Protein AF-0000000084991802 (afdb_homodimer)

Solvent-accessible surface area (backbone atoms only — not comparable to full-atom values): 37296 Å² total; per-residue (Å²): 98,49,70,48,79,41,83,24,73,45,69,69,55,41,52,53,49,43,36,71,76,50,33,88,76,42,44,76,75,45,79,42,80,42,77,48,88,58,96,84,51,71,60,29,32,35,36,33,32,33,16,61,67,73,61,55,65,74,49,72,59,55,53,45,46,51,50,44,48,51,48,46,49,47,48,50,50,47,47,44,58,59,37,67,49,76,56,78,72,58,55,68,69,57,51,51,50,52,51,22,40,49,68,20,52,32,45,67,72,54,51,51,64,49,51,70,71,41,73,85,47,92,48,56,66,61,48,44,35,51,41,46,19,63,74,47,40,82,52,60,72,77,84,72,82,42,42,33,34,33,43,43,39,39,61,55,40,46,60,65,62,51,51,51,21,51,49,40,45,38,35,73,72,64,64,42,44,48,34,42,33,38,50,27,79,77,53,77,36,46,56,56,24,55,47,50,53,25,58,76,69,70,37,54,72,48,79,25,92,45,47,68,47,42,47,50,55,59,64,72,46,77,79,48,55,30,36,41,35,37,49,58,56,29,68,37,82,44,66,82,65,47,51,66,54,45,57,46,57,67,59,56,62,84,61,59,36,31,31,38,40,40,40,49,35,37,24,65,71,47,47,53,49,33,52,58,51,48,47,80,68,58,54,63,32,32,30,39,20,43,53,65,52,40,78,42,57,19,52,59,58,45,47,28,63,72,67,67,30,29,45,51,36,38,24,56,57,84,53,79,51,71,29,54,44,77,32,46,47,62,53,51,25,47,51,46,51,54,44,22,51,46,63,74,48,58,66,77,71,129,97,49,70,49,79,42,82,23,74,43,69,70,55,41,51,55,50,42,36,71,75,49,34,87,75,40,40,77,76,45,79,42,79,43,76,47,88,58,95,85,51,71,62,31,33,36,36,33,33,33,16,60,68,74,62,56,67,73,47,73,58,56,54,46,46,50,52,44,49,51,48,47,50,47,47,49,50,46,47,44,59,60,36,66,50,76,56,78,72,59,55,68,69,58,50,52,49,51,53,21,40,48,69,18,52,34,46,65,72,56,52,51,65,48,51,70,73,41,73,85,46,90,48,56,66,61,47,47,36,50,43,46,20,63,74,46,39,83,52,59,72,76,84,73,82,41,40,34,33,33,43,43,39,40,60,55,39,46,61,64,61,52,50,51,22,52,49,41,46,40,35,74,73,64,64,41,45,49,33,43,34,37,51,28,78,76,54,78,35,44,55,56,24,54,47,51,53,25,57,77,69,69,37,54,72,47,79,25,92,44,47,68,47,43,47,49,55,59,64,70,45,77,80,47,55,30,38,42,35,37,50,58,54,30,69,34,81,44,65,81,64,47,51,67,54,45,56,45,56,66,58,56,59,84,61,59,36,32,31,37,39,41,40,50,34,38,23,65,73,46,47,53,50,31,53,59,50,47,48,80,69,57,52,65,31,33,28,40,20,42,52,66,51,39,76,43,58,20,52,59,58,45,49,29,63,72,69,66,30,31,45,51,36,38,23,54,59,84,53,78,52,70,29,55,42,78,33,45,45,62,52,50,24,49,52,47,51,53,44,22,50,46,62,72,45,57,66,78,72,128

Sequence (700 aa):
MRVKKYRVRDMQEALSLIRRDLGPDAVIISTRRVRGIFRFWESGLEVVAAVDDRRQPPSLESRLERELQEVKGLIYRLARLNRNGEDTSLPPQVRRWQECLTALEVEDELIGLILQRLEGAENEVTALEERIVDLVAPLYSRVEMARVFALVGPTGVGKTTTLAKLAARLSLYQHRRVVLVTIDTYRIGAVEQLRTYAEVMGVPFGVAMTPAELRAILERYPEADHFLVDTVGRPGRRWEEIAELQEFLAVLPSPRDVGLVLSLNTRYRDLVRTAEAFRELGPNLLIFTKLDETDSWGPMLNLVYRLKLPALYVTTGQSVPDDIEHLSPRRLARLLIEGGERHARPSVQAMRVKKYRVRDMQEALSLIRRDLGPDAVIISTRRVRGIFRFWESGLEVVAAVDDRRQPPSLESRLERELQEVKGLIYRLARLNRNGEDTSLPPQVRRWQECLTALEVEDELIGLILQRLEGAENEVTALEERIVDLVAPLYSRVEMARVFALVGPTGVGKTTTLAKLAARLSLYQHRRVVLVTIDTYRIGAVEQLRTYAEVMGVPFGVAMTPAELRAILERYPEADHFLVDTVGRPGRRWEEIAELQEFLAVLPSPRDVGLVLSLNTRYRDLVRTAEAFRELGPNLLIFTKLDETDSWGPMLNLVYRLKLPALYVTTGQSVPDDIEHLSPRRLARLLIEGGERHARPSVQA

Foldseek 3Di:
DAKDKDWALDVVRVQVVCCVPQNPQKDWDDKDWDDDDDPPDHTTIIIMIDHDPPPPPCPPVNVCVVVVVVVVVVVVVVCVVVCVPPCVVDDPVLVLVLVLLVVLVADPVVSCQQSVPQPPDPDSLVSSLVSLLVLQVVLPDDDDAWQEEEEAEAPPLCQLLQLLLVVLCCCVVVVFQEEEEECAPPDPCSQVVNVVSCVVSVHHYYYDPALVRLLVVCVVCVRGSHYYYYYHHFLLQDLVRCVRVLRNLVSDDPPYAYEYEEEPPDDLVSRVSNCVSCVVSPHQAYEYEQPQVDLNLNSQSVCCNVVVHYHFKYAHDRDHNPRMDGDRSSNSSVSSSVSSVCVSCVPPDD/DAKDKDWALDVVRVQVVCCVPQNPQKDWDDWDWDDDPDPPDHTTIIIMIDHDPPPPPCPPVNVCVVVVVVVVVVVVVVCVVVCVPPVVVDDPVLVLVLVLLVVLVADPVVSCQQSVPQPPDPDSLVSSLVSLLVLQVVLPDDDDAWQEEEEAEAPPLCQLLQLLLVVCCCCVVVVFQEEEEECAPPDPCSQVVNVVSCVVSVHHYYYDPALVRLLVVCVVCVRGSHYYYYYHHFLLQDLVGCVRVLRNLVSDDPPYAYEYEEEPPDDLVSRVNNCVSCVVSPHQAYEYEQPQVDLNLNSQSVCCNVVVHYHFKYAHDRDHNPRMDGDRSSNSSVSSSVSSVCVSPVPPPD

InterPro domains:
  IPR000897 Signal recognition particle, SRP54 subunit, GTPase domain [PF00448] (148-337)
  IPR000897 Signal recognition particle, SRP54 subunit, GTPase domain [SM00962] (146-338)
  IPR003593 AAA+ ATPase domain [SM00382] (145-338)
  IPR027417 P-loop containing nucleoside triphosphate hydrolase [G3DSA:3.40.50.300] (141-326)
  IPR027417 P-loop containing nucleoside triphosphate hydrolase [SSF52540] (141-340)
  IPR047040 Flagellar biosynthesis protein FlhF, GTPase domain [cd17873] (147-336)

Structure (mmCIF, N/CA/C/O backbone):
data_AF-0000000084991802-model_v1
#
loop_
_entity.id
_entity.type
_entity.pdbx_description
1 polymer 'Flagellar biosynthesis protein FlhF'
#
loop_
_atom_site.group_PDB
_atom_site.id
_atom_site.type_symbol
_atom_site.label_atom_id
_atom_site.label_alt_id
_atom_site.label_comp_id
_atom_site.label_asym_id
_atom_site.label_entity_id
_atom_site.label_seq_id
_atom_site.pdbx_PDB_ins_code
_atom_site.Cartn_x
_atom_site.Cartn_y
_atom_site.Cartn_z
_atom_site.occupancy
_atom_site.B_iso_or_equiv
_atom_site.auth_seq_id
_atom_site.auth_comp_id
_atom_site.auth_asym_id
_atom_site.auth_atom_id
_atom_site.pdbx_PDB_model_num
ATOM 1 N N . MET A 1 1 ? 13.047 -24.141 22.188 1 57.19 1 MET A N 1
ATOM 2 C CA . MET A 1 1 ? 12.375 -23.141 23.016 1 57.19 1 MET A CA 1
ATOM 3 C C . MET A 1 1 ? 11.789 -23.766 24.266 1 57.19 1 MET A C 1
ATOM 5 O O . MET A 1 1 ? 11.047 -24.75 24.203 1 57.19 1 MET A O 1
ATOM 9 N N . ARG A 1 2 ? 12.367 -23.453 25.281 1 72.5 2 ARG A N 1
ATOM 10 C CA . ARG A 1 2 ? 11.859 -23.938 26.562 1 72.5 2 ARG A CA 1
ATOM 11 C C . ARG A 1 2 ? 10.945 -22.906 27.203 1 72.5 2 ARG A C 1
ATOM 13 O O . ARG A 1 2 ? 11.359 -21.766 27.453 1 72.5 2 ARG A O 1
ATOM 20 N N . VAL A 1 3 ? 9.625 -23.266 27.219 1 75.69 3 VAL A N 1
ATOM 21 C CA . VAL A 1 3 ? 8.625 -22.359 27.781 1 75.69 3 VAL A CA 1
ATOM 22 C C . VAL A 1 3 ? 8.273 -22.797 29.203 1 75.69 3 VAL A C 1
ATOM 24 O O . VAL A 1 3 ? 8.055 -23.984 29.453 1 75.69 3 VAL A O 1
ATOM 27 N N . LYS A 1 4 ? 8.367 -21.891 30.172 1 81.88 4 LYS A N 1
ATOM 28 C CA . LYS A 1 4 ? 8 -22.219 31.547 1 81.88 4 LYS A CA 1
ATOM 29 C C . LYS A 1 4 ? 7.02 -21.188 32.094 1 81.88 4 LYS A C 1
ATOM 31 O O . LYS A 1 4 ? 7.156 -19.984 31.859 1 81.88 4 LYS A O 1
ATOM 36 N N . LYS A 1 5 ? 5.988 -21.672 32.781 1 79.69 5 LYS A N 1
ATOM 37 C CA . LYS A 1 5 ? 4.941 -20.875 33.406 1 79.69 5 LYS A CA 1
ATOM 38 C C . LYS A 1 5 ? 5.234 -20.656 34.875 1 79.69 5 LYS A C 1
ATOM 40 O O . LYS A 1 5 ? 5.59 -21.594 35.594 1 79.69 5 LYS A O 1
ATOM 45 N N . TYR A 1 6 ? 5.184 -19.359 35.25 1 79.5 6 TYR A N 1
ATOM 46 C CA . TYR A 1 6 ? 5.438 -19.016 36.625 1 79.5 6 TYR A CA 1
ATOM 47 C C . TYR A 1 6 ? 4.215 -18.359 37.281 1 79.5 6 TYR A C 1
ATOM 49 O O . TYR A 1 6 ? 3.572 -17.5 36.656 1 79.5 6 TYR A O 1
ATOM 57 N N . ARG A 1 7 ? 3.736 -18.781 38.438 1 79.56 7 ARG A N 1
ATOM 58 C CA . ARG A 1 7 ? 2.766 -18.078 39.281 1 79.56 7 ARG A CA 1
ATOM 59 C C . ARG A 1 7 ? 3.459 -17.344 40.438 1 79.56 7 ARG A C 1
ATOM 61 O O . ARG A 1 7 ? 4.09 -17.969 41.281 1 79.56 7 ARG A O 1
ATOM 68 N N . VAL A 1 8 ? 3.406 -15.977 40.25 1 79.25 8 VAL A N 1
ATOM 69 C CA . VAL A 1 8 ? 4.227 -15.18 41.156 1 79.25 8 VAL A CA 1
ATOM 70 C C . VAL A 1 8 ? 3.379 -14.07 41.781 1 79.25 8 VAL A C 1
ATOM 72 O O . VAL A 1 8 ? 2.283 -13.773 41.312 1 79.25 8 VAL A O 1
ATOM 75 N N . ARG A 1 9 ? 3.805 -13.516 42.875 1 75.62 9 ARG A N 1
ATOM 76 C CA . ARG A 1 9 ? 3.115 -12.43 43.562 1 75.62 9 ARG A CA 1
ATOM 77 C C . ARG A 1 9 ? 3.277 -11.109 42.812 1 75.62 9 ARG A C 1
ATOM 79 O O . ARG A 1 9 ? 2.355 -10.289 42.781 1 75.62 9 ARG A O 1
ATOM 86 N N . ASP A 1 10 ? 4.328 -10.844 42.281 1 75.94 10 ASP A N 1
ATOM 87 C CA . ASP A 1 10 ? 4.633 -9.641 41.531 1 75.94 10 ASP A CA 1
ATOM 88 C C . ASP A 1 10 ? 5.691 -9.914 40.469 1 75.94 10 ASP A C 1
ATOM 90 O O . ASP A 1 10 ? 6.234 -11.016 40.375 1 75.94 10 ASP A O 1
ATOM 94 N N . MET A 1 11 ? 5.855 -8.938 39.562 1 76.5 11 MET A N 1
ATOM 95 C CA . MET A 1 11 ? 6.73 -9.102 38.406 1 76.5 11 MET A CA 1
ATOM 96 C C . MET A 1 11 ? 8.188 -9.203 38.844 1 76.5 11 MET A C 1
ATOM 98 O O . MET A 1 11 ? 9.008 -9.82 38.156 1 76.5 11 MET A O 1
ATOM 102 N N . GLN A 1 12 ? 8.602 -8.68 39.938 1 76.81 12 GLN A N 1
ATOM 103 C CA . GLN A 1 12 ? 9.969 -8.789 40.406 1 76.81 12 GLN A CA 1
ATOM 104 C C . GLN A 1 12 ? 10.32 -10.234 40.75 1 76.81 12 GLN A C 1
ATOM 106 O O . GLN A 1 12 ? 11.398 -10.711 40.438 1 76.81 12 GLN A O 1
ATOM 111 N N . GLU A 1 13 ? 9.359 -10.852 41.312 1 80.56 13 GLU A N 1
ATOM 112 C CA . GLU A 1 13 ? 9.492 -12.281 41.625 1 80.56 13 GLU A CA 1
ATOM 113 C C . GLU A 1 13 ? 9.516 -13.109 40.344 1 80.56 13 GLU A C 1
ATOM 115 O O . GLU A 1 13 ? 10.297 -14.055 40.219 1 80.56 13 GLU A O 1
ATOM 120 N N . ALA A 1 14 ? 8.695 -12.711 39.406 1 78.44 14 ALA A N 1
ATOM 121 C CA . ALA A 1 14 ? 8.656 -13.391 38.094 1 78.44 14 ALA A CA 1
ATOM 122 C C . ALA A 1 14 ? 10.016 -13.32 37.406 1 78.44 14 ALA A C 1
ATOM 124 O O . ALA A 1 14 ? 10.539 -14.344 36.969 1 78.44 14 ALA A O 1
ATOM 125 N N . LEU A 1 15 ? 10.578 -12.234 37.406 1 79.19 15 LEU A N 1
ATOM 126 C CA . LEU A 1 15 ? 11.844 -12.008 36.719 1 79.19 15 LEU A CA 1
ATOM 127 C C . LEU A 1 15 ? 12.984 -12.758 37.406 1 79.19 15 LEU A C 1
ATOM 129 O O . LEU A 1 15 ? 13.852 -13.32 36.75 1 79.19 15 LEU A O 1
ATOM 133 N N . SER A 1 16 ? 12.945 -12.781 38.625 1 78.94 16 SER A N 1
ATOM 134 C CA . SER A 1 16 ? 13.961 -13.492 39.406 1 78.94 16 SER A CA 1
ATOM 135 C C . SER A 1 16 ? 13.898 -14.992 39.156 1 78.94 16 SER A C 1
ATOM 137 O O . SER A 1 16 ? 14.93 -15.641 38.938 1 78.94 16 SER A O 1
ATOM 139 N N . LEU A 1 17 ? 12.68 -15.492 39.031 1 81.12 17 LEU A N 1
ATOM 140 C CA . LEU A 1 17 ? 12.484 -16.922 38.781 1 81.12 17 LEU A CA 1
ATOM 141 C C . LEU A 1 17 ? 12.797 -17.281 37.344 1 81.12 17 LEU A C 1
ATOM 143 O O . LEU A 1 17 ? 13.406 -18.328 37.094 1 81.12 17 LEU A O 1
ATOM 147 N N . ILE A 1 18 ? 12.391 -16.453 36.469 1 78.69 18 ILE A N 1
ATOM 148 C CA . ILE A 1 18 ? 12.641 -16.672 35.031 1 78.69 18 ILE A CA 1
ATOM 149 C C . ILE A 1 18 ? 14.148 -16.641 34.781 1 78.69 18 ILE A C 1
ATOM 151 O O . ILE A 1 18 ? 14.672 -17.516 34.094 1 78.69 18 ILE A O 1
ATOM 155 N N . ARG A 1 19 ? 14.867 -15.766 35.344 1 77.81 19 ARG A N 1
ATOM 156 C CA . ARG A 1 19 ? 16.312 -15.672 35.188 1 77.81 19 ARG A CA 1
ATOM 157 C C . ARG A 1 19 ? 17.016 -16.891 35.781 1 77.81 19 ARG A C 1
ATOM 159 O O . ARG A 1 19 ? 17.984 -17.406 35.219 1 77.81 19 ARG A O 1
ATOM 166 N N . ARG A 1 20 ? 16.547 -17.266 36.812 1 79.19 20 ARG A N 1
ATOM 167 C CA . ARG A 1 20 ? 17.109 -18.422 37.531 1 79.19 20 ARG A CA 1
ATOM 168 C C . ARG A 1 20 ? 16.859 -19.703 36.75 1 79.19 20 ARG A C 1
ATOM 170 O O . ARG A 1 20 ? 17.766 -20.531 36.625 1 79.19 20 ARG A O 1
ATOM 177 N N . ASP A 1 21 ? 15.586 -19.844 36.156 1 79.69 21 ASP A N 1
ATOM 178 C CA . ASP A 1 21 ? 15.195 -21.109 35.562 1 79.69 21 ASP A CA 1
ATOM 179 C C . ASP A 1 21 ? 15.531 -21.172 34.062 1 79.69 21 ASP A C 1
ATOM 181 O O . ASP A 1 21 ? 15.883 -22.219 33.531 1 79.69 21 ASP A O 1
ATOM 185 N N . LEU A 1 22 ? 15.359 -19.953 33.406 1 74.38 22 LEU A N 1
ATOM 186 C CA . LEU A 1 22 ? 15.445 -19.984 31.953 1 74.38 22 LEU A CA 1
ATOM 187 C C . LEU A 1 22 ? 16.625 -19.141 31.453 1 74.38 22 LEU A C 1
ATOM 189 O O . LEU A 1 22 ? 16.938 -19.156 30.266 1 74.38 22 LEU A O 1
ATOM 193 N N . GLY A 1 23 ? 17.406 -18.531 32.469 1 74.5 23 GLY A N 1
ATOM 194 C CA . GLY A 1 23 ? 18.609 -17.781 32.156 1 74.5 23 GLY A CA 1
ATOM 195 C C . GLY A 1 23 ? 18.312 -16.344 31.766 1 74.5 23 GLY A C 1
ATOM 196 O O . GLY A 1 23 ? 17.141 -15.938 31.672 1 74.5 23 GLY A O 1
ATOM 197 N N . PRO A 1 24 ? 19.328 -15.531 31.609 1 71.62 24 PRO A N 1
ATOM 198 C CA . PRO A 1 24 ? 19.172 -14.094 31.359 1 71.62 24 PRO A CA 1
ATOM 199 C C . PRO A 1 24 ? 18.578 -13.797 29.984 1 71.62 24 PRO A C 1
ATOM 201 O O . PRO A 1 24 ? 18.062 -12.703 29.766 1 71.62 24 PRO A O 1
ATOM 204 N N . ASP A 1 25 ? 18.531 -14.711 29.234 1 67.94 25 ASP A N 1
ATOM 205 C CA . ASP A 1 25 ? 18.078 -14.5 27.859 1 67.94 25 ASP A CA 1
ATOM 206 C C . ASP A 1 25 ? 16.609 -14.898 27.703 1 67.94 25 ASP A C 1
ATOM 208 O O . ASP A 1 25 ? 16.094 -14.961 26.594 1 67.94 25 ASP A O 1
ATOM 212 N N . ALA A 1 26 ? 16.016 -15.156 28.672 1 72.81 26 ALA A N 1
ATOM 213 C CA . ALA A 1 26 ? 14.609 -15.562 28.641 1 72.81 26 ALA A CA 1
ATOM 214 C C . ALA A 1 26 ? 13.703 -14.383 28.312 1 72.81 26 ALA A C 1
ATOM 216 O O . ALA A 1 26 ? 13.945 -13.258 28.766 1 72.81 26 ALA A O 1
ATOM 217 N N . VAL A 1 27 ? 12.766 -14.609 27.453 1 74.56 27 VAL A N 1
ATOM 218 C CA . VAL A 1 27 ? 11.812 -13.578 27.062 1 74.56 27 VAL A CA 1
ATOM 219 C C . VAL A 1 27 ? 10.438 -13.898 27.656 1 74.56 27 VAL A C 1
ATOM 221 O O . VAL A 1 27 ? 9.984 -15.039 27.609 1 74.56 27 VAL A O 1
ATOM 224 N N . ILE A 1 28 ? 9.773 -12.93 28.234 1 72.25 28 ILE A N 1
ATOM 225 C CA . ILE A 1 28 ? 8.414 -13.07 28.75 1 72.25 28 ILE A CA 1
ATOM 226 C C . ILE A 1 28 ? 7.414 -13.016 27.594 1 72.25 28 ILE A C 1
ATOM 228 O O . ILE A 1 28 ? 7.398 -12.047 26.828 1 72.25 28 ILE A O 1
ATOM 232 N N . ILE A 1 29 ? 6.648 -14.031 27.531 1 69.25 29 ILE A N 1
ATOM 233 C CA . ILE A 1 29 ? 5.707 -14.188 26.438 1 69.25 29 ILE A CA 1
ATOM 234 C C . ILE A 1 29 ? 4.348 -13.609 26.828 1 69.25 29 ILE A C 1
ATOM 236 O O . ILE A 1 29 ? 3.688 -12.953 26.016 1 69.25 29 ILE A O 1
ATOM 240 N N . SER A 1 30 ? 3.898 -13.945 28.109 1 71.06 30 SER A N 1
ATOM 241 C CA . SER A 1 30 ? 2.588 -13.492 28.562 1 71.06 30 SER A CA 1
ATOM 242 C C . SER A 1 30 ? 2.57 -13.281 30.062 1 71.06 30 SER A C 1
ATOM 244 O O . SER A 1 30 ? 3.316 -13.93 30.797 1 71.06 30 SER A O 1
ATOM 246 N N . THR A 1 31 ? 1.836 -12.125 30.438 1 71.12 31 THR A N 1
ATOM 247 C CA . THR A 1 31 ? 1.537 -11.891 31.844 1 71.12 31 THR A CA 1
ATOM 248 C C . THR A 1 31 ? 0.032 -11.773 32.062 1 71.12 31 THR A C 1
ATOM 250 O O . THR A 1 31 ? -0.657 -11.062 31.328 1 71.12 31 THR A O 1
ATOM 253 N N . ARG A 1 32 ? -0.478 -12.688 32.906 1 71.31 32 ARG A N 1
ATOM 254 C CA . ARG A 1 32 ? -1.897 -12.625 33.25 1 71.31 32 ARG A CA 1
ATOM 255 C C . ARG A 1 32 ? -2.1 -12.516 34.75 1 71.31 32 ARG A C 1
ATOM 257 O O . ARG A 1 32 ? -1.445 -13.219 35.531 1 71.31 32 ARG A O 1
ATOM 264 N N . ARG A 1 33 ? -2.984 -11.664 35.125 1 71.88 33 ARG A N 1
ATOM 265 C CA . ARG A 1 33 ? -3.4 -11.609 36.531 1 71.88 33 ARG A CA 1
ATOM 266 C C . ARG A 1 33 ? -4.414 -12.711 36.844 1 71.88 33 ARG A C 1
ATOM 268 O O . ARG A 1 33 ? -5.387 -12.891 36.125 1 71.88 33 ARG A O 1
ATOM 275 N N . VAL A 1 34 ? -4.086 -13.555 37.75 1 66.56 34 VAL A N 1
ATOM 276 C CA . VAL A 1 34 ? -5.012 -14.609 38.156 1 66.56 34 VAL A CA 1
ATOM 277 C C . VAL A 1 34 ? -5.633 -14.289 39.5 1 66.56 34 VAL A C 1
ATOM 279 O O . VAL A 1 34 ? -4.93 -13.922 40.438 1 66.56 34 VAL A O 1
ATOM 282 N N . ARG A 1 35 ? -6.945 -14.156 39.469 1 61.34 35 ARG A N 1
ATOM 283 C CA . ARG A 1 35 ? -7.715 -13.969 40.688 1 61.34 35 ARG A CA 1
ATOM 284 C C . ARG A 1 35 ? -7.836 -15.273 41.469 1 61.34 35 ARG A C 1
ATOM 286 O O . ARG A 1 35 ? -8.086 -16.328 40.875 1 61.34 35 ARG A O 1
ATOM 293 N N . GLY A 1 36 ? -7.219 -15.266 42.562 1 51.72 36 GLY A N 1
ATOM 294 C CA . GLY A 1 36 ? -7.391 -16.438 43.406 1 51.72 36 GLY A CA 1
ATOM 295 C C . GLY A 1 36 ? -8.836 -16.688 43.812 1 51.72 36 GLY A C 1
ATOM 296 O O . GLY A 1 36 ? -9.656 -15.758 43.781 1 51.72 36 GLY A O 1
ATOM 297 N N . ILE A 1 37 ? -9.305 -17.969 43.719 1 49.31 37 ILE A N 1
ATOM 298 C CA . ILE A 1 37 ? -10.68 -18.297 44.062 1 49.31 37 ILE A CA 1
ATOM 299 C C . ILE A 1 37 ? -11.023 -17.672 45.406 1 49.31 37 ILE A C 1
ATOM 301 O O . ILE A 1 37 ? -12.148 -17.234 45.625 1 49.31 37 ILE A O 1
ATOM 305 N N . PHE A 1 38 ? -10.414 -18.188 46.594 1 47.62 38 PHE A N 1
ATOM 306 C CA . PHE A 1 38 ? -10.93 -17.828 47.906 1 47.62 38 PHE A CA 1
ATOM 307 C C . PHE A 1 38 ? -10.398 -16.469 48.344 1 47.62 38 PHE A C 1
ATOM 309 O O . PHE A 1 38 ? -9.328 -16.047 47.906 1 47.62 38 PHE A O 1
ATOM 316 N N . ARG A 1 39 ? -11.25 -15.648 49.094 1 48.03 39 ARG A N 1
ATOM 317 C CA . ARG A 1 39 ? -11.188 -14.305 49.656 1 48.03 39 ARG A CA 1
ATOM 318 C C . ARG A 1 39 ? -9.773 -13.961 50.094 1 48.03 39 ARG A C 1
ATOM 320 O O . ARG A 1 39 ? -9.422 -12.781 50.219 1 48.03 39 ARG A O 1
ATOM 327 N N . PHE A 1 40 ? -9.023 -14.828 50.781 1 49.19 40 PHE A N 1
ATOM 328 C CA . PHE A 1 40 ? -7.777 -14.523 51.5 1 49.19 40 PHE A CA 1
ATOM 329 C C . PHE A 1 40 ? -6.582 -14.664 50.562 1 49.19 40 PHE A C 1
ATOM 331 O O . PHE A 1 40 ? -5.438 -14.492 50.969 1 49.19 40 PHE A O 1
ATOM 338 N N . TRP A 1 41 ? -6.676 -15.375 49.438 1 46.72 41 TRP A N 1
ATOM 339 C CA . TRP A 1 41 ? -5.426 -15.648 48.719 1 46.72 41 TRP A CA 1
ATOM 340 C C . TRP A 1 41 ? -5.102 -14.531 47.75 1 46.72 41 TRP A C 1
ATOM 342 O O . TRP A 1 41 ? -5.98 -14.047 47.031 1 46.72 41 TRP A O 1
ATOM 352 N N . GLU A 1 42 ? -4.141 -13.742 47.969 1 53.62 42 GLU A N 1
ATOM 353 C CA . GLU A 1 42 ? -3.545 -12.594 47.281 1 53.62 42 GLU A CA 1
ATOM 354 C C . GLU A 1 42 ? -3.438 -12.836 45.781 1 53.62 42 GLU A C 1
ATOM 356 O O . GLU A 1 42 ? -3.219 -13.969 45.344 1 53.62 42 GLU A O 1
ATOM 361 N N . SER A 1 43 ? -4.035 -11.977 45.031 1 60.81 43 SER A N 1
ATOM 362 C CA . SER A 1 43 ? -3.98 -11.945 43.562 1 60.81 43 SER A CA 1
ATOM 363 C C . SER A 1 43 ? -2.549 -12.102 43.062 1 60.81 43 SER A C 1
ATOM 365 O O . SER A 1 43 ? -1.619 -11.523 43.625 1 60.81 43 SER A O 1
ATOM 367 N N . GLY A 1 44 ? -2.26 -13.289 42.375 1 68.5 44 GLY A N 1
ATOM 368 C CA . GLY A 1 44 ? -0.917 -13.484 41.875 1 68.5 44 GLY A CA 1
ATOM 369 C C . GLY A 1 44 ? -0.823 -13.289 40.375 1 68.5 44 GLY A C 1
ATOM 370 O O . GLY A 1 44 ? -1.816 -12.961 39.719 1 68.5 44 GLY A O 1
ATOM 371 N N . LEU A 1 45 ? 0.346 -13.047 39.844 1 77.88 45 LEU A N 1
ATOM 372 C CA . LEU A 1 45 ? 0.669 -12.891 38.438 1 77.88 45 LEU A CA 1
ATOM 373 C C . LEU A 1 45 ? 1.137 -14.219 37.844 1 77.88 45 LEU A C 1
ATOM 375 O O . LEU A 1 45 ? 1.943 -14.93 38.438 1 77.88 45 LEU A O 1
ATOM 379 N N . GLU A 1 46 ? 0.477 -14.609 36.781 1 80.06 46 GLU A N 1
ATOM 380 C CA . GLU A 1 46 ? 0.986 -15.719 35.969 1 80.06 46 GLU A CA 1
ATOM 381 C C . GLU A 1 46 ? 1.814 -15.211 34.812 1 80.06 46 GLU A C 1
ATOM 383 O O . GLU A 1 46 ? 1.336 -14.406 34 1 80.06 46 GLU A O 1
ATOM 388 N N . VAL A 1 47 ? 3.039 -15.594 34.812 1 78.5 47 VAL A N 1
ATOM 389 C CA . VAL A 1 47 ? 3.971 -15.148 33.781 1 78.5 47 VAL A CA 1
ATOM 390 C C . VAL A 1 47 ? 4.48 -16.359 33 1 78.5 47 VAL A C 1
ATOM 392 O O . VAL A 1 47 ? 4.926 -17.344 33.594 1 78.5 47 VAL A O 1
ATOM 395 N N . VAL A 1 48 ? 4.281 -16.359 31.734 1 76.88 48 VAL A N 1
ATOM 396 C CA . VAL A 1 48 ? 4.855 -17.375 30.859 1 76.88 48 VAL A CA 1
ATOM 397 C C . VAL A 1 48 ? 6.117 -16.828 30.188 1 76.88 48 VAL A C 1
ATOM 399 O O . VAL A 1 48 ? 6.09 -15.766 29.562 1 76.88 48 VAL A O 1
ATOM 402 N N . ALA A 1 49 ? 7.207 -17.484 30.422 1 75.31 49 ALA A N 1
ATOM 403 C CA . ALA A 1 49 ? 8.5 -17.109 29.859 1 75.31 49 ALA A CA 1
ATOM 404 C C . ALA A 1 49 ? 9.078 -18.219 29 1 75.31 49 ALA A C 1
ATOM 406 O O . ALA A 1 49 ? 8.828 -19.406 29.25 1 75.31 49 ALA A O 1
ATOM 407 N N . ALA A 1 50 ? 9.617 -17.906 27.906 1 70.38 50 ALA A N 1
ATOM 408 C CA . ALA A 1 50 ? 10.25 -18.875 27.016 1 70.38 50 ALA A CA 1
ATOM 409 C C . ALA A 1 50 ? 11.727 -18.547 26.797 1 70.38 50 ALA A C 1
ATOM 411 O O . ALA A 1 50 ? 12.117 -17.375 26.859 1 70.38 50 ALA A O 1
ATOM 412 N N . VAL A 1 51 ? 12.547 -19.516 26.844 1 61.94 51 VAL A N 1
ATOM 413 C CA . VAL A 1 51 ? 13.938 -19.406 26.422 1 61.94 51 VAL A CA 1
ATOM 414 C C . VAL A 1 51 ? 14.188 -20.312 25.219 1 61.94 51 VAL A C 1
ATOM 416 O O . VAL A 1 51 ? 13.742 -21.453 25.188 1 61.94 51 VAL A O 1
ATOM 419 N N . ASP A 1 52 ? 14.469 -19.719 24.109 1 49.38 52 ASP A N 1
ATOM 420 C CA . ASP A 1 52 ? 14.891 -20.547 22.984 1 49.38 52 ASP A CA 1
ATOM 421 C C . ASP A 1 52 ? 16.234 -21.219 23.266 1 49.38 52 ASP A C 1
ATOM 423 O O . ASP A 1 52 ? 17.234 -20.547 23.484 1 49.38 52 ASP A O 1
ATOM 427 N N . ASP A 1 53 ? 16.203 -22.359 23.703 1 47.44 53 ASP A N 1
ATOM 428 C CA . ASP A 1 53 ? 17.422 -23.125 23.938 1 47.44 53 ASP A CA 1
ATOM 429 C C . ASP A 1 53 ? 18.281 -23.172 22.672 1 47.44 53 ASP A C 1
ATOM 431 O O . ASP A 1 53 ? 19.422 -23.625 22.719 1 47.44 53 ASP A O 1
ATOM 435 N N . ARG A 1 54 ? 17.688 -23.234 21.562 1 38.69 54 ARG A N 1
ATOM 436 C CA . ARG A 1 54 ? 18.531 -23.359 20.391 1 38.69 54 ARG A CA 1
ATOM 437 C C . ARG A 1 54 ? 19.281 -22.062 20.109 1 38.69 54 ARG A C 1
ATOM 439 O O . ARG A 1 54 ? 19.719 -21.812 18.984 1 38.69 54 ARG A O 1
ATOM 446 N N . ARG A 1 55 ? 19.109 -21.188 20.922 1 37.84 55 ARG A N 1
ATOM 447 C CA . ARG A 1 55 ? 19.969 -20.062 20.562 1 37.84 55 ARG A CA 1
ATOM 448 C C . ARG A 1 55 ? 21.438 -20.422 20.734 1 37.84 55 ARG A C 1
ATOM 450 O O . ARG A 1 55 ? 21.969 -20.391 21.844 1 37.84 55 ARG A O 1
ATOM 457 N N . GLN A 1 56 ? 21.859 -21.359 20.078 1 35.03 56 GLN A N 1
ATOM 458 C CA . GLN A 1 56 ? 23.297 -21.25 19.891 1 35.03 56 GLN A CA 1
ATOM 459 C C . GLN A 1 56 ? 23.688 -19.812 19.562 1 35.03 56 GLN A C 1
ATOM 461 O O . GLN A 1 56 ? 22.922 -19.078 18.938 1 35.03 56 GLN A O 1
ATOM 466 N N . PRO A 1 57 ? 24.609 -19.125 20.172 1 36.25 57 PRO A N 1
ATOM 467 C CA . PRO A 1 57 ? 25.062 -17.828 19.656 1 36.25 57 PRO A CA 1
ATOM 468 C C . PRO A 1 57 ? 24.906 -17.719 18.141 1 36.25 57 PRO A C 1
ATOM 470 O O . PRO A 1 57 ? 24.922 -18.734 17.438 1 36.25 57 PRO A O 1
ATOM 473 N N . PRO A 1 58 ? 24.078 -16.891 17.656 1 38.47 58 PRO A N 1
ATOM 474 C CA . PRO A 1 58 ? 24.188 -16.891 16.203 1 38.47 58 PRO A CA 1
ATOM 475 C C . PRO A 1 58 ? 25.547 -17.406 15.719 1 38.47 58 PRO A C 1
ATOM 477 O O . PRO A 1 58 ? 26.594 -17.031 16.266 1 38.47 58 PRO A O 1
ATOM 480 N N . SER A 1 59 ? 25.656 -18.641 15.359 1 38.31 59 SER A N 1
ATOM 481 C CA . SER A 1 59 ? 26.953 -19.188 15 1 38.31 59 SER A CA 1
ATOM 482 C C . SER A 1 59 ? 27.844 -18.141 14.344 1 38.31 59 SER A C 1
ATOM 484 O O . SER A 1 59 ? 27.344 -17.172 13.758 1 38.31 59 SER A O 1
ATOM 486 N N . LEU A 1 60 ? 29.109 -18 14.797 1 40.88 60 LEU A N 1
ATOM 487 C CA . LEU A 1 60 ? 30.141 -17.234 14.117 1 40.88 60 LEU A CA 1
ATOM 488 C C . LEU A 1 60 ? 29.891 -17.188 12.609 1 40.88 60 LEU A C 1
ATOM 490 O O . LEU A 1 60 ? 30.109 -16.156 11.969 1 40.88 60 LEU A O 1
ATOM 494 N N . GLU A 1 61 ? 29.188 -18.219 12.211 1 44.34 61 GLU A N 1
ATOM 495 C CA . GLU A 1 61 ? 28.969 -18.375 10.773 1 44.34 61 GLU A CA 1
ATOM 496 C C . GLU A 1 61 ? 27.859 -17.453 10.281 1 44.34 61 GLU A C 1
ATOM 498 O O . GLU A 1 61 ? 28 -16.828 9.234 1 44.34 61 GLU A O 1
ATOM 503 N N . SER A 1 62 ? 26.859 -17.391 11.055 1 45.16 62 SER A N 1
ATOM 504 C CA . SER A 1 62 ? 25.75 -16.578 10.562 1 45.16 62 SER A CA 1
ATOM 505 C C . SER A 1 62 ? 26.047 -15.086 10.703 1 45.16 62 SER A C 1
ATOM 507 O O . SER A 1 62 ? 25.688 -14.297 9.828 1 45.16 62 SER A O 1
ATOM 509 N N . ARG A 1 63 ? 26.688 -14.703 11.773 1 46.06 63 ARG A N 1
ATOM 510 C CA . ARG A 1 63 ? 27.203 -13.344 11.914 1 46.06 63 ARG A CA 1
ATOM 511 C C . ARG A 1 63 ? 28.25 -13.047 10.852 1 46.06 63 ARG A C 1
ATOM 513 O O . ARG A 1 63 ? 28.25 -11.961 10.258 1 46.06 63 ARG A O 1
ATOM 520 N N . LEU A 1 64 ? 29.109 -14.031 10.648 1 44.84 64 LEU A N 1
ATOM 521 C CA . LEU A 1 64 ? 30.109 -13.938 9.602 1 44.84 64 LEU A CA 1
ATOM 522 C C . LEU A 1 64 ? 29.469 -13.883 8.227 1 44.84 64 LEU A C 1
ATOM 524 O O . LEU A 1 64 ? 29.906 -13.125 7.355 1 44.84 64 LEU A O 1
ATOM 528 N N . GLU A 1 65 ? 28.375 -14.508 8.102 1 48.19 65 GLU A N 1
ATOM 529 C CA . GLU A 1 65 ? 27.672 -14.5 6.82 1 48.19 65 GLU A CA 1
ATOM 530 C C . GLU A 1 65 ? 26.984 -13.164 6.578 1 48.19 65 GLU A C 1
ATOM 532 O O . GLU A 1 65 ? 27 -12.633 5.461 1 48.19 65 GLU A O 1
ATOM 537 N N . ARG A 1 66 ? 26.422 -12.609 7.602 1 47.81 66 ARG A N 1
ATOM 538 C CA . ARG A 1 66 ? 25.812 -11.281 7.477 1 47.81 66 ARG A CA 1
ATOM 539 C C . ARG A 1 66 ? 26.891 -10.211 7.293 1 47.81 66 ARG A C 1
ATOM 541 O O . ARG A 1 66 ? 26.75 -9.32 6.453 1 47.81 66 ARG A O 1
ATOM 548 N N . GLU A 1 67 ? 27.953 -10.352 8.133 1 49.09 67 GLU A N 1
ATOM 549 C CA . GLU A 1 67 ? 29.094 -9.469 7.957 1 49.09 67 GLU A CA 1
ATOM 550 C C . GLU A 1 67 ? 29.734 -9.664 6.586 1 49.09 67 GLU A C 1
ATOM 552 O O . GLU A 1 67 ? 30.109 -8.688 5.93 1 49.09 67 GLU A O 1
ATOM 557 N N . LEU A 1 68 ? 29.75 -10.883 6.125 1 47.69 68 LEU A N 1
ATOM 558 C CA . LEU A 1 68 ? 30.266 -11.203 4.805 1 47.69 68 LEU A CA 1
ATOM 559 C C . LEU A 1 68 ? 29.359 -10.664 3.707 1 47.69 68 LEU A C 1
ATOM 561 O O . LEU A 1 68 ? 29.844 -10.141 2.697 1 47.69 68 LEU A O 1
ATOM 565 N N . GLN A 1 69 ? 28.109 -10.664 3.963 1 47.94 69 GLN A N 1
ATOM 566 C CA . GLN A 1 69 ? 27.188 -10.117 2.977 1 47.94 69 GLN A CA 1
ATOM 567 C C . GLN A 1 69 ? 27.234 -8.594 2.959 1 47.94 69 GLN A C 1
ATOM 569 O O . GLN A 1 69 ? 27.188 -7.977 1.893 1 47.94 69 GLN A O 1
ATOM 574 N N . GLU A 1 70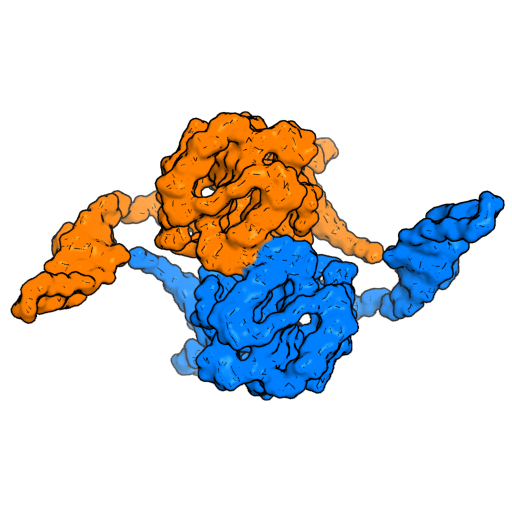 ? 27.391 -8.031 4.09 1 48.84 70 GLU A N 1
ATOM 575 C CA . GLU A 1 70 ? 27.594 -6.586 4.172 1 48.84 70 GLU A CA 1
ATOM 576 C C . GLU A 1 70 ? 28.922 -6.18 3.555 1 48.84 70 GLU A C 1
ATOM 578 O O . GLU A 1 70 ? 28.984 -5.203 2.803 1 48.84 70 GLU A O 1
ATOM 583 N N . VAL A 1 71 ? 30 -6.953 3.881 1 49.97 71 VAL A N 1
ATOM 584 C CA . VAL A 1 71 ? 31.312 -6.727 3.301 1 49.97 71 VAL A CA 1
ATOM 585 C C . VAL A 1 71 ? 31.281 -6.996 1.798 1 49.97 71 VAL A C 1
ATOM 587 O O . VAL A 1 71 ? 31.828 -6.227 1.005 1 49.97 71 VAL A O 1
ATOM 590 N N . LYS A 1 72 ? 30.547 -8.008 1.368 1 47.75 72 LYS A N 1
ATOM 591 C CA . LYS A 1 72 ? 30.375 -8.281 -0.055 1 47.75 72 LYS A CA 1
ATOM 592 C C . LYS A 1 72 ? 29.625 -7.148 -0.743 1 47.75 72 LYS A C 1
ATOM 594 O O . LYS A 1 72 ? 30 -6.723 -1.839 1 47.75 72 LYS A O 1
ATOM 599 N N . GLY A 1 73 ? 28.625 -6.656 -0.073 1 45.66 73 GLY A N 1
ATOM 600 C CA . GLY A 1 73 ? 27.922 -5.496 -0.603 1 45.66 73 GLY A CA 1
ATOM 601 C C . GLY A 1 73 ? 28.797 -4.258 -0.686 1 45.66 73 GLY A C 1
ATOM 602 O O . GLY A 1 73 ? 28.766 -3.535 -1.683 1 45.66 73 GLY A O 1
ATOM 603 N N . LEU A 1 74 ? 29.578 -4.059 0.339 1 46.09 74 LEU A N 1
ATOM 604 C CA . LEU A 1 74 ? 30.547 -2.971 0.33 1 46.09 74 LEU A CA 1
ATOM 605 C C . LEU A 1 74 ? 31.625 -3.213 -0.721 1 46.09 74 LEU A C 1
ATOM 607 O O . LEU A 1 74 ? 32.031 -2.289 -1.438 1 46.09 74 LEU A O 1
ATOM 611 N N . ILE A 1 75 ? 32.094 -4.461 -0.821 1 46.22 75 ILE A N 1
ATOM 612 C CA . ILE A 1 75 ? 33.062 -4.824 -1.853 1 46.22 75 ILE A CA 1
ATOM 613 C C . ILE A 1 75 ? 32.469 -4.613 -3.234 1 46.22 75 ILE A C 1
ATOM 615 O O . ILE A 1 75 ? 33.094 -4.055 -4.129 1 46.22 75 ILE A O 1
ATOM 619 N N . TYR A 1 76 ? 31.219 -4.898 -3.371 1 43.12 76 TYR A N 1
ATOM 620 C CA . TYR A 1 76 ? 30.531 -4.684 -4.645 1 43.12 76 TYR A CA 1
ATOM 621 C C . TYR A 1 76 ? 30.359 -3.195 -4.918 1 43.12 76 TYR A C 1
ATOM 623 O O . TYR A 1 76 ? 30.547 -2.736 -6.047 1 43.12 76 TYR A O 1
ATOM 631 N N . ARG A 1 77 ? 30.031 -2.428 -3.92 1 44.5 77 ARG A N 1
ATOM 632 C CA . ARG A 1 77 ? 29.938 -0.979 -4.066 1 44.5 77 ARG A CA 1
ATOM 633 C C . ARG A 1 77 ? 31.312 -0.369 -4.316 1 44.5 77 ARG A C 1
ATOM 635 O O . ARG A 1 77 ? 31.469 0.522 -5.156 1 44.5 77 ARG A O 1
ATOM 642 N N . LEU A 1 78 ? 32.281 -0.799 -3.551 1 45.12 78 LEU A N 1
ATOM 643 C CA . LEU A 1 78 ? 33.656 -0.383 -3.785 1 45.12 78 LEU A CA 1
ATOM 644 C C . LEU A 1 78 ? 34.156 -0.883 -5.141 1 45.12 78 LEU A C 1
ATOM 646 O O . LEU A 1 78 ? 34.844 -0.16 -5.855 1 45.12 78 LEU A O 1
ATOM 650 N N . ALA A 1 79 ? 33.812 -2.078 -5.457 1 43.94 79 ALA A N 1
ATOM 651 C CA . ALA A 1 79 ? 34.125 -2.6 -6.785 1 43.94 79 ALA A CA 1
ATOM 652 C C . ALA A 1 79 ? 33.406 -1.785 -7.867 1 43.94 79 ALA A C 1
ATOM 654 O O . ALA A 1 79 ? 34 -1.533 -8.93 1 43.94 79 ALA A O 1
ATOM 655 N N . ARG A 1 80 ? 32.281 -1.275 -7.637 1 43.09 80 ARG A N 1
ATOM 656 C CA . ARG A 1 80 ? 31.578 -0.378 -8.547 1 43.09 80 ARG A CA 1
ATOM 657 C C . ARG A 1 80 ? 32.25 0.997 -8.578 1 43.09 80 ARG A C 1
ATOM 659 O O . ARG A 1 80 ? 32.344 1.604 -9.648 1 43.09 80 ARG A O 1
ATOM 666 N N . LEU A 1 81 ? 32.5 1.582 -7.523 1 42.94 81 LEU A N 1
ATOM 667 C CA . LEU A 1 81 ? 33.25 2.822 -7.469 1 42.94 81 LEU A CA 1
ATOM 668 C C . LEU A 1 81 ? 34.656 2.639 -8.094 1 42.94 81 LEU A C 1
ATOM 670 O O . LEU A 1 81 ? 35.156 3.533 -8.781 1 42.94 81 LEU A O 1
ATOM 674 N N . ASN A 1 82 ? 35.281 1.65 -7.684 1 42.41 82 ASN A N 1
ATOM 675 C CA . ASN A 1 82 ? 36.562 1.333 -8.344 1 42.41 82 ASN A CA 1
ATOM 676 C C . ASN A 1 82 ? 36.344 0.89 -9.789 1 42.41 82 ASN A C 1
ATOM 678 O O . ASN A 1 82 ? 37.219 1.04 -10.633 1 42.41 82 ASN A O 1
ATOM 682 N N . ARG A 1 83 ? 35.219 0.252 -10.07 1 38.97 83 ARG A N 1
ATOM 683 C CA . ARG A 1 83 ? 34.906 -0.066 -11.461 1 38.97 83 ARG A CA 1
ATOM 684 C C . ARG A 1 83 ? 34.438 1.17 -12.219 1 38.97 83 ARG A C 1
ATOM 686 O O . ARG A 1 83 ? 34.281 1.141 -13.438 1 38.97 83 ARG A O 1
ATOM 693 N N . ASN A 1 84 ? 33.781 2.119 -11.68 1 40.22 84 ASN A N 1
ATOM 694 C CA . ASN A 1 84 ? 33.688 3.344 -12.461 1 40.22 84 ASN A CA 1
ATOM 695 C C . ASN A 1 84 ? 35.031 3.885 -12.859 1 40.22 84 ASN A C 1
ATOM 697 O O . ASN A 1 84 ? 35.156 4.961 -13.445 1 40.22 84 ASN A O 1
ATOM 701 N N . GLY A 1 85 ? 36.094 3.754 -12.109 1 38.44 85 GLY A N 1
ATOM 702 C CA . GLY A 1 85 ? 37.281 3.975 -12.961 1 38.44 85 GLY A CA 1
ATOM 703 C C . GLY A 1 85 ? 37.156 3.316 -14.32 1 38.44 85 GLY A C 1
ATOM 704 O O . GLY A 1 85 ? 36.125 2.715 -14.633 1 38.44 85 GLY A O 1
ATOM 705 N N . GLU A 1 86 ? 38.312 2.76 -14.992 1 38.28 86 GLU A N 1
ATOM 706 C CA . GLU A 1 86 ? 38.594 2.15 -16.297 1 38.28 86 GLU A CA 1
ATOM 707 C C . GLU A 1 86 ? 37.75 0.905 -16.5 1 38.28 86 GLU A C 1
ATOM 709 O O . GLU A 1 86 ? 38.031 0.08 -17.375 1 38.28 86 GLU A O 1
ATOM 714 N N . ASP A 1 87 ? 36.969 0.329 -15.719 1 40.97 87 ASP A N 1
ATOM 715 C CA . ASP A 1 87 ? 36.594 -0.942 -16.328 1 40.97 87 ASP A CA 1
ATOM 716 C C . ASP A 1 87 ? 35.906 -0.725 -17.672 1 40.97 87 ASP A C 1
ATOM 718 O O . ASP A 1 87 ? 34.688 -0.728 -17.75 1 40.97 87 ASP A O 1
ATOM 722 N N . THR A 1 88 ? 36.125 0.122 -18.438 1 48 88 THR A N 1
ATOM 723 C CA . THR A 1 88 ? 36.219 0.13 -19.891 1 48 88 THR A CA 1
ATOM 724 C C . THR A 1 88 ? 36.188 -1.292 -20.438 1 48 88 THR A C 1
ATOM 726 O O . THR A 1 88 ? 36.156 -1.49 -21.656 1 48 88 THR A O 1
ATOM 729 N N . SER A 1 89 ? 36.125 -2.281 -19.484 1 59.91 89 SER A N 1
ATOM 730 C CA . SER A 1 89 ? 36.406 -3.619 -20 1 59.91 89 SER A CA 1
ATOM 731 C C . SER A 1 89 ? 35.094 -4.336 -20.391 1 59.91 89 SER A C 1
ATOM 733 O O . SER A 1 89 ? 35.125 -5.25 -21.219 1 59.91 89 SER A O 1
ATOM 735 N N . LEU A 1 90 ? 33.844 -3.805 -19.672 1 70.5 90 LEU A N 1
ATOM 736 C CA . LEU A 1 90 ? 32.688 -4.543 -20.172 1 70.5 90 LEU A CA 1
ATOM 737 C C . LEU A 1 90 ? 32.219 -4.008 -21.516 1 70.5 90 LEU A C 1
ATOM 739 O O . LEU A 1 90 ? 32.25 -2.797 -21.75 1 70.5 90 LEU A O 1
ATOM 743 N N . PRO A 1 91 ? 31.906 -4.855 -22.312 1 80.25 91 PRO A N 1
ATOM 744 C CA . PRO A 1 91 ? 31.312 -4.391 -23.578 1 80.25 91 PRO A CA 1
ATOM 745 C C . PRO A 1 91 ? 30.125 -3.449 -23.359 1 80.25 91 PRO A C 1
ATOM 747 O O . PRO A 1 91 ? 29.391 -3.594 -22.375 1 80.25 91 PRO A O 1
ATOM 750 N N . PRO A 1 92 ? 30.047 -2.385 -24.016 1 82 92 PRO A N 1
ATOM 751 C CA . PRO A 1 92 ? 29.016 -1.354 -23.875 1 82 92 PRO A CA 1
ATOM 752 C C . PRO A 1 92 ? 27.609 -1.939 -23.703 1 82 92 PRO A C 1
ATOM 754 O O . PRO A 1 92 ? 26.797 -1.402 -22.938 1 82 92 PRO A O 1
ATOM 757 N N . GLN A 1 93 ? 27.375 -2.971 -24.375 1 80.12 93 GLN A N 1
ATOM 758 C CA . GLN A 1 93 ? 26.047 -3.584 -24.312 1 80.12 93 GLN A CA 1
ATOM 759 C C . GLN A 1 93 ? 25.781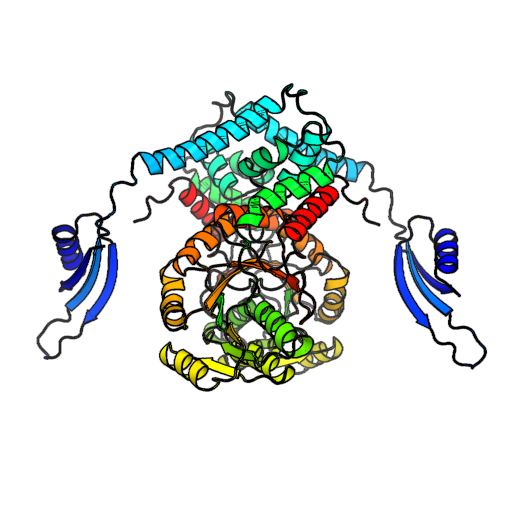 -4.164 -22.922 1 80.12 93 GLN A C 1
ATOM 761 O O . GLN A 1 93 ? 24.672 -4.047 -22.391 1 80.12 93 GLN A O 1
ATOM 766 N N . VAL A 1 94 ? 26.766 -4.754 -22.359 1 85.44 94 VAL A N 1
ATOM 767 C CA . VAL A 1 94 ? 26.656 -5.355 -21.031 1 85.44 94 VAL A CA 1
ATOM 768 C C . VAL A 1 94 ? 26.484 -4.262 -19.984 1 85.44 94 VAL A C 1
ATOM 770 O O . VAL A 1 94 ? 25.656 -4.387 -19.062 1 85.44 94 VAL A O 1
ATOM 773 N N . ARG A 1 95 ? 27.156 -3.232 -20.172 1 87.94 95 ARG A N 1
ATOM 774 C CA . ARG A 1 95 ? 27.062 -2.098 -19.266 1 87.94 95 ARG A CA 1
ATOM 775 C C . ARG A 1 95 ? 25.656 -1.491 -19.281 1 87.94 95 ARG A C 1
ATOM 777 O O . ARG A 1 95 ? 25.125 -1.108 -18.234 1 87.94 95 ARG A O 1
ATOM 784 N N . ARG A 1 96 ? 25.125 -1.412 -20.453 1 89.5 96 ARG A N 1
ATOM 785 C CA . ARG A 1 96 ? 23.781 -0.873 -20.609 1 89.5 96 ARG A CA 1
ATOM 786 C C . ARG A 1 96 ? 22.766 -1.687 -19.797 1 89.5 96 ARG A C 1
ATOM 788 O O . ARG A 1 96 ? 21.938 -1.125 -19.078 1 89.5 96 ARG A O 1
ATOM 795 N N . TRP A 1 97 ? 22.859 -2.941 -19.891 1 91.75 97 TRP A N 1
ATOM 796 C CA . TRP A 1 97 ? 21.891 -3.795 -19.203 1 91.75 97 TRP A CA 1
ATOM 797 C C . TRP A 1 97 ? 22.156 -3.826 -17.703 1 91.75 97 TRP A C 1
ATOM 799 O O . TRP A 1 97 ? 21.234 -3.967 -16.891 1 91.75 97 TRP A O 1
ATOM 809 N N . GLN A 1 98 ? 23.438 -3.709 -17.328 1 93.06 98 GLN A N 1
ATOM 810 C CA . GLN A 1 98 ? 23.734 -3.561 -15.906 1 93.06 98 GLN A CA 1
ATOM 811 C C . GLN A 1 98 ? 23.031 -2.342 -15.32 1 93.06 98 GLN A C 1
ATOM 813 O O . GLN A 1 98 ? 22.422 -2.426 -14.25 1 93.06 98 GLN A O 1
ATOM 818 N N . GLU A 1 99 ? 23.109 -1.281 -16.031 1 93.19 99 GLU A N 1
ATOM 819 C CA . GLU A 1 99 ? 22.469 -0.043 -15.602 1 93.19 99 GLU A CA 1
ATOM 820 C C . GLU A 1 99 ? 20.953 -0.18 -15.578 1 93.19 99 GLU A C 1
ATOM 822 O O . GLU A 1 99 ? 20.297 0.271 -14.641 1 93.19 99 GLU A O 1
ATOM 827 N N . CYS A 1 100 ? 20.438 -0.799 -16.594 1 94.12 100 CYS A N 1
ATOM 828 C CA . CYS A 1 100 ? 19 -1.001 -16.703 1 94.12 100 CYS A CA 1
ATOM 829 C C . CYS A 1 100 ? 18.484 -1.855 -15.547 1 94.12 100 CYS A C 1
ATOM 831 O O . CYS A 1 100 ? 17.5 -1.493 -14.891 1 94.12 100 CYS A O 1
ATOM 833 N N . LEU A 1 101 ? 19.172 -2.947 -15.273 1 95.69 101 LEU A N 1
ATOM 834 C CA . LEU A 1 101 ? 18.75 -3.867 -14.227 1 95.69 101 LEU A CA 1
ATOM 835 C C . LEU A 1 101 ? 18.906 -3.238 -12.844 1 95.69 101 LEU A C 1
ATOM 837 O O . LEU A 1 101 ? 18.094 -3.471 -11.953 1 95.69 101 LEU A O 1
ATOM 841 N N . THR A 1 102 ? 19.953 -2.416 -12.68 1 95.12 102 THR A N 1
ATOM 842 C CA . THR A 1 102 ? 20.141 -1.678 -11.438 1 95.12 102 THR A CA 1
ATOM 843 C C . THR A 1 102 ? 19 -0.683 -11.219 1 95.12 102 THR A C 1
ATOM 845 O O . THR A 1 102 ? 18.484 -0.561 -10.109 1 95.12 102 THR A O 1
ATOM 848 N N . ALA A 1 103 ? 18.562 -0.041 -12.289 1 92.81 103 ALA A N 1
ATOM 849 C CA . ALA A 1 103 ? 17.484 0.929 -12.219 1 92.81 103 ALA A CA 1
ATOM 850 C C . ALA A 1 103 ? 16.172 0.251 -11.844 1 92.81 103 ALA A C 1
ATOM 852 O O . ALA A 1 103 ? 15.305 0.862 -11.203 1 92.81 103 ALA A O 1
ATOM 853 N N . LEU A 1 104 ? 16.078 -0.975 -12.164 1 95.62 104 LEU A N 1
ATOM 854 C CA . LEU A 1 104 ? 14.898 -1.762 -11.828 1 95.62 104 LEU A CA 1
ATOM 855 C C . LEU A 1 104 ? 15 -2.324 -10.414 1 95.62 104 LEU A C 1
ATOM 857 O O . LEU A 1 104 ? 14.078 -2.992 -9.938 1 95.62 104 LEU A O 1
ATOM 861 N N . GLU A 1 105 ? 16.125 -2.119 -9.781 1 96.12 105 GLU A N 1
ATOM 862 C CA . GLU A 1 105 ? 16.438 -2.559 -8.422 1 96.12 105 GLU A CA 1
ATOM 863 C C . GLU A 1 105 ? 16.625 -4.07 -8.359 1 96.12 105 GLU A C 1
ATOM 865 O O . GLU A 1 105 ? 16.203 -4.719 -7.398 1 96.12 105 GLU A O 1
ATOM 870 N N . VAL A 1 106 ? 17.141 -4.625 -9.43 1 97.5 106 VAL A N 1
ATOM 871 C CA . VAL A 1 106 ? 17.609 -6.008 -9.352 1 97.5 106 VAL A CA 1
ATOM 872 C C . VAL A 1 106 ? 18.875 -6.078 -8.492 1 97.5 106 VAL A C 1
ATOM 874 O O . VAL A 1 106 ? 19.766 -5.23 -8.609 1 97.5 106 VAL A O 1
ATOM 877 N N . GLU A 1 107 ? 18.891 -7.016 -7.66 1 97.06 107 GLU A N 1
ATOM 878 C CA . GLU A 1 107 ? 20.031 -7.148 -6.742 1 97.06 107 GLU A CA 1
ATOM 879 C C . GLU A 1 107 ? 21.328 -7.395 -7.5 1 97.06 107 GLU A C 1
ATOM 881 O O . GLU A 1 107 ? 21.344 -8.117 -8.5 1 97.06 107 GLU A O 1
ATOM 886 N N . ASP A 1 108 ? 22.375 -6.918 -6.949 1 94.06 108 ASP A N 1
ATOM 887 C CA . ASP A 1 108 ? 23.688 -6.98 -7.59 1 94.06 108 ASP A CA 1
ATOM 888 C C . ASP A 1 108 ? 24.094 -8.422 -7.863 1 94.06 108 ASP A C 1
ATOM 890 O O . ASP A 1 108 ? 24.656 -8.727 -8.922 1 94.06 108 ASP A O 1
ATOM 894 N N . GLU A 1 109 ? 23.891 -9.242 -6.934 1 94.12 109 GLU A N 1
ATOM 895 C CA . GLU A 1 109 ? 24.234 -10.648 -7.094 1 94.12 109 GLU A CA 1
ATOM 896 C C . GLU A 1 109 ? 23.547 -11.25 -8.32 1 94.12 109 GLU A C 1
ATOM 898 O O . GLU A 1 109 ? 24.156 -11.977 -9.094 1 94.12 109 GLU A O 1
ATOM 903 N N . LEU A 1 110 ? 22.312 -10.922 -8.492 1 95.94 110 LEU A N 1
ATOM 904 C CA . LEU A 1 110 ? 21.547 -11.445 -9.617 1 95.94 110 LEU A CA 1
ATOM 905 C C . LEU A 1 110 ? 22.016 -10.812 -10.922 1 95.94 110 LEU A C 1
ATOM 907 O O . LEU A 1 110 ? 22.062 -11.484 -11.961 1 95.94 110 LEU A O 1
ATOM 911 N N . ILE A 1 111 ? 22.266 -9.539 -10.883 1 95.12 111 ILE A N 1
ATOM 912 C CA . ILE A 1 111 ? 22.781 -8.859 -12.07 1 95.12 111 ILE A CA 1
ATOM 913 C C . ILE A 1 111 ? 24.047 -9.562 -12.539 1 95.12 111 ILE A C 1
ATOM 915 O O . ILE A 1 111 ? 24.219 -9.82 -13.734 1 95.12 111 ILE A O 1
ATOM 919 N N . GLY A 1 112 ? 24.953 -9.883 -11.586 1 91.44 112 GLY A N 1
ATOM 920 C CA . GLY A 1 112 ? 26.156 -10.609 -11.922 1 91.44 112 GLY A CA 1
ATOM 921 C C . GLY A 1 112 ? 25.891 -11.945 -12.578 1 91.44 112 GLY A C 1
ATOM 922 O O . GLY A 1 112 ? 26.516 -12.289 -13.578 1 91.44 112 GLY A O 1
ATOM 923 N N . LEU A 1 113 ? 24.969 -12.68 -12.07 1 90.94 113 LEU A N 1
ATOM 924 C CA . LEU A 1 113 ? 24.625 -13.992 -12.594 1 90.94 113 LEU A CA 1
ATOM 925 C C . LEU A 1 113 ? 24.031 -13.875 -14 1 90.94 113 LEU A C 1
ATOM 927 O O . LEU A 1 113 ? 24.359 -14.688 -14.875 1 90.94 113 LEU A O 1
ATOM 931 N N . ILE A 1 114 ? 23.234 -12.859 -14.211 1 92.19 114 ILE A N 1
ATOM 932 C CA . ILE A 1 114 ? 22.516 -12.68 -15.469 1 92.19 114 ILE A CA 1
ATOM 933 C C . ILE A 1 114 ? 23.5 -12.227 -16.562 1 92.19 114 ILE A C 1
ATOM 935 O O . ILE A 1 114 ? 23.438 -12.711 -17.688 1 92.19 114 ILE A O 1
ATOM 939 N N . LEU A 1 115 ? 24.422 -11.375 -16.219 1 89.25 115 LEU A N 1
ATOM 940 C CA . LEU A 1 115 ? 25.266 -10.727 -17.234 1 89.25 115 LEU A CA 1
ATOM 941 C C . LEU A 1 115 ? 26.5 -11.57 -17.531 1 89.25 115 LEU A C 1
ATOM 943 O O . LEU A 1 115 ? 27.156 -11.375 -18.562 1 89.25 115 LEU A O 1
ATOM 947 N N . GLN A 1 116 ? 27 -12.398 -16.672 1 81.38 116 GLN A N 1
ATOM 948 C CA . GLN A 1 116 ? 28.172 -13.25 -16.875 1 81.38 116 GLN A CA 1
ATOM 949 C C . GLN A 1 116 ? 28.078 -13.984 -18.219 1 81.38 116 GLN A C 1
ATOM 951 O O . GLN A 1 116 ? 29.094 -14.164 -18.891 1 81.38 116 GLN A O 1
ATOM 956 N N . ARG A 1 117 ? 27.016 -14.312 -18.719 1 69.25 117 ARG A N 1
ATOM 957 C CA . ARG A 1 117 ? 26.938 -15.148 -19.906 1 69.25 117 ARG A CA 1
ATOM 958 C C . ARG A 1 117 ? 26.391 -14.344 -21.094 1 69.25 117 ARG A C 1
ATOM 960 O O . ARG A 1 117 ? 25.984 -14.922 -22.109 1 69.25 117 ARG A O 1
ATOM 967 N N . LEU A 1 118 ? 26.312 -13.078 -20.906 1 77.69 118 LEU A N 1
ATOM 968 C CA . LEU A 1 118 ? 25.75 -12.273 -21.984 1 77.69 118 LEU A CA 1
ATOM 969 C C . LEU A 1 118 ? 26.812 -11.906 -23 1 77.69 118 LEU A C 1
ATOM 971 O O . LEU A 1 118 ? 26.5 -11.633 -24.172 1 77.69 118 LEU A O 1
ATOM 975 N N . GLU A 1 119 ? 28.062 -12.078 -22.609 1 70.5 119 GLU A N 1
ATOM 976 C CA . GLU A 1 119 ? 29.156 -11.727 -23.516 1 70.5 119 GLU A CA 1
ATOM 977 C C . GLU A 1 119 ? 29.156 -12.602 -24.766 1 70.5 119 GLU A C 1
ATOM 979 O O . GLU A 1 119 ? 29.109 -13.828 -24.656 1 70.5 119 GLU A O 1
ATOM 984 N N . GLY A 1 120 ? 29.094 -11.93 -25.891 1 70.5 120 GLY A N 1
ATOM 985 C CA . GLY A 1 120 ? 29.234 -12.672 -27.141 1 70.5 120 GLY A CA 1
ATOM 986 C C . GLY A 1 120 ? 27.906 -13.109 -27.734 1 70.5 120 GLY A C 1
ATOM 987 O O . GLY A 1 120 ? 27.859 -13.703 -28.812 1 70.5 120 GLY A O 1
ATOM 988 N N . ALA A 1 121 ? 26.844 -12.766 -27.016 1 76.88 121 ALA A N 1
ATOM 989 C CA . ALA A 1 121 ? 25.547 -13.18 -27.531 1 76.88 121 ALA A CA 1
ATOM 990 C C . ALA A 1 121 ? 25.156 -12.359 -28.766 1 76.88 121 ALA A C 1
ATOM 992 O O . ALA A 1 121 ? 25.438 -11.164 -28.828 1 76.88 121 ALA A O 1
ATOM 993 N N . GLU A 1 122 ? 24.734 -13.055 -29.781 1 79.06 122 GLU A N 1
ATOM 994 C CA . GLU A 1 122 ? 24.297 -12.383 -31 1 79.06 122 GLU A CA 1
ATOM 995 C C . GLU A 1 122 ? 23.141 -11.43 -30.719 1 79.06 122 GLU A C 1
ATOM 997 O O . GLU A 1 122 ? 23.141 -10.289 -31.188 1 79.06 122 GLU A O 1
ATOM 1002 N N . ASN A 1 123 ? 22.188 -11.984 -29.922 1 87.44 123 ASN A N 1
ATOM 1003 C CA . ASN A 1 123 ? 21.031 -11.18 -29.5 1 87.44 123 ASN A CA 1
ATOM 1004 C C . ASN A 1 123 ? 20.984 -11.039 -27.984 1 87.44 123 ASN A C 1
ATOM 1006 O O . ASN A 1 123 ? 20.625 -11.977 -27.281 1 87.44 123 ASN A O 1
ATOM 1010 N N . GLU A 1 124 ? 21.328 -9.914 -27.578 1 86.31 124 GLU A N 1
ATOM 1011 C CA . GLU A 1 124 ? 21.469 -9.641 -26.141 1 86.31 124 GLU A CA 1
ATOM 1012 C C . GLU A 1 124 ? 20.141 -9.82 -25.422 1 86.31 124 GLU A C 1
ATOM 1014 O O . GLU A 1 124 ? 20.109 -10.352 -24.297 1 86.31 124 GLU A O 1
ATOM 1019 N N . VAL A 1 125 ? 19.125 -9.414 -26.047 1 90.94 125 VAL A N 1
ATOM 1020 C CA . VAL A 1 125 ? 17.812 -9.469 -25.438 1 90.94 125 VAL A CA 1
ATOM 1021 C C . VAL A 1 125 ? 17.375 -10.922 -25.234 1 90.94 125 VAL A C 1
ATOM 1023 O O . VAL A 1 125 ? 16.891 -11.297 -24.172 1 90.94 125 VAL A O 1
ATOM 1026 N N . THR A 1 126 ? 17.594 -11.688 -26.25 1 92.94 126 THR A N 1
ATOM 1027 C CA . THR A 1 126 ? 17.234 -13.102 -26.188 1 92.94 126 THR A CA 1
ATOM 1028 C C . THR A 1 126 ? 18.094 -13.82 -25.141 1 92.94 126 THR A C 1
ATOM 1030 O O . THR A 1 126 ? 17.578 -14.656 -24.391 1 92.94 126 THR A O 1
ATOM 1033 N N . ALA A 1 127 ? 19.312 -13.508 -25.125 1 92.06 127 ALA A N 1
ATOM 1034 C CA . ALA A 1 127 ? 20.219 -14.117 -24.156 1 92.06 127 ALA A CA 1
ATOM 1035 C C . ALA A 1 127 ? 19.812 -13.758 -22.734 1 92.06 127 ALA A C 1
ATOM 1037 O O . ALA A 1 127 ? 19.828 -14.609 -21.844 1 92.06 127 ALA A O 1
ATOM 1038 N N . LEU A 1 128 ? 19.516 -12.508 -22.578 1 94.06 128 LEU A N 1
ATOM 1039 C CA . LEU A 1 128 ? 19.078 -12.023 -21.266 1 94.06 128 LEU A CA 1
ATOM 1040 C C . LEU A 1 128 ? 17.812 -12.75 -20.812 1 94.06 128 LEU A C 1
ATOM 1042 O O . LEU A 1 128 ? 17.703 -13.18 -19.672 1 94.06 128 LEU A O 1
ATOM 1046 N N . GLU A 1 129 ? 16.844 -12.82 -21.703 1 95.69 129 GLU A N 1
ATOM 1047 C CA . GLU A 1 129 ? 15.586 -13.516 -21.406 1 95.69 129 GLU A CA 1
ATOM 1048 C C . GLU A 1 129 ? 15.836 -14.953 -20.969 1 95.69 129 GLU A C 1
ATOM 1050 O O . GLU A 1 129 ? 15.289 -15.406 -19.969 1 95.69 129 GLU A O 1
ATOM 1055 N N . GLU A 1 130 ? 16.625 -15.656 -21.703 1 94.81 130 GLU A N 1
ATOM 1056 C CA . GLU A 1 130 ? 16.906 -17.062 -21.422 1 94.81 130 GLU A CA 1
ATOM 1057 C C . GLU A 1 130 ? 17.609 -17.219 -20.078 1 94.81 130 GLU A C 1
ATOM 1059 O O . GLU A 1 130 ? 17.312 -18.156 -19.328 1 94.81 130 GLU A O 1
ATOM 1064 N N . ARG A 1 131 ? 18.484 -16.344 -19.797 1 94.06 131 ARG A N 1
ATOM 1065 C CA . ARG A 1 131 ? 19.219 -16.422 -18.531 1 94.06 131 ARG A CA 1
ATOM 1066 C C . ARG A 1 131 ? 18.281 -16.234 -17.344 1 94.06 131 ARG A C 1
ATOM 1068 O O . ARG A 1 131 ? 18.375 -16.953 -16.344 1 94.06 131 ARG A O 1
ATOM 1075 N N . ILE A 1 132 ? 17.422 -15.258 -17.453 1 96.62 132 ILE A N 1
ATOM 1076 C CA . ILE A 1 132 ? 16.453 -15 -16.391 1 96.62 132 ILE A CA 1
ATOM 1077 C C . ILE A 1 132 ? 15.531 -16.203 -16.219 1 96.62 132 ILE A C 1
ATOM 1079 O O . ILE A 1 132 ? 15.258 -16.641 -15.102 1 96.62 132 ILE A O 1
ATOM 1083 N N . VAL A 1 133 ? 15.07 -16.719 -17.359 1 96.75 133 VAL A N 1
ATOM 1084 C CA . VAL A 1 133 ? 14.203 -17.891 -17.328 1 96.75 133 VAL A CA 1
ATOM 1085 C C . VAL A 1 133 ? 14.914 -19.047 -16.641 1 96.75 133 VAL A C 1
ATOM 1087 O O . VAL A 1 133 ? 14.344 -19.719 -15.773 1 96.75 133 VAL A O 1
ATOM 1090 N N . ASP A 1 134 ? 16.172 -19.234 -16.922 1 94.62 134 ASP A N 1
ATOM 1091 C CA . ASP A 1 134 ? 16.938 -20.344 -16.359 1 94.62 134 ASP A CA 1
ATOM 1092 C C . ASP A 1 134 ? 17.078 -20.203 -14.852 1 94.62 134 ASP A C 1
ATOM 1094 O O . ASP A 1 134 ? 17.109 -21.219 -14.141 1 94.62 134 ASP A O 1
ATOM 1098 N N . LEU A 1 135 ? 17.188 -19 -14.406 1 94.75 135 LEU A N 1
ATOM 1099 C CA . LEU A 1 135 ? 17.375 -18.734 -12.984 1 94.75 135 LEU A CA 1
ATOM 1100 C C . LEU A 1 135 ? 16.141 -19.141 -12.188 1 94.75 135 LEU A C 1
ATOM 1102 O O . LEU A 1 135 ? 16.25 -19.578 -11.039 1 94.75 135 LEU A O 1
ATOM 1106 N N . VAL A 1 136 ? 14.906 -19.031 -12.812 1 96.38 136 VAL A N 1
ATOM 1107 C CA . VAL A 1 136 ? 13.719 -19.141 -11.969 1 96.38 136 VAL A CA 1
ATOM 1108 C C . VAL A 1 136 ? 12.883 -20.344 -12.414 1 96.38 136 VAL A C 1
ATOM 1110 O O . VAL A 1 136 ? 12.023 -20.812 -11.664 1 96.38 136 VAL A O 1
ATOM 1113 N N . ALA A 1 137 ? 13.117 -20.922 -13.578 1 95.62 137 ALA A N 1
ATOM 1114 C CA . ALA A 1 137 ? 12.289 -21.969 -14.172 1 95.62 137 ALA A CA 1
ATOM 1115 C C . ALA A 1 137 ? 12.18 -23.188 -13.25 1 95.62 137 ALA A C 1
ATOM 1117 O O . ALA A 1 137 ? 11.109 -23.781 -13.133 1 95.62 137 ALA A O 1
ATOM 1118 N N . PRO A 1 138 ? 13.266 -23.531 -12.547 1 95.62 138 PRO A N 1
ATOM 1119 C CA . PRO A 1 138 ? 13.195 -24.734 -11.695 1 95.62 138 PRO A CA 1
ATOM 1120 C C . PRO A 1 138 ? 12.188 -24.578 -10.562 1 95.62 138 PRO A C 1
ATOM 1122 O O . PRO A 1 138 ? 11.75 -25.578 -9.984 1 95.62 138 PRO A O 1
ATOM 1125 N N . LEU A 1 139 ? 11.844 -23.375 -10.242 1 95.44 139 LEU A N 1
ATOM 1126 C CA . LEU A 1 139 ? 10.93 -23.125 -9.133 1 95.44 139 LEU A CA 1
ATOM 1127 C C . LEU A 1 139 ? 9.484 -23.281 -9.578 1 95.44 139 LEU A C 1
ATOM 1129 O O . LEU A 1 139 ? 8.578 -23.375 -8.742 1 95.44 139 LEU A O 1
ATOM 1133 N N . TYR A 1 140 ? 9.336 -23.25 -10.922 1 93.75 140 TYR A N 1
ATOM 1134 C CA . TYR A 1 140 ? 7.992 -23.312 -11.484 1 93.75 140 TYR A CA 1
ATOM 1135 C C . TYR A 1 140 ? 7.613 -24.75 -11.828 1 93.75 140 TYR A C 1
ATOM 1137 O O . TYR A 1 140 ? 7.984 -25.266 -12.891 1 93.75 140 TYR A O 1
ATOM 1145 N N . SER A 1 141 ? 7.328 -25.562 -10.945 1 80.81 141 SER A N 1
ATOM 1146 C CA . SER A 1 141 ? 7.035 -26.969 -11.219 1 80.81 141 SER A CA 1
ATOM 1147 C C . SER A 1 141 ? 5.535 -27.234 -11.195 1 80.81 141 SER A C 1
ATOM 1149 O O . SER A 1 141 ? 5.043 -28.109 -11.922 1 80.81 141 SER A O 1
ATOM 1151 N N . ARG A 1 142 ? 4.926 -26.453 -10.508 1 71 142 ARG A N 1
ATOM 1152 C CA . ARG A 1 142 ? 3.523 -26.781 -10.289 1 71 142 ARG A CA 1
ATOM 1153 C C . ARG A 1 142 ? 2.623 -26.062 -11.281 1 71 142 ARG A C 1
ATOM 1155 O O . ARG A 1 142 ? 2.781 -24.859 -11.5 1 71 142 ARG A O 1
ATOM 1162 N N . VAL A 1 143 ? 1.81 -26.922 -11.875 1 66.12 143 VAL A N 1
ATOM 1163 C CA . VAL A 1 143 ? 1.022 -26.344 -12.961 1 66.12 143 VAL A CA 1
ATOM 1164 C C . VAL A 1 143 ? -0.38 -26.016 -12.461 1 66.12 143 VAL A C 1
ATOM 1166 O O . VAL A 1 143 ? -0.937 -24.969 -12.82 1 66.12 143 VAL A O 1
ATOM 1169 N N . GLU A 1 144 ? -0.923 -26.766 -11.461 1 83.88 144 GLU A N 1
ATOM 1170 C CA . GLU A 1 144 ? -2.342 -26.531 -11.211 1 83.88 144 GLU A CA 1
ATOM 1171 C C . GLU A 1 144 ? -2.57 -25.938 -9.82 1 83.88 144 GLU A C 1
ATOM 1173 O O . GLU A 1 144 ? -1.859 -26.281 -8.875 1 83.88 144 GLU A O 1
ATOM 1178 N N . MET A 1 145 ? -3.461 -25.078 -9.758 1 91.62 145 MET A N 1
ATOM 1179 C CA . MET A 1 145 ? -3.887 -24.5 -8.484 1 91.62 145 MET A CA 1
ATOM 1180 C C . MET A 1 145 ? -4.48 -25.562 -7.574 1 91.62 145 MET A C 1
ATOM 1182 O O . MET A 1 145 ? -5.23 -26.422 -8.031 1 91.62 145 MET A O 1
ATOM 1186 N N . ALA A 1 146 ? -4.125 -25.516 -6.32 1 95 146 ALA A N 1
ATOM 1187 C CA . ALA A 1 146 ? -4.676 -26.453 -5.34 1 95 146 ALA A CA 1
ATOM 1188 C C . ALA A 1 146 ? -6.164 -26.188 -5.109 1 95 146 ALA A C 1
ATOM 1190 O O . ALA A 1 146 ? -6.676 -25.125 -5.465 1 95 146 ALA A O 1
ATOM 1191 N N . ARG A 1 147 ? -6.77 -27.156 -4.586 1 96.5 147 ARG A N 1
ATOM 1192 C CA . ARG A 1 147 ? -8.195 -27.062 -4.305 1 96.5 147 ARG A CA 1
ATOM 1193 C C . ARG A 1 147 ? -8.484 -25.922 -3.324 1 96.5 147 ARG A C 1
ATOM 1195 O O . ARG A 1 147 ? -9.469 -25.203 -3.469 1 96.5 147 ARG A O 1
ATOM 1202 N N . VAL A 1 148 ? -7.629 -25.812 -2.291 1 97.94 148 VAL A N 1
ATOM 1203 C CA . VAL A 1 148 ? -7.75 -24.703 -1.341 1 97.94 148 VAL A CA 1
ATOM 1204 C C . VAL A 1 148 ? -6.617 -23.703 -1.566 1 97.94 148 VAL A C 1
ATOM 1206 O O . VAL A 1 148 ? -5.441 -24.078 -1.575 1 97.94 148 VAL A O 1
ATOM 1209 N N . PHE A 1 149 ? -6.992 -22.5 -1.808 1 98.06 149 PHE A N 1
ATOM 1210 C CA . PHE A 1 149 ? -6.066 -21.422 -2.119 1 98.06 149 PHE A CA 1
ATOM 1211 C C . PHE A 1 149 ? -6.289 -20.234 -1.188 1 98.06 149 PHE A C 1
ATOM 1213 O O . PHE A 1 149 ? -7.332 -19.578 -1.246 1 98.06 149 PHE A O 1
ATOM 1220 N N . ALA A 1 150 ? -5.301 -19.938 -0.324 1 98.19 150 ALA A N 1
ATOM 1221 C CA . ALA A 1 150 ? -5.391 -18.828 0.62 1 98.19 150 ALA A CA 1
ATOM 1222 C C . ALA A 1 150 ? -4.379 -17.734 0.284 1 98.19 150 ALA A C 1
ATOM 1224 O O . ALA A 1 150 ? -3.264 -18.031 -0.155 1 98.19 150 ALA A O 1
ATOM 1225 N N . LEU A 1 151 ? -4.762 -16.516 0.511 1 98.19 151 LEU A N 1
ATOM 1226 C CA . LEU A 1 151 ? -3.848 -15.398 0.321 1 98.19 151 LEU A CA 1
ATOM 1227 C C . LEU A 1 151 ? -3.479 -14.766 1.658 1 98.19 151 LEU A C 1
ATOM 1229 O O . LEU A 1 151 ? -4.355 -14.492 2.482 1 98.19 151 LEU A O 1
ATOM 1233 N N . VAL A 1 152 ? -2.205 -14.578 1.852 1 96.94 152 VAL A N 1
ATOM 1234 C CA . VAL A 1 152 ? -1.7 -13.883 3.031 1 96.94 152 VAL A CA 1
ATOM 1235 C C . VAL A 1 152 ? -0.816 -12.711 2.604 1 96.94 152 VAL A C 1
ATOM 1237 O O . VAL A 1 152 ? -0.368 -12.656 1.457 1 96.94 152 VAL A O 1
ATOM 1240 N N . GLY A 1 153 ? -0.627 -11.773 3.477 1 95.56 153 GLY A N 1
ATOM 1241 C CA . GLY A 1 153 ? 0.195 -10.602 3.189 1 95.56 153 GLY A CA 1
ATOM 1242 C C . GLY A 1 153 ? -0.193 -9.383 4.004 1 95.56 153 GLY A C 1
ATOM 1243 O O . GLY A 1 153 ? -1.144 -9.43 4.785 1 95.56 153 GLY A O 1
ATOM 1244 N N . PRO A 1 154 ? 0.495 -8.297 3.783 1 92.94 154 PRO A N 1
ATOM 1245 C CA . PRO A 1 154 ? 0.265 -7.086 4.57 1 92.94 154 PRO A CA 1
ATOM 1246 C C . PRO A 1 154 ? -1.027 -6.371 4.188 1 92.94 154 PRO A C 1
ATOM 1248 O O . PRO A 1 154 ? -1.729 -6.805 3.27 1 92.94 154 PRO A O 1
ATOM 1251 N N . THR A 1 155 ? -1.251 -5.348 4.973 1 90.31 155 THR A N 1
ATOM 1252 C CA . THR A 1 155 ? -2.455 -4.551 4.754 1 90.31 155 THR A CA 1
ATOM 1253 C C . THR A 1 155 ? -2.35 -3.756 3.457 1 90.31 155 THR A C 1
ATOM 1255 O O . THR A 1 155 ? -1.271 -3.277 3.102 1 90.31 155 THR A O 1
ATOM 1258 N N . GLY A 1 156 ? -3.467 -3.691 2.715 1 91.19 156 GLY A N 1
ATOM 1259 C CA . GLY A 1 156 ? -3.588 -2.758 1.607 1 91.19 156 GLY A CA 1
ATOM 1260 C C . GLY A 1 156 ? -2.846 -3.209 0.363 1 91.19 156 GLY A C 1
ATOM 1261 O O . GLY A 1 156 ? -2.684 -2.436 -0.583 1 91.19 156 GLY A O 1
ATOM 1262 N N . VAL A 1 157 ? -2.42 -4.469 0.29 1 94.81 157 VAL A N 1
ATOM 1263 C CA . VAL A 1 157 ? -1.604 -4.898 -0.841 1 94.81 157 VAL A CA 1
ATOM 1264 C C . VAL A 1 157 ? -2.504 -5.43 -1.956 1 94.81 157 VAL A C 1
ATOM 1266 O O . VAL A 1 157 ? -2.033 -5.715 -3.059 1 94.81 157 VAL A O 1
ATOM 1269 N N . GLY A 1 158 ? -3.816 -5.617 -1.642 1 95 158 GLY A N 1
ATOM 1270 C CA . GLY A 1 158 ? -4.746 -6.008 -2.686 1 95 158 GLY A CA 1
ATOM 1271 C C . GLY A 1 158 ? -5.156 -7.469 -2.602 1 95 158 GLY A C 1
ATOM 1272 O O . GLY A 1 158 ? -5.516 -8.078 -3.613 1 95 158 GLY A O 1
ATOM 1273 N N . LYS A 1 159 ? -5.094 -8.109 -1.494 1 97.12 159 LYS A N 1
ATOM 1274 C CA . LYS A 1 159 ? -5.426 -9.516 -1.315 1 97.12 159 LYS A CA 1
ATOM 1275 C C . LYS A 1 159 ? -6.852 -9.812 -1.764 1 97.12 159 LYS A C 1
ATOM 1277 O O . LYS A 1 159 ? -7.078 -10.68 -2.609 1 97.12 159 LYS A O 1
ATOM 1282 N N . THR A 1 160 ? -7.777 -9.062 -1.204 1 96.62 160 THR A N 1
ATOM 1283 C CA . THR A 1 160 ? -9.188 -9.305 -1.479 1 96.62 160 THR A CA 1
ATOM 1284 C C . THR A 1 160 ? -9.492 -9.117 -2.963 1 96.62 160 THR A C 1
ATOM 1286 O O . THR A 1 160 ? -10.172 -9.938 -3.574 1 96.62 160 THR A O 1
ATOM 1289 N N . THR A 1 161 ? -8.977 -8.039 -3.543 1 95.94 161 THR A N 1
ATOM 1290 C CA . THR A 1 161 ? -9.219 -7.758 -4.953 1 95.94 161 THR A CA 1
ATOM 1291 C C . THR A 1 161 ? -8.547 -8.805 -5.836 1 95.94 161 THR A C 1
ATOM 1293 O O . THR A 1 161 ? -9.102 -9.203 -6.863 1 95.94 161 THR A O 1
ATOM 1296 N N . THR A 1 162 ? -7.344 -9.188 -5.457 1 97.81 162 THR A N 1
ATOM 1297 C CA . THR A 1 162 ? -6.641 -10.242 -6.184 1 97.81 162 THR A CA 1
ATOM 1298 C C . THR A 1 162 ? -7.422 -11.547 -6.133 1 97.81 162 THR A C 1
ATOM 1300 O O . THR A 1 162 ? -7.578 -12.227 -7.152 1 97.81 162 THR A O 1
ATOM 1303 N N . LEU A 1 163 ? -7.918 -11.883 -4.984 1 98.19 163 LEU A N 1
ATOM 1304 C CA . LEU A 1 163 ? -8.711 -13.094 -4.82 1 98.19 163 LEU A CA 1
ATOM 1305 C C . LEU A 1 163 ? -9.977 -13.039 -5.68 1 98.19 163 LEU A C 1
ATOM 1307 O O . LEU A 1 163 ? -10.359 -14.039 -6.289 1 98.19 163 LEU A O 1
ATOM 1311 N N . ALA A 1 164 ? -10.609 -11.906 -5.734 1 97.88 164 ALA A N 1
ATOM 1312 C CA . ALA A 1 164 ? -11.797 -11.719 -6.559 1 97.88 164 ALA A CA 1
ATOM 1313 C C . ALA A 1 164 ? -11.477 -11.906 -8.039 1 97.88 164 ALA A C 1
ATOM 1315 O O . ALA A 1 164 ? -12.266 -12.5 -8.781 1 97.88 164 ALA A O 1
ATOM 1316 N N . LYS A 1 165 ? -10.336 -11.383 -8.477 1 98 165 LYS A N 1
ATOM 1317 C CA . LYS A 1 165 ? -9.914 -11.562 -9.859 1 98 165 LYS A CA 1
ATOM 1318 C C . LYS A 1 165 ? -9.734 -13.039 -10.188 1 98 165 LYS A C 1
ATOM 1320 O O . LYS A 1 165 ? -10.18 -13.508 -11.242 1 98 165 LYS A O 1
ATOM 1325 N N . LEU A 1 166 ? -9.078 -13.742 -9.312 1 97.94 166 LEU A N 1
ATOM 1326 C CA . LEU A 1 166 ? -8.859 -15.172 -9.508 1 97.94 166 LEU A CA 1
ATOM 1327 C C . LEU A 1 166 ? -10.188 -15.922 -9.539 1 97.94 166 LEU A C 1
ATOM 1329 O O . LEU A 1 166 ? -10.398 -16.781 -10.398 1 97.94 166 LEU A O 1
ATOM 1333 N N . ALA A 1 167 ? -11.07 -15.594 -8.641 1 98.38 167 ALA A N 1
ATOM 1334 C CA . ALA A 1 167 ? -12.383 -16.219 -8.578 1 98.38 167 ALA A CA 1
ATOM 1335 C C . ALA A 1 167 ? -13.156 -16 -9.875 1 98.38 167 ALA A C 1
ATOM 1337 O O . ALA A 1 167 ? -13.773 -16.938 -10.398 1 98.38 167 ALA A O 1
ATOM 1338 N N . ALA A 1 168 ? -13.094 -14.773 -10.328 1 97.75 168 ALA A N 1
ATOM 1339 C CA . ALA A 1 168 ? -13.797 -14.438 -11.562 1 97.75 168 ALA A CA 1
ATOM 1340 C C . ALA A 1 168 ? -13.258 -15.25 -12.742 1 97.75 168 ALA A C 1
ATOM 1342 O O . ALA A 1 168 ? -14.023 -15.781 -13.539 1 97.75 168 ALA A O 1
ATOM 1343 N N . ARG A 1 169 ? -12.008 -15.359 -12.844 1 96.19 169 ARG A N 1
ATOM 1344 C CA . ARG A 1 169 ? -11.398 -16.109 -13.93 1 96.19 169 ARG A CA 1
ATOM 1345 C C . ARG A 1 169 ? -11.758 -17.594 -13.844 1 96.19 169 ARG A C 1
ATOM 1347 O O . ARG A 1 169 ? -12.094 -18.203 -14.859 1 96.19 169 ARG A O 1
ATOM 1354 N N . LEU A 1 170 ? -11.688 -18.156 -12.703 1 96.75 170 LEU A N 1
ATOM 1355 C CA . LEU A 1 170 ? -11.977 -19.578 -12.492 1 96.75 170 LEU A CA 1
ATOM 1356 C C . LEU A 1 170 ? -13.445 -19.875 -12.75 1 96.75 170 LEU A C 1
ATOM 1358 O O . LEU A 1 170 ? -13.781 -20.844 -13.422 1 96.75 170 LEU A O 1
ATOM 1362 N N . SER A 1 171 ? -14.297 -19 -12.227 1 97.19 171 SER A N 1
ATOM 1363 C CA . SER A 1 171 ? -15.727 -19.297 -12.273 1 97.19 171 SER A CA 1
ATOM 1364 C C . SER A 1 171 ? -16.328 -18.891 -13.617 1 97.19 171 SER A C 1
ATOM 1366 O O . SER A 1 171 ? -17.062 -19.672 -14.234 1 97.19 171 SER A O 1
ATOM 1368 N N . LEU A 1 172 ? -16.016 -17.719 -14.094 1 94.31 172 LEU A N 1
ATOM 1369 C CA . LEU A 1 172 ? -16.688 -17.172 -15.266 1 94.31 172 LEU A CA 1
ATOM 1370 C C . LEU A 1 172 ? -16.016 -17.641 -16.547 1 94.31 172 LEU A C 1
ATOM 1372 O O . LEU A 1 172 ? -16.703 -17.891 -17.547 1 94.31 172 LEU A O 1
ATOM 1376 N N . TYR A 1 173 ? -14.742 -17.797 -16.562 1 92.25 173 TYR A N 1
ATOM 1377 C CA . TYR A 1 173 ? -14.031 -18.156 -17.781 1 92.25 173 TYR A CA 1
ATOM 1378 C C . TYR A 1 173 ? -13.75 -19.641 -17.828 1 92.25 173 TYR A C 1
ATOM 1380 O O . TYR A 1 173 ? -13.875 -20.266 -18.891 1 92.25 173 TYR A O 1
ATOM 1388 N N . GLN A 1 174 ? -13.438 -20.234 -16.734 1 94.56 174 GLN A N 1
ATOM 1389 C CA . GLN A 1 174 ? -13.047 -21.641 -16.719 1 94.56 174 GLN A CA 1
ATOM 1390 C C . GLN A 1 174 ? -14.188 -22.516 -16.219 1 94.56 174 GLN A C 1
ATOM 1392 O O . GLN A 1 174 ? -14.062 -23.75 -16.188 1 94.56 174 GLN A O 1
ATOM 1397 N N . HIS A 1 175 ? -15.281 -21.938 -15.695 1 96.56 175 HIS A N 1
ATOM 1398 C CA . HIS A 1 175 ? -16.5 -22.625 -15.273 1 96.56 175 HIS A CA 1
ATOM 1399 C C . HIS A 1 175 ? -16.219 -23.625 -14.156 1 96.56 175 HIS A C 1
ATOM 1401 O O . HIS A 1 175 ? -16.734 -24.734 -14.172 1 96.56 175 HIS A O 1
ATOM 1407 N N . ARG A 1 176 ? -15.312 -23.266 -13.32 1 97.31 176 ARG A N 1
ATOM 1408 C CA . ARG A 1 176 ? -15.039 -24.078 -12.133 1 97.31 176 ARG A CA 1
ATOM 1409 C C . ARG A 1 176 ? -15.992 -23.734 -11 1 97.31 176 ARG A C 1
ATOM 1411 O O . ARG A 1 176 ? -16.469 -22.594 -10.906 1 97.31 176 ARG A O 1
ATOM 1418 N N . ARG A 1 177 ? -16.281 -24.75 -10.281 1 98.12 177 ARG A N 1
ATOM 1419 C CA . ARG A 1 177 ? -17.078 -24.531 -9.078 1 98.12 177 ARG A CA 1
ATOM 1420 C C . ARG A 1 177 ? -16.234 -23.922 -7.961 1 98.12 177 ARG A C 1
ATOM 1422 O O . ARG A 1 177 ? -15.469 -24.641 -7.301 1 98.12 177 ARG A O 1
ATOM 1429 N N . VAL A 1 178 ? -16.469 -22.609 -7.684 1 98.5 178 VAL A N 1
ATOM 1430 C CA . VAL A 1 178 ? -15.648 -21.844 -6.746 1 98.5 178 VAL A CA 1
ATOM 1431 C C . VAL A 1 178 ? -16.469 -21.469 -5.52 1 98.5 178 VAL A C 1
ATOM 1433 O O . VAL A 1 178 ? -17.641 -21.109 -5.641 1 98.5 178 VAL A O 1
ATOM 1436 N N . VAL A 1 179 ? -15.883 -21.562 -4.363 1 98.75 179 VAL A N 1
ATOM 1437 C CA . VAL A 1 179 ? -16.438 -21.047 -3.121 1 98.75 179 VAL A CA 1
ATOM 1438 C C . VAL A 1 179 ? -15.508 -19.984 -2.537 1 98.75 179 VAL A C 1
ATOM 1440 O O . VAL A 1 179 ? -14.312 -20.219 -2.375 1 98.75 179 VAL A O 1
ATOM 1443 N N . LEU A 1 180 ? -16.062 -18.812 -2.252 1 98.81 180 LEU A N 1
ATOM 1444 C CA . LEU A 1 180 ? -15.297 -17.75 -1.604 1 98.81 180 LEU A CA 1
ATOM 1445 C C . LEU A 1 180 ? -15.492 -17.797 -0.092 1 98.81 180 LEU A C 1
ATOM 1447 O O . LEU A 1 180 ? -16.609 -17.953 0.394 1 98.81 180 LEU A O 1
ATOM 1451 N N . VAL A 1 181 ? -14.367 -17.703 0.605 1 98.75 181 VAL A N 1
ATOM 1452 C CA . VAL A 1 181 ? -14.406 -17.703 2.064 1 98.75 181 VAL A CA 1
ATOM 1453 C C . VAL A 1 181 ? -13.562 -16.547 2.604 1 98.75 181 VAL A C 1
ATOM 1455 O O . VAL A 1 181 ? -12.477 -16.266 2.088 1 98.75 181 VAL A O 1
ATOM 1458 N N . THR A 1 182 ? -14.055 -15.82 3.586 1 98.38 182 THR A N 1
ATOM 1459 C CA . THR A 1 182 ? -13.227 -14.805 4.227 1 98.38 182 THR A CA 1
ATOM 1460 C C . THR A 1 182 ? -13.07 -15.094 5.715 1 98.38 182 THR A C 1
ATOM 1462 O O . THR A 1 182 ? -14.016 -15.539 6.371 1 98.38 182 THR A O 1
ATOM 1465 N N . ILE A 1 183 ? -11.891 -14.945 6.168 1 96.5 183 ILE A N 1
ATOM 1466 C CA . ILE A 1 183 ? -11.633 -14.969 7.605 1 96.5 183 ILE A CA 1
ATOM 1467 C C . ILE A 1 183 ? -11.242 -13.578 8.086 1 96.5 183 ILE A C 1
ATOM 1469 O O . ILE A 1 183 ? -10.82 -13.406 9.234 1 96.5 183 ILE A O 1
ATOM 1473 N N . ASP A 1 184 ? -11.32 -12.602 7.211 1 93.06 184 ASP A N 1
ATOM 1474 C CA . ASP A 1 184 ? -11.086 -11.211 7.578 1 93.06 184 ASP A CA 1
ATOM 1475 C C . ASP A 1 184 ? -12.32 -10.594 8.227 1 93.06 184 ASP A C 1
ATOM 1477 O O . ASP A 1 184 ? -13.109 -9.922 7.551 1 93.06 184 ASP A O 1
ATOM 1481 N N . THR A 1 185 ? -12.414 -10.75 9.484 1 89.31 185 THR A N 1
ATOM 1482 C CA . THR A 1 185 ? -13.547 -10.188 10.219 1 89.31 185 THR A CA 1
ATOM 1483 C C . THR A 1 185 ? -13.109 -8.992 11.062 1 89.31 185 THR A C 1
ATOM 1485 O O . THR A 1 185 ? -13.883 -8.477 11.859 1 89.31 185 THR A O 1
ATOM 1488 N N . TYR A 1 186 ? -11.875 -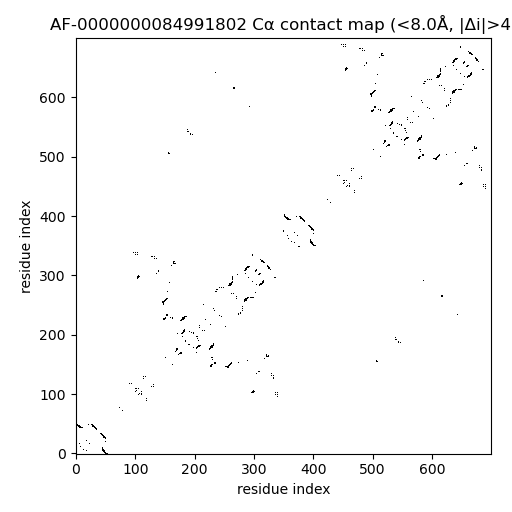8.617 10.828 1 85.5 186 TYR A N 1
ATOM 1489 C CA . TYR A 1 186 ? -11.328 -7.512 11.594 1 85.5 186 TYR A CA 1
ATOM 1490 C C . TYR A 1 186 ? -11.578 -6.184 10.891 1 85.5 186 TYR A C 1
ATOM 1492 O O . TYR A 1 186 ? -12.023 -5.215 11.516 1 85.5 186 TYR A O 1
ATOM 1500 N N . ARG A 1 187 ? -11.289 -6.121 9.695 1 88.44 187 ARG A N 1
ATOM 1501 C CA . ARG A 1 187 ? -11.453 -4.879 8.945 1 88.44 187 ARG A CA 1
ATOM 1502 C C . ARG A 1 187 ? -12.93 -4.598 8.672 1 88.44 187 ARG A C 1
ATOM 1504 O O . ARG A 1 187 ? -13.633 -5.441 8.125 1 88.44 187 ARG A O 1
ATOM 1511 N N . ILE A 1 188 ? -13.32 -3.453 8.992 1 91.25 188 ILE A N 1
ATOM 1512 C CA . ILE A 1 188 ? -14.688 -3.029 8.742 1 91.25 188 ILE A CA 1
ATOM 1513 C C . ILE A 1 188 ? -14.961 -3.023 7.238 1 91.25 188 ILE A C 1
ATOM 1515 O O . ILE A 1 188 ? -14.188 -2.457 6.465 1 91.25 188 ILE A O 1
ATOM 1519 N N . GLY A 1 189 ? -16.047 -3.754 6.867 1 91.06 189 GLY A N 1
ATOM 1520 C CA . GLY A 1 189 ? -16.469 -3.766 5.477 1 91.06 189 GLY A CA 1
ATOM 1521 C C . GLY A 1 189 ? -15.852 -4.891 4.672 1 91.06 189 GLY A C 1
ATOM 1522 O O . GLY A 1 189 ? -16.234 -5.125 3.525 1 91.06 189 GLY A O 1
ATOM 1523 N N . ALA A 1 190 ? -14.883 -5.578 5.234 1 92.31 190 ALA A N 1
ATOM 1524 C CA . ALA A 1 190 ? -14.156 -6.609 4.5 1 92.31 190 ALA A CA 1
ATOM 1525 C C . ALA A 1 190 ? -15.086 -7.742 4.082 1 92.31 190 ALA A C 1
ATOM 1527 O O . ALA A 1 190 ? -15.055 -8.188 2.932 1 92.31 190 ALA A O 1
ATOM 1528 N N . VAL A 1 191 ? -15.93 -8.172 4.984 1 95.75 191 VAL A N 1
ATOM 1529 C CA . VAL A 1 191 ? -16.859 -9.258 4.707 1 95.75 191 VAL A CA 1
ATOM 1530 C C . VAL A 1 191 ? -17.812 -8.844 3.584 1 95.75 191 VAL A C 1
ATOM 1532 O O . VAL A 1 191 ? -18 -9.594 2.615 1 95.75 191 VAL A O 1
ATOM 1535 N N . GLU A 1 192 ? -18.312 -7.66 3.703 1 95.44 192 GLU A N 1
ATOM 1536 C CA . GLU A 1 192 ? -19.266 -7.18 2.717 1 95.44 192 GLU A CA 1
ATOM 1537 C C . GLU A 1 192 ? -18.625 -7.023 1.345 1 95.44 192 GLU A C 1
ATOM 1539 O O . GLU A 1 192 ? -19.266 -7.258 0.318 1 95.44 192 GLU A O 1
ATOM 1544 N N . GLN A 1 193 ? -17.438 -6.641 1.371 1 95.44 193 GLN A N 1
ATOM 1545 C CA . GLN A 1 193 ? -16.719 -6.492 0.109 1 95.44 193 GLN A CA 1
ATOM 1546 C C . GLN A 1 193 ? -16.656 -7.816 -0.646 1 95.44 193 GLN A C 1
ATOM 1548 O O . GLN A 1 193 ? -17.094 -7.906 -1.792 1 95.44 193 GLN A O 1
ATOM 1553 N N . LEU A 1 194 ? -16.188 -8.82 0.017 1 97.44 194 LEU A N 1
ATOM 1554 C CA . LEU A 1 194 ? -16.047 -10.109 -0.66 1 97.44 194 LEU A CA 1
ATOM 1555 C C . LEU A 1 194 ? -17.406 -10.727 -0.956 1 97.44 194 LEU A C 1
ATOM 1557 O O . LEU A 1 194 ? -17.578 -11.383 -1.984 1 97.44 194 LEU A O 1
ATOM 1561 N N . ARG A 1 195 ? -18.344 -10.523 -0.076 1 97.75 195 ARG A N 1
ATOM 1562 C CA . ARG A 1 195 ? -19.703 -11.016 -0.305 1 97.75 195 ARG A CA 1
ATOM 1563 C C . ARG A 1 195 ? -20.281 -10.445 -1.594 1 97.75 195 ARG A C 1
ATOM 1565 O O . ARG A 1 195 ? -20.891 -11.164 -2.383 1 97.75 195 ARG A O 1
ATOM 1572 N N . THR A 1 196 ? -20.125 -9.188 -1.752 1 96.69 196 THR A N 1
ATOM 1573 C CA . THR A 1 196 ? -20.641 -8.539 -2.951 1 96.69 196 THR A CA 1
ATOM 1574 C C . THR A 1 196 ? -20 -9.133 -4.207 1 96.69 196 THR A C 1
ATOM 1576 O O . THR A 1 196 ? -20.688 -9.375 -5.203 1 96.69 196 THR A O 1
ATOM 1579 N N . TYR A 1 197 ? -18.688 -9.375 -4.215 1 96.88 197 TYR A N 1
ATOM 1580 C CA . TYR A 1 197 ? -18.047 -10.039 -5.34 1 96.88 197 TYR A CA 1
ATOM 1581 C C . TYR A 1 197 ? -18.672 -11.406 -5.59 1 96.88 197 TYR A C 1
ATOM 1583 O O . TYR A 1 197 ? -18.938 -11.773 -6.738 1 96.88 197 TYR A O 1
ATOM 1591 N N . ALA A 1 198 ? -18.859 -12.156 -4.543 1 98.25 198 ALA A N 1
ATOM 1592 C CA . ALA A 1 198 ? -19.438 -13.492 -4.66 1 98.25 198 ALA A CA 1
ATOM 1593 C C . ALA A 1 198 ? -20.812 -13.422 -5.309 1 98.25 198 ALA A C 1
ATOM 1595 O O . ALA A 1 198 ? -21.141 -14.227 -6.191 1 98.25 198 ALA A O 1
ATOM 1596 N N . GLU A 1 199 ? -21.594 -12.477 -4.863 1 97.75 199 GLU A N 1
ATOM 1597 C CA . GLU A 1 199 ? -22.938 -12.297 -5.383 1 97.75 199 GLU A CA 1
ATOM 1598 C C . GLU A 1 199 ? -22.922 -11.938 -6.867 1 97.75 199 GLU A C 1
ATOM 1600 O O . GLU A 1 199 ? -23.688 -12.5 -7.656 1 97.75 199 GLU A O 1
ATOM 1605 N N . VAL A 1 200 ? -22.094 -11.062 -7.191 1 95.25 200 VAL A N 1
ATOM 1606 C CA . VAL A 1 200 ? -21.969 -10.625 -8.578 1 95.25 200 VAL A CA 1
ATOM 1607 C C . VAL A 1 200 ? -21.562 -11.805 -9.461 1 95.25 200 VAL A C 1
ATOM 1609 O O . VAL A 1 200 ? -22.031 -11.945 -10.586 1 95.25 200 VAL A O 1
ATOM 1612 N N . MET A 1 201 ? -20.734 -12.672 -8.93 1 96.5 201 MET A N 1
ATOM 1613 C CA . MET A 1 201 ? -20.203 -13.797 -9.695 1 96.5 201 MET A CA 1
ATOM 1614 C C . MET A 1 201 ? -21.141 -15 -9.609 1 96.5 201 MET A C 1
ATOM 1616 O O . MET A 1 201 ? -20.984 -15.961 -10.367 1 96.5 201 MET A O 1
ATOM 1620 N N . GLY A 1 202 ? -22.062 -14.969 -8.672 1 97.25 202 GLY A N 1
ATOM 1621 C CA . GLY A 1 202 ? -22.969 -16.078 -8.477 1 97.25 202 GLY A CA 1
ATOM 1622 C C . GLY A 1 202 ? -22.312 -17.297 -7.859 1 97.25 202 GLY A C 1
ATOM 1623 O O . GLY A 1 202 ? -22.578 -18.438 -8.266 1 97.25 202 GLY A O 1
ATOM 1624 N N . VAL A 1 203 ? -21.406 -17.078 -6.973 1 98.25 203 VAL A N 1
ATOM 1625 C CA . VAL A 1 203 ? -20.719 -18.219 -6.344 1 98.25 203 VAL A CA 1
ATOM 1626 C C . VAL A 1 203 ? -21.047 -18.25 -4.852 1 98.25 203 VAL A C 1
ATOM 1628 O O . VAL A 1 203 ? -21.359 -17.203 -4.258 1 98.25 203 VAL A O 1
ATOM 1631 N N . PRO A 1 204 ? -20.953 -19.422 -4.23 1 98.56 204 PRO A N 1
ATOM 1632 C CA . PRO A 1 204 ? -21.188 -19.516 -2.787 1 98.56 204 PRO A CA 1
ATOM 1633 C C . PRO A 1 204 ? -20.156 -18.719 -1.975 1 98.56 204 PRO A C 1
ATOM 1635 O O . PRO A 1 204 ? -19.016 -18.531 -2.422 1 98.56 204 PRO A O 1
ATOM 1638 N N . PHE A 1 205 ? -20.688 -18.266 -0.832 1 98.56 205 PHE A N 1
ATOM 1639 C CA . PHE A 1 205 ? -19.875 -17.422 0.039 1 98.56 205 PHE A CA 1
ATOM 1640 C C . PHE A 1 205 ? -20 -17.875 1.492 1 98.56 205 PHE A C 1
ATOM 1642 O O . PHE A 1 205 ? -21.078 -18.281 1.93 1 98.56 205 PHE A O 1
ATOM 1649 N N . GLY A 1 206 ? -18.797 -17.812 2.229 1 98.5 206 GLY A N 1
ATOM 1650 C CA . GLY A 1 206 ? -18.797 -18.125 3.645 1 98.5 206 GLY A CA 1
ATOM 1651 C C . GLY A 1 206 ? -17.891 -17.234 4.465 1 98.5 206 GLY A C 1
ATOM 1652 O O . GLY A 1 206 ? -16.891 -16.719 3.961 1 98.5 206 GLY A O 1
ATOM 1653 N N . VAL A 1 207 ? -18.281 -17.078 5.746 1 98.44 207 VAL A N 1
ATOM 1654 C CA . VAL A 1 207 ? -17.484 -16.328 6.723 1 98.44 207 VAL A CA 1
ATOM 1655 C C . VAL A 1 207 ? -17.062 -17.266 7.863 1 98.44 207 VAL A C 1
ATOM 1657 O O . VAL A 1 207 ? -17.906 -17.984 8.406 1 98.44 207 VAL A O 1
ATOM 1660 N N . ALA A 1 208 ? -15.82 -17.281 8.172 1 97.81 208 ALA A N 1
ATOM 1661 C CA . ALA A 1 208 ? -15.328 -18.078 9.289 1 97.81 208 ALA A CA 1
ATOM 1662 C C . ALA A 1 208 ? -14.633 -17.203 10.328 1 97.81 208 ALA A C 1
ATOM 1664 O O . ALA A 1 208 ? -13.688 -16.469 9.992 1 97.81 208 ALA A O 1
ATOM 1665 N N . MET A 1 209 ? -15.008 -17.312 11.555 1 95.62 209 MET A N 1
ATOM 1666 C CA . MET A 1 209 ? -14.406 -16.547 12.633 1 95.62 209 MET A CA 1
ATOM 1667 C C . MET A 1 209 ? -13.422 -17.406 13.43 1 95.62 209 MET A C 1
ATOM 1669 O O . MET A 1 209 ? -12.617 -16.875 14.203 1 95.62 209 MET A O 1
ATOM 1673 N N . THR A 1 210 ? -13.555 -18.703 13.305 1 95.81 210 THR A N 1
ATOM 1674 C CA . THR A 1 210 ? -12.672 -19.656 13.969 1 95.81 210 THR A CA 1
ATOM 1675 C C . THR A 1 210 ? -12.172 -20.719 12.984 1 95.81 210 THR A C 1
ATOM 1677 O O . THR A 1 210 ? -12.781 -20.938 11.938 1 95.81 210 THR A O 1
ATOM 1680 N N . PRO A 1 211 ? -11.078 -21.328 13.297 1 96.44 211 PRO A N 1
ATOM 1681 C CA . PRO A 1 211 ? -10.594 -22.438 12.453 1 96.44 211 PRO A CA 1
ATOM 1682 C C . PRO A 1 211 ? -11.633 -23.531 12.273 1 96.44 211 PRO A C 1
ATOM 1684 O O . PRO A 1 211 ? -11.75 -24.094 11.18 1 96.44 211 PRO A O 1
ATOM 1687 N N . ALA A 1 212 ? -12.383 -23.766 13.32 1 97.19 212 ALA A N 1
ATOM 1688 C CA . ALA A 1 212 ? -13.422 -24.797 13.242 1 97.19 212 ALA A CA 1
ATOM 1689 C C . ALA A 1 212 ? -14.5 -24.422 12.242 1 97.19 212 ALA A C 1
ATOM 1691 O O . ALA A 1 212 ? -14.984 -25.266 11.484 1 97.19 212 ALA A O 1
ATOM 1692 N N . GLU A 1 213 ? -14.852 -23.219 12.227 1 97.94 213 GLU A N 1
ATOM 1693 C CA . GLU A 1 213 ? -15.844 -22.734 11.273 1 97.94 213 GLU A CA 1
ATOM 1694 C C . GLU A 1 213 ? -15.328 -22.812 9.836 1 97.94 213 GLU A C 1
ATOM 1696 O O . GLU A 1 213 ? -16.078 -23.125 8.914 1 97.94 213 GLU A O 1
ATOM 1701 N N . LEU A 1 214 ? -14.078 -22.5 9.656 1 97.94 214 LEU A N 1
ATOM 1702 C CA . LEU A 1 214 ? -13.461 -22.609 8.344 1 97.94 214 LEU A CA 1
ATOM 1703 C C . LEU A 1 214 ? -13.531 -24.031 7.82 1 97.94 214 LEU A C 1
ATOM 1705 O O . LEU A 1 214 ? -13.945 -24.281 6.684 1 97.94 214 LEU A O 1
ATOM 1709 N N . ARG A 1 215 ? -13.172 -24.953 8.633 1 97.25 215 ARG A N 1
ATOM 1710 C CA . ARG A 1 215 ? -13.242 -26.359 8.273 1 97.25 215 ARG A CA 1
ATOM 1711 C C . ARG A 1 215 ? -14.664 -26.766 7.891 1 97.25 215 ARG A C 1
ATOM 1713 O O . ARG A 1 215 ? -14.867 -27.5 6.922 1 97.25 215 ARG A O 1
ATOM 1720 N N . ALA A 1 216 ? -15.555 -26.297 8.68 1 98 216 ALA A N 1
ATOM 1721 C CA . ALA A 1 216 ? -16.953 -26.625 8.438 1 98 216 ALA A CA 1
ATOM 1722 C C . ALA A 1 216 ? -17.406 -26.125 7.074 1 98 216 ALA A C 1
ATOM 1724 O O . ALA A 1 216 ? -18.188 -26.781 6.387 1 98 216 ALA A O 1
ATOM 1725 N N . ILE A 1 217 ? -16.984 -24.969 6.664 1 97.88 217 ILE A N 1
ATOM 1726 C CA . ILE A 1 217 ? -17.328 -24.406 5.363 1 97.88 217 ILE A CA 1
ATOM 1727 C C . ILE A 1 217 ? -16.766 -25.281 4.25 1 97.88 217 ILE A C 1
ATOM 1729 O O . ILE A 1 217 ? -17.438 -25.562 3.26 1 97.88 217 ILE A O 1
ATOM 1733 N N . LEU A 1 218 ? -15.562 -25.719 4.387 1 97.19 218 LEU A N 1
ATOM 1734 C CA . LEU A 1 218 ? -14.922 -26.562 3.385 1 97.19 218 LEU A CA 1
ATOM 1735 C C . LEU A 1 218 ? -15.672 -27.875 3.223 1 97.19 218 LEU A C 1
ATOM 1737 O O . LEU A 1 218 ? -15.75 -28.422 2.117 1 97.19 218 LEU A O 1
ATOM 1741 N N . GLU A 1 219 ? -16.25 -28.359 4.297 1 97.25 219 GLU A N 1
ATOM 1742 C CA . GLU A 1 219 ? -16.953 -29.641 4.289 1 97.25 219 GLU A CA 1
ATOM 1743 C C . GLU A 1 219 ? -18.359 -29.484 3.721 1 97.25 219 GLU A C 1
ATOM 1745 O O . GLU A 1 219 ? -18.953 -30.453 3.246 1 97.25 219 GLU A O 1
ATOM 1750 N N . ARG A 1 220 ? -18.828 -28.344 3.793 1 97.5 220 ARG A N 1
ATOM 1751 C CA . ARG A 1 220 ? -20.203 -28.062 3.355 1 97.5 220 ARG A CA 1
ATOM 1752 C C . ARG A 1 220 ? -20.312 -28.156 1.837 1 97.5 220 ARG A C 1
ATOM 1754 O O . ARG A 1 220 ? -21.391 -28.422 1.307 1 97.5 220 ARG A O 1
ATOM 1761 N N . TYR A 1 221 ? -19.219 -27.922 1.111 1 96.88 221 TYR A N 1
ATOM 1762 C CA . TYR A 1 221 ? -19.234 -27.891 -0.347 1 96.88 221 TYR A CA 1
ATOM 1763 C C . TYR A 1 221 ? -18.266 -28.906 -0.924 1 96.88 221 TYR A C 1
ATOM 1765 O O . TYR A 1 221 ? -17.297 -28.547 -1.602 1 96.88 221 TYR A O 1
ATOM 1773 N N . PRO A 1 222 ? -18.547 -30.141 -0.846 1 94.62 222 PRO A N 1
ATOM 1774 C CA . PRO A 1 222 ? -17.609 -31.172 -1.32 1 94.62 222 PRO A CA 1
ATOM 1775 C C . PRO A 1 222 ? -17.438 -31.156 -2.836 1 94.62 222 PRO A C 1
ATOM 1777 O O . PRO A 1 222 ? -16.422 -31.641 -3.348 1 94.62 222 PRO A O 1
ATOM 1780 N N . GLU A 1 223 ? -18.297 -30.547 -3.553 1 96.25 223 GLU A N 1
ATOM 1781 C CA . GLU A 1 223 ? -18.25 -30.531 -5.012 1 96.25 223 GLU A CA 1
ATOM 1782 C C . GLU A 1 223 ? -17.422 -29.375 -5.539 1 96.25 223 GLU A C 1
ATOM 1784 O O . GLU A 1 223 ? -17.172 -29.266 -6.742 1 96.25 223 GLU A O 1
ATOM 1789 N N . ALA A 1 224 ? -17.031 -28.531 -4.688 1 97.38 224 ALA A N 1
ATOM 1790 C CA . ALA A 1 224 ? -16.266 -27.359 -5.105 1 97.38 224 ALA A CA 1
ATOM 1791 C C . ALA A 1 224 ? -14.93 -27.766 -5.711 1 97.38 224 ALA A C 1
ATOM 1793 O O . ALA A 1 224 ? -14.242 -28.641 -5.176 1 97.38 224 ALA A O 1
ATOM 1794 N N . ASP A 1 225 ? -14.625 -27.141 -6.824 1 97.56 225 ASP A N 1
ATOM 1795 C CA . ASP A 1 225 ? -13.305 -27.344 -7.422 1 97.56 225 ASP A CA 1
ATOM 1796 C C . ASP A 1 225 ? -12.234 -26.562 -6.676 1 97.56 225 ASP A C 1
ATOM 1798 O O . ASP A 1 225 ? -11.109 -27.031 -6.512 1 97.56 225 ASP A O 1
ATOM 1802 N N . HIS A 1 226 ? -12.609 -25.344 -6.258 1 98.06 226 HIS A N 1
ATOM 1803 C CA . HIS A 1 226 ? -11.656 -24.469 -5.57 1 98.06 226 HIS A CA 1
ATOM 1804 C C . HIS A 1 226 ? -12.328 -23.719 -4.426 1 98.06 226 HIS A C 1
ATOM 1806 O O . HIS A 1 226 ? -13.469 -23.281 -4.551 1 98.06 226 HIS A O 1
ATOM 1812 N N . PHE A 1 227 ? -11.641 -23.641 -3.322 1 98.56 227 PHE A N 1
ATOM 1813 C CA . PHE A 1 227 ? -11.922 -22.703 -2.244 1 98.56 227 PHE A CA 1
ATOM 1814 C C . PHE A 1 227 ? -10.906 -21.578 -2.238 1 98.56 227 PHE A C 1
ATOM 1816 O O . PHE A 1 227 ? -9.695 -21.812 -2.197 1 98.56 227 PHE A O 1
ATOM 1823 N N . LEU A 1 228 ? -11.352 -20.391 -2.342 1 98.75 228 LEU A N 1
ATOM 1824 C CA . LEU A 1 228 ? -10.492 -19.219 -2.258 1 98.75 228 LEU A CA 1
ATOM 1825 C C . LEU A 1 228 ? -10.695 -18.484 -0.936 1 98.75 228 LEU A C 1
ATOM 1827 O O . LEU A 1 228 ? -11.781 -17.953 -0.678 1 98.75 228 LEU A O 1
ATOM 1831 N N . VAL A 1 229 ? -9.648 -18.438 -0.151 1 98.62 229 VAL A N 1
ATOM 1832 C CA . VAL A 1 229 ? -9.75 -17.953 1.225 1 98.62 229 VAL A CA 1
ATOM 1833 C C . VAL A 1 229 ? -9.039 -16.609 1.36 1 98.62 229 VAL A C 1
ATOM 1835 O O . VAL A 1 229 ? -7.82 -16.531 1.176 1 98.62 229 VAL A O 1
ATOM 1838 N N . ASP A 1 230 ? -9.758 -15.617 1.701 1 98.12 230 ASP A N 1
ATOM 1839 C CA . ASP A 1 230 ? -9.227 -14.289 1.992 1 98.12 230 ASP A CA 1
ATOM 1840 C C . ASP A 1 230 ? -8.891 -14.148 3.475 1 98.12 230 ASP A C 1
ATOM 1842 O O . ASP A 1 230 ? -9.664 -14.555 4.34 1 98.12 230 ASP A O 1
ATOM 1846 N N . THR A 1 231 ? -7.746 -13.617 3.721 1 96.25 231 THR A N 1
ATOM 1847 C CA . THR A 1 231 ? -7.324 -13.484 5.109 1 96.25 231 THR A CA 1
ATOM 1848 C C . THR A 1 231 ? -7.141 -12.016 5.484 1 96.25 231 THR A C 1
ATOM 1850 O O . THR A 1 231 ? -7.16 -11.141 4.613 1 96.25 231 THR A O 1
ATOM 1853 N N . VAL A 1 232 ? -6.969 -11.805 6.762 1 91.5 232 VAL A N 1
ATOM 1854 C CA . VAL A 1 232 ? -6.727 -10.461 7.281 1 91.5 232 VAL A CA 1
ATOM 1855 C C . VAL A 1 232 ? -5.312 -10.016 6.918 1 91.5 232 VAL A C 1
ATOM 1857 O O . VAL A 1 232 ? -4.367 -10.805 6.996 1 91.5 232 VAL A O 1
ATOM 1860 N N . GLY A 1 233 ? -5.25 -8.742 6.5 1 89.06 233 GLY A N 1
ATOM 1861 C CA . GLY A 1 233 ? -3.924 -8.172 6.316 1 89.06 233 GLY A CA 1
ATOM 1862 C C . GLY A 1 233 ? -3.234 -7.832 7.625 1 89.06 233 GLY A C 1
ATOM 1863 O O . GLY A 1 233 ? -3.857 -7.285 8.539 1 89.06 233 GLY A O 1
ATOM 1864 N N . ARG A 1 234 ? -1.981 -8.164 7.672 1 86.5 234 ARG A N 1
ATOM 1865 C CA . ARG A 1 234 ? -1.168 -7.875 8.844 1 86.5 234 ARG A CA 1
ATOM 1866 C C . ARG A 1 234 ? 0.152 -7.223 8.453 1 86.5 234 ARG A C 1
ATOM 1868 O O . ARG A 1 234 ? 0.727 -7.551 7.414 1 86.5 234 ARG A O 1
ATOM 1875 N N . PRO A 1 235 ? 0.61 -6.227 9.242 1 79.81 235 PRO A N 1
ATOM 1876 C CA . PRO A 1 235 ? 1.849 -5.535 8.883 1 79.81 235 PRO A CA 1
ATOM 1877 C C . PRO A 1 235 ? 3.035 -6.484 8.734 1 79.81 235 PRO A C 1
ATOM 1879 O O . PRO A 1 235 ? 3.893 -6.277 7.875 1 79.81 235 PRO A O 1
ATOM 1882 N N . GLY A 1 236 ? 3.002 -7.566 9.477 1 67.25 236 GLY A N 1
ATOM 1883 C CA . GLY A 1 236 ? 4.051 -8.562 9.344 1 67.25 236 GLY A CA 1
ATOM 1884 C C . GLY A 1 236 ? 5.371 -8.133 9.953 1 67.25 236 GLY A C 1
ATOM 1885 O O . GLY A 1 236 ? 6.438 -8.438 9.422 1 67.25 236 GLY A O 1
ATOM 1886 N N . ARG A 1 237 ? 5.34 -7.211 10.844 1 68.19 237 ARG A N 1
ATOM 1887 C CA . ARG A 1 237 ? 6.598 -6.863 11.5 1 68.19 237 ARG A CA 1
ATOM 1888 C C . ARG A 1 237 ? 6.879 -7.805 12.664 1 68.19 237 ARG A C 1
ATOM 1890 O O . ARG A 1 237 ? 8.039 -8.031 13.016 1 68.19 237 ARG A O 1
ATOM 1897 N N . ARG A 1 238 ? 5.723 -8.281 13.211 1 66.69 238 ARG A N 1
ATOM 1898 C CA . ARG A 1 238 ? 5.902 -9.148 14.367 1 66.69 238 ARG A CA 1
ATOM 1899 C C . ARG A 1 238 ? 5.07 -10.422 14.227 1 66.69 238 ARG A C 1
ATOM 1901 O O . ARG A 1 238 ? 3.949 -10.383 13.719 1 66.69 238 ARG A O 1
ATOM 1908 N N . TRP A 1 239 ? 5.711 -11.43 14.695 1 68 239 TRP A N 1
ATOM 1909 C CA . TRP A 1 239 ? 5.105 -12.758 14.625 1 68 239 TRP A CA 1
ATOM 1910 C C . TRP A 1 239 ? 3.73 -12.758 15.289 1 68 239 TRP A C 1
ATOM 1912 O O . TRP A 1 239 ? 2.789 -13.367 14.773 1 68 239 TRP A O 1
ATOM 1922 N N . GLU A 1 240 ? 3.641 -12.023 16.297 1 70.19 240 GLU A N 1
ATOM 1923 C CA . GLU A 1 240 ? 2.402 -12.023 17.062 1 70.19 240 GLU A CA 1
ATOM 1924 C C . GLU A 1 240 ? 1.225 -11.539 16.219 1 70.19 240 GLU A C 1
ATOM 1926 O O . GLU A 1 240 ? 0.083 -11.945 16.453 1 70.19 240 GLU A O 1
ATOM 1931 N N . GLU A 1 241 ? 1.63 -10.938 15.203 1 69.5 241 GLU A N 1
ATOM 1932 C CA . GLU A 1 241 ? 0.594 -10.344 14.359 1 69.5 241 GLU A CA 1
ATOM 1933 C C . GLU A 1 241 ? 0.035 -11.359 13.375 1 69.5 241 GLU A C 1
ATOM 1935 O O . GLU A 1 241 ? -1.083 -11.203 12.875 1 69.5 241 GLU A O 1
ATOM 1940 N N . ILE A 1 242 ? 0.823 -12.391 13.211 1 79.19 242 ILE A N 1
ATOM 1941 C CA . ILE A 1 242 ? 0.45 -13.289 12.125 1 79.19 242 ILE A CA 1
ATOM 1942 C C . ILE A 1 242 ? 0.15 -14.68 12.688 1 79.19 242 ILE A C 1
ATOM 1944 O O . ILE A 1 242 ? -0.422 -15.523 12 1 79.19 242 ILE A O 1
ATOM 1948 N N . ALA A 1 243 ? 0.346 -14.906 13.953 1 82.19 243 ALA A N 1
ATOM 1949 C CA . ALA A 1 243 ? 0.212 -16.219 14.578 1 82.19 243 ALA A CA 1
ATOM 1950 C C . ALA A 1 243 ? -1.214 -16.734 14.453 1 82.19 243 ALA A C 1
ATOM 1952 O O . ALA A 1 243 ? -1.421 -17.938 14.219 1 82.19 243 ALA A O 1
ATOM 1953 N N . GLU A 1 244 ? -2.055 -15.844 14.555 1 86.38 244 GLU A N 1
ATOM 1954 C CA . GLU A 1 244 ? -3.459 -16.234 14.453 1 86.38 244 GLU A CA 1
ATOM 1955 C C . GLU A 1 244 ? -3.773 -16.812 13.078 1 86.38 244 GLU A C 1
ATOM 1957 O O . GLU A 1 244 ? -4.59 -17.734 12.961 1 86.38 244 GLU A O 1
ATOM 1962 N N . LEU A 1 245 ? -3.102 -16.312 12.125 1 92.25 245 LEU A N 1
ATOM 1963 C CA . LEU A 1 245 ? -3.326 -16.781 10.766 1 92.25 245 LEU A CA 1
ATOM 1964 C C . LEU A 1 245 ? -2.867 -18.234 10.617 1 92.25 245 LEU A C 1
ATOM 1966 O O . LEU A 1 245 ? -3.432 -18.984 9.82 1 92.25 245 LEU A O 1
ATOM 1970 N N . GLN A 1 246 ? -1.873 -18.578 11.375 1 91.94 246 GLN A N 1
ATOM 1971 C CA . GLN A 1 246 ? -1.328 -19.922 11.312 1 91.94 246 GLN A CA 1
ATOM 1972 C C . GLN A 1 246 ? -2.371 -20.953 11.734 1 91.94 246 GLN A C 1
ATOM 1974 O O . GLN A 1 246 ? -2.436 -22.047 11.164 1 91.94 246 GLN A O 1
ATOM 1979 N N . GLU A 1 247 ? -3.113 -20.609 12.734 1 92.69 247 GLU A N 1
ATOM 1980 C CA . GLU A 1 247 ? -4.148 -21.531 13.211 1 92.69 247 GLU A CA 1
ATOM 1981 C C . GLU A 1 247 ? -5.195 -21.781 12.125 1 92.69 247 GLU A C 1
ATOM 1983 O O . GLU A 1 247 ? -5.676 -22.906 11.977 1 92.69 247 GLU A O 1
ATOM 1988 N N . PHE A 1 248 ? -5.551 -20.781 11.422 1 95.44 248 PHE A N 1
ATOM 1989 C CA . PHE A 1 248 ? -6.52 -20.922 10.344 1 95.44 248 PHE A CA 1
ATOM 1990 C C . PHE A 1 248 ? -5.938 -21.75 9.195 1 95.44 248 PHE A C 1
ATOM 1992 O O . PHE A 1 248 ? -6.605 -22.625 8.656 1 95.44 248 PHE A O 1
ATOM 1999 N N . LEU A 1 249 ? -4.695 -21.453 8.875 1 95.75 249 LEU A N 1
ATOM 2000 C CA . LEU A 1 249 ? -4.059 -22.141 7.75 1 95.75 249 LEU A CA 1
ATOM 2001 C C . LEU A 1 249 ? -3.836 -23.609 8.07 1 95.75 249 LEU A C 1
ATOM 2003 O O . LEU A 1 249 ? -3.863 -24.453 7.176 1 95.75 249 LEU A O 1
ATOM 2007 N N . ALA A 1 250 ? -3.674 -23.953 9.328 1 93.38 250 ALA A N 1
ATOM 2008 C CA . ALA A 1 250 ? -3.369 -25.312 9.766 1 93.38 250 ALA A CA 1
ATOM 2009 C C . ALA A 1 250 ? -4.551 -26.234 9.523 1 93.38 250 ALA A C 1
ATOM 2011 O O . ALA A 1 250 ? -4.371 -27.453 9.367 1 93.38 250 ALA A O 1
ATOM 2012 N N . VAL A 1 251 ? -5.688 -25.734 9.438 1 94.62 251 VAL A N 1
ATOM 2013 C CA . VAL A 1 251 ? -6.855 -26.609 9.32 1 94.62 251 VAL A CA 1
ATOM 2014 C C . VAL A 1 251 ? -7.16 -26.859 7.844 1 94.62 251 VAL A C 1
ATOM 2016 O O . VAL A 1 251 ? -8.016 -27.688 7.512 1 94.62 251 VAL A O 1
ATOM 2019 N N . LEU A 1 252 ? -6.551 -26.094 6.98 1 95.62 252 LEU A N 1
ATOM 2020 C CA . LEU A 1 252 ? -6.773 -26.297 5.555 1 95.62 252 LEU A CA 1
ATOM 2021 C C . LEU A 1 252 ? -6.246 -27.656 5.102 1 95.62 252 LEU A C 1
ATOM 2023 O O . LEU A 1 252 ? -5.113 -28.016 5.422 1 95.62 252 LEU A O 1
ATOM 2027 N N . PRO A 1 253 ? -7.039 -28.391 4.41 1 94.12 253 PRO A N 1
ATOM 2028 C CA . PRO A 1 253 ? -6.59 -29.703 3.943 1 94.12 253 PRO A CA 1
ATOM 2029 C C . PRO A 1 253 ? -5.551 -29.609 2.828 1 94.12 253 PRO A C 1
ATOM 2031 O O . PRO A 1 253 ? -5.52 -28.625 2.092 1 94.12 253 PRO A O 1
ATOM 2034 N N . SER A 1 254 ? -4.73 -30.641 2.736 1 90.5 254 SER A N 1
ATOM 2035 C CA . SER A 1 254 ? -3.83 -30.766 1.598 1 90.5 254 SER A CA 1
ATOM 2036 C C . SER A 1 254 ? -4.527 -31.422 0.412 1 90.5 254 SER A C 1
ATOM 2038 O O . SER A 1 254 ? -5.371 -32.312 0.591 1 90.5 254 SER A O 1
ATOM 2040 N N . PRO A 1 255 ? -4.172 -31.031 -0.743 1 90 255 PRO A N 1
ATOM 2041 C CA . PRO A 1 255 ? -3.189 -30 -1.116 1 90 255 PRO A CA 1
ATOM 2042 C C . PRO A 1 255 ? -3.73 -28.594 -0.969 1 90 255 PRO A C 1
ATOM 2044 O O . PRO A 1 255 ? -4.918 -28.344 -1.198 1 90 255 PRO A O 1
ATOM 2047 N N . ARG A 1 256 ? -2.918 -27.688 -0.502 1 94.75 256 ARG A N 1
ATOM 2048 C CA . ARG A 1 256 ? -3.297 -26.281 -0.353 1 94.75 256 ARG A CA 1
ATOM 2049 C C . ARG A 1 256 ? -2.207 -25.359 -0.89 1 94.75 256 ARG A C 1
ATOM 2051 O O . ARG A 1 256 ? -1.023 -25.703 -0.854 1 94.75 256 ARG A O 1
ATOM 2058 N N . ASP A 1 257 ? -2.66 -24.297 -1.429 1 97.06 257 ASP A N 1
ATOM 2059 C CA . ASP A 1 257 ? -1.772 -23.203 -1.817 1 97.06 257 ASP A CA 1
ATOM 2060 C C . ASP A 1 257 ? -1.926 -22.016 -0.876 1 97.06 257 ASP A C 1
ATOM 2062 O O . ASP A 1 257 ? -3.045 -21.625 -0.539 1 97.06 257 ASP A O 1
ATOM 2066 N N . VAL A 1 258 ? -0.839 -21.547 -0.397 1 97.5 258 VAL A N 1
ATOM 2067 C CA . VAL A 1 258 ? -0.778 -20.297 0.351 1 97.5 258 VAL A CA 1
ATOM 2068 C C . VAL A 1 258 ? 0.072 -19.281 -0.409 1 97.5 258 VAL A C 1
ATOM 2070 O O . VAL A 1 258 ? 1.291 -19.438 -0.51 1 97.5 258 VAL A O 1
ATOM 2073 N N . GLY A 1 259 ? -0.618 -18.266 -0.93 1 97.88 259 GLY A N 1
ATOM 2074 C CA . GLY A 1 259 ? 0.06 -17.234 -1.689 1 97.88 259 GLY A CA 1
ATOM 2075 C C . GLY A 1 259 ? 0.388 -16 -0.86 1 97.88 259 GLY A C 1
ATOM 2076 O O . GLY A 1 259 ? -0.497 -15.422 -0.231 1 97.88 259 GLY A O 1
ATOM 2077 N N . LEU A 1 260 ? 1.621 -15.648 -0.866 1 98 260 LEU A N 1
ATOM 2078 C CA . LEU A 1 260 ? 2.041 -14.391 -0.257 1 98 260 LEU A CA 1
ATOM 2079 C C . LEU A 1 260 ? 1.9 -13.242 -1.244 1 98 260 LEU A C 1
ATOM 2081 O O . LEU A 1 260 ? 2.566 -13.219 -2.281 1 98 260 LEU A O 1
ATOM 2085 N N . VAL A 1 261 ? 1.04 -12.328 -0.9 1 98.38 261 VAL A N 1
ATOM 2086 C CA . VAL A 1 261 ? 0.759 -11.188 -1.766 1 98.38 261 VAL A CA 1
ATOM 2087 C C . VAL A 1 261 ? 1.611 -9.992 -1.342 1 98.38 261 VAL A C 1
ATOM 2089 O O . VAL A 1 261 ? 1.602 -9.594 -0.173 1 98.38 261 VAL A O 1
ATOM 2092 N N . LEU A 1 262 ? 2.326 -9.406 -2.322 1 97.62 262 LEU A N 1
ATOM 2093 C CA . LEU A 1 262 ? 3.209 -8.273 -2.061 1 97.62 262 LEU A CA 1
ATOM 2094 C C . LEU A 1 262 ? 3.006 -7.172 -3.096 1 97.62 262 LEU A C 1
ATOM 2096 O O . LEU A 1 262 ? 2.875 -7.453 -4.289 1 97.62 262 LEU A O 1
ATOM 2100 N N . SER A 1 263 ? 2.965 -5.973 -2.629 1 96.69 263 SER A N 1
ATOM 2101 C CA . SER A 1 263 ? 2.848 -4.828 -3.527 1 96.69 263 SER A CA 1
ATOM 2102 C C . SER A 1 263 ? 4.215 -4.391 -4.047 1 96.69 263 SER A C 1
ATOM 2104 O O . SER A 1 263 ? 5.109 -4.074 -3.262 1 96.69 263 SER A O 1
ATOM 2106 N N . LEU A 1 264 ? 4.352 -4.191 -5.281 1 96.56 264 LEU A N 1
ATOM 2107 C CA . LEU A 1 264 ? 5.652 -3.959 -5.902 1 96.56 264 LEU A CA 1
ATOM 2108 C C . LEU A 1 264 ? 6.125 -2.531 -5.656 1 96.56 264 LEU A C 1
ATOM 2110 O O . LEU A 1 264 ? 7.312 -2.232 -5.797 1 96.56 264 LEU A O 1
ATOM 2114 N N . ASN A 1 265 ? 5.254 -1.681 -5.332 1 94.62 265 ASN A N 1
ATOM 2115 C CA . ASN A 1 265 ? 5.672 -0.304 -5.086 1 94.62 265 ASN A CA 1
ATOM 2116 C C . ASN A 1 265 ? 6.168 -0.112 -3.656 1 94.62 265 ASN A C 1
ATOM 2118 O O . ASN A 1 265 ? 6.527 0.999 -3.264 1 94.62 265 ASN A O 1
ATOM 2122 N N . THR A 1 266 ? 6.148 -1.177 -2.893 1 95.75 266 THR A N 1
ATOM 2123 C CA . THR A 1 266 ? 6.723 -1.137 -1.551 1 95.75 266 THR A CA 1
ATOM 2124 C C . THR A 1 266 ? 8.242 -1.062 -1.614 1 95.75 266 THR A C 1
ATOM 2126 O O . THR A 1 266 ? 8.867 -1.682 -2.48 1 95.75 266 THR A O 1
ATOM 2129 N N . ARG A 1 267 ? 8.773 -0.319 -0.715 1 95.62 267 ARG A N 1
ATOM 2130 C CA . ARG A 1 267 ? 10.227 -0.261 -0.615 1 95.62 267 ARG A CA 1
ATOM 2131 C C . ARG A 1 267 ? 10.82 -1.66 -0.508 1 95.62 267 ARG A C 1
ATOM 2133 O O . ARG A 1 267 ? 10.312 -2.506 0.23 1 95.62 267 ARG A O 1
ATOM 2140 N N . TYR A 1 268 ? 11.961 -1.854 -1.246 1 95.19 268 TYR A N 1
ATOM 2141 C CA . TYR A 1 268 ? 12.5 -3.205 -1.372 1 95.19 268 TYR A CA 1
ATOM 2142 C C . TYR A 1 268 ? 12.898 -3.762 -0.011 1 95.19 268 TYR A C 1
ATOM 2144 O O . TYR A 1 268 ? 12.594 -4.91 0.311 1 95.19 268 TYR A O 1
ATOM 2152 N N . ARG A 1 269 ? 13.555 -2.998 0.789 1 92.06 269 ARG A N 1
ATOM 2153 C CA 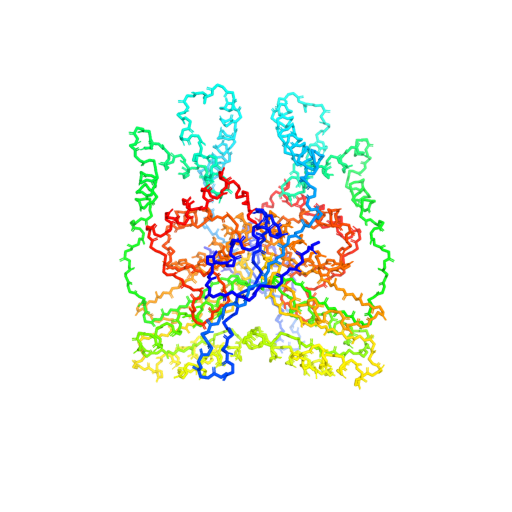. ARG A 1 269 ? 13.969 -3.461 2.109 1 92.06 269 ARG A CA 1
ATOM 2154 C C . ARG A 1 269 ? 12.766 -3.879 2.945 1 92.06 269 ARG A C 1
ATOM 2156 O O . ARG A 1 269 ? 12.82 -4.879 3.668 1 92.06 269 ARG A O 1
ATOM 2163 N N . ASP A 1 270 ? 11.758 -3.125 2.854 1 93.19 270 ASP A N 1
ATOM 2164 C CA . ASP A 1 270 ? 10.531 -3.465 3.572 1 93.19 270 ASP A CA 1
ATOM 2165 C C . ASP A 1 270 ? 9.891 -4.723 2.994 1 93.19 270 ASP A C 1
ATOM 2167 O O . ASP A 1 270 ? 9.328 -5.535 3.734 1 93.19 270 ASP A O 1
ATOM 2171 N N . LEU A 1 271 ? 9.938 -4.883 1.687 1 94.44 271 LEU A N 1
ATOM 2172 C CA . LEU A 1 271 ? 9.422 -6.078 1.029 1 94.44 271 LEU A CA 1
ATOM 2173 C C . LEU A 1 271 ? 10.117 -7.328 1.557 1 94.44 271 LEU A C 1
ATOM 2175 O O . LEU A 1 271 ? 9.461 -8.32 1.87 1 94.44 271 LEU A O 1
ATOM 2179 N N . VAL A 1 272 ? 11.406 -7.23 1.614 1 94 272 VAL A N 1
ATOM 2180 C CA . VAL A 1 272 ? 12.203 -8.367 2.074 1 94 272 VAL A CA 1
ATOM 2181 C C . VAL A 1 272 ? 11.836 -8.703 3.518 1 94 272 VAL A C 1
ATOM 2183 O O . VAL A 1 272 ? 11.594 -9.867 3.844 1 94 272 VAL A O 1
ATOM 2186 N N . ARG A 1 273 ? 11.734 -7.715 4.324 1 90.88 273 ARG A N 1
ATOM 2187 C CA . ARG A 1 273 ? 11.391 -7.918 5.727 1 90.88 273 ARG A CA 1
ATOM 2188 C C . ARG A 1 273 ? 10.008 -8.562 5.863 1 90.88 273 ARG A C 1
ATOM 2190 O O . ARG A 1 273 ? 9.836 -9.5 6.645 1 90.88 273 ARG A O 1
ATOM 2197 N N . THR A 1 274 ? 9.094 -8.039 5.16 1 91.38 274 THR A N 1
ATOM 2198 C CA . THR A 1 274 ? 7.73 -8.562 5.188 1 91.38 274 THR A CA 1
ATOM 2199 C C . THR A 1 274 ? 7.699 -10.016 4.711 1 91.38 274 THR A C 1
ATOM 2201 O O . THR A 1 274 ? 7.078 -10.867 5.344 1 91.38 274 THR A O 1
ATOM 2204 N N . ALA A 1 275 ? 8.375 -10.289 3.615 1 93.5 275 ALA A N 1
ATOM 2205 C CA . ALA A 1 275 ? 8.406 -11.633 3.061 1 93.5 275 ALA A CA 1
ATOM 2206 C C . ALA A 1 275 ? 9 -12.625 4.059 1 93.5 275 ALA A C 1
ATOM 2208 O O . ALA A 1 275 ? 8.5 -13.742 4.215 1 93.5 275 ALA A O 1
ATOM 2209 N N . GLU A 1 276 ? 10.016 -12.203 4.723 1 90.38 276 GLU A N 1
ATOM 2210 C CA . GLU A 1 276 ? 10.664 -13.07 5.707 1 90.38 276 GLU A CA 1
ATOM 2211 C C . GLU A 1 276 ? 9.75 -13.32 6.906 1 90.38 276 GLU A C 1
ATOM 2213 O O . GLU A 1 276 ? 9.703 -14.43 7.438 1 90.38 276 GLU A O 1
ATOM 2218 N N . ALA A 1 277 ? 9.086 -12.336 7.301 1 88.5 277 ALA A N 1
ATOM 2219 C CA . ALA A 1 277 ? 8.164 -12.492 8.422 1 88.5 277 ALA A CA 1
ATOM 2220 C C . ALA A 1 277 ? 7.055 -13.484 8.086 1 88.5 277 ALA A C 1
ATOM 2222 O O . ALA A 1 277 ? 6.684 -14.312 8.922 1 88.5 277 ALA A O 1
ATOM 2223 N N . PHE A 1 278 ? 6.594 -13.43 6.906 1 93.19 278 PHE A N 1
ATOM 2224 C CA . PHE A 1 278 ? 5.465 -14.258 6.504 1 93.19 278 PHE A CA 1
ATOM 2225 C C . PHE A 1 278 ? 5.934 -15.656 6.129 1 93.19 278 PHE A C 1
ATOM 2227 O O . PHE A 1 278 ? 5.113 -16.562 5.922 1 93.19 278 PHE A O 1
ATOM 2234 N N . ARG A 1 279 ? 7.184 -15.844 5.992 1 90.38 279 ARG A N 1
ATOM 2235 C CA . ARG A 1 279 ? 7.73 -17.141 5.637 1 90.38 279 ARG A CA 1
ATOM 2236 C C . ARG A 1 279 ? 7.27 -18.219 6.621 1 90.38 279 ARG A C 1
ATOM 2238 O O . ARG A 1 279 ? 7.082 -19.375 6.246 1 90.38 279 ARG A O 1
ATOM 2245 N N . GLU A 1 280 ? 7.043 -17.844 7.867 1 87.25 280 GLU A N 1
ATOM 2246 C CA . GLU A 1 280 ? 6.656 -18.781 8.93 1 87.25 280 GLU A CA 1
ATOM 2247 C C . GLU A 1 280 ? 5.273 -19.359 8.672 1 87.25 280 GLU A C 1
ATOM 2249 O O . GLU A 1 280 ? 4.938 -20.422 9.195 1 87.25 280 GLU A O 1
ATOM 2254 N N . LEU A 1 281 ? 4.547 -18.703 7.859 1 93.06 281 LEU A N 1
ATOM 2255 C CA . LEU A 1 281 ? 3.211 -19.188 7.531 1 93.06 281 LEU A CA 1
ATOM 2256 C C . LEU A 1 281 ? 3.277 -20.281 6.461 1 93.06 281 LEU A C 1
ATOM 2258 O O . LEU A 1 281 ? 2.279 -20.953 6.188 1 93.06 281 LEU A O 1
ATOM 2262 N N . GLY A 1 282 ? 4.383 -20.453 5.832 1 93.12 282 GLY A N 1
ATOM 2263 C CA . GLY A 1 282 ? 4.625 -21.5 4.867 1 93.12 282 GLY A CA 1
ATOM 2264 C C . GLY A 1 282 ? 4.008 -21.234 3.508 1 93.12 282 GLY A C 1
ATOM 2265 O O . GLY A 1 282 ? 3.33 -22.094 2.939 1 93.12 282 GLY A O 1
ATOM 2266 N N . PRO A 1 283 ? 4.07 -19.984 3.033 1 96.44 283 PRO A N 1
ATOM 2267 C CA . PRO A 1 283 ? 3.621 -19.766 1.657 1 96.44 283 PRO A CA 1
ATOM 2268 C C . PRO A 1 283 ? 4.406 -20.594 0.641 1 96.44 283 PRO A C 1
ATOM 2270 O O . PRO A 1 283 ? 5.602 -20.828 0.83 1 96.44 283 PRO A O 1
ATOM 2273 N N . ASN A 1 284 ? 3.699 -21.047 -0.398 1 96.5 284 ASN A N 1
ATOM 2274 C CA . ASN A 1 284 ? 4.387 -21.859 -1.404 1 96.5 284 ASN A CA 1
ATOM 2275 C C . ASN A 1 284 ? 4.426 -21.141 -2.756 1 96.5 284 ASN A C 1
ATOM 2277 O O . ASN A 1 284 ? 4.992 -21.656 -3.717 1 96.5 284 ASN A O 1
ATOM 2281 N N . LEU A 1 285 ? 3.871 -19.953 -2.838 1 97.19 285 LEU A N 1
ATOM 2282 C CA . LEU A 1 285 ? 3.951 -19.141 -4.043 1 97.19 285 LEU A CA 1
ATOM 2283 C C . LEU A 1 285 ? 3.836 -17.656 -3.703 1 97.19 285 LEU A C 1
ATOM 2285 O O . LEU A 1 285 ? 3.416 -17.297 -2.602 1 97.19 285 LEU A O 1
ATOM 2289 N N . LEU A 1 286 ? 4.234 -16.781 -4.68 1 97.94 286 LEU A N 1
ATOM 2290 C CA . LEU A 1 286 ? 4.156 -15.328 -4.559 1 97.94 286 LEU A CA 1
ATOM 2291 C C . LEU A 1 286 ? 3.156 -14.758 -5.555 1 97.94 286 LEU A C 1
ATOM 2293 O O . LEU A 1 286 ? 2.963 -15.312 -6.637 1 97.94 286 LEU A O 1
ATOM 2297 N N . ILE A 1 287 ? 2.52 -13.734 -5.152 1 98.44 287 ILE A N 1
ATOM 2298 C CA . ILE A 1 287 ? 1.698 -12.898 -6.02 1 98.44 287 ILE A CA 1
ATOM 2299 C C . ILE A 1 287 ? 2.111 -11.438 -5.867 1 98.44 287 ILE A C 1
ATOM 2301 O O . ILE A 1 287 ? 2.174 -10.914 -4.754 1 98.44 287 ILE A O 1
ATOM 2305 N N . PHE A 1 288 ? 2.41 -10.805 -6.984 1 98.56 288 PHE A N 1
ATOM 2306 C CA . PHE A 1 288 ? 2.783 -9.398 -6.941 1 98.56 288 PHE A CA 1
ATOM 2307 C C . PHE A 1 288 ? 1.642 -8.516 -7.438 1 98.56 288 PHE A C 1
ATOM 2309 O O . PHE A 1 288 ? 0.956 -8.867 -8.398 1 98.56 288 PHE A O 1
ATOM 2316 N N . THR A 1 289 ? 1.479 -7.445 -6.738 1 97.81 289 THR A N 1
ATOM 2317 C CA . THR A 1 289 ? 0.419 -6.52 -7.121 1 97.81 289 THR A CA 1
ATOM 2318 C C . THR A 1 289 ? 0.99 -5.137 -7.414 1 97.81 289 THR A C 1
ATOM 2320 O O . THR A 1 289 ? 2.148 -4.859 -7.102 1 97.81 289 THR A O 1
ATOM 2323 N N . LYS A 1 290 ? 0.204 -4.289 -8.141 1 94.75 290 LYS A N 1
ATOM 2324 C CA . LYS A 1 290 ? 0.479 -2.875 -8.375 1 94.75 290 LYS A CA 1
ATOM 2325 C C . LYS A 1 290 ? 1.677 -2.697 -9.305 1 94.75 290 LYS A C 1
ATOM 2327 O O . LYS A 1 290 ? 2.488 -1.789 -9.109 1 94.75 290 LYS A O 1
ATOM 2332 N N . LEU A 1 291 ? 1.756 -3.605 -10.18 1 95.31 291 LEU A N 1
ATOM 2333 C CA . LEU A 1 291 ? 2.77 -3.436 -11.219 1 95.31 291 LEU A CA 1
ATOM 2334 C C . LEU A 1 291 ? 2.629 -2.08 -11.898 1 95.31 291 LEU A C 1
ATOM 2336 O O . LEU A 1 291 ? 3.627 -1.467 -12.289 1 95.31 291 LEU A O 1
ATOM 2340 N N . ASP A 1 292 ? 1.474 -1.575 -12 1 91 292 ASP A N 1
ATOM 2341 C CA . ASP A 1 292 ? 1.127 -0.339 -12.688 1 91 292 ASP A CA 1
ATOM 2342 C C . ASP A 1 292 ? 1.491 0.883 -11.852 1 91 292 ASP A C 1
ATOM 2344 O O . ASP A 1 292 ? 1.44 2.016 -12.336 1 91 292 ASP A O 1
ATOM 2348 N N . GLU A 1 293 ? 1.891 0.681 -10.648 1 91.25 293 GLU A N 1
ATOM 2349 C CA . GLU A 1 293 ? 2.125 1.805 -9.742 1 91.25 293 GLU A CA 1
ATOM 2350 C C . GLU A 1 293 ? 3.615 2 -9.484 1 91.25 293 GLU A C 1
ATOM 2352 O O . GLU A 1 293 ? 4 2.773 -8.602 1 91.25 293 GLU A O 1
ATOM 2357 N N . THR A 1 294 ? 4.453 1.303 -10.203 1 92.56 294 THR A N 1
ATOM 2358 C CA . THR A 1 294 ? 5.898 1.439 -10.047 1 92.56 294 THR A CA 1
ATOM 2359 C C . THR A 1 294 ? 6.617 1.168 -11.359 1 92.56 294 THR A C 1
ATOM 2361 O O . THR A 1 294 ? 6.078 0.497 -12.242 1 92.56 294 THR A O 1
ATOM 2364 N N . ASP A 1 295 ? 7.805 1.7 -11.414 1 89.88 295 ASP A N 1
ATOM 2365 C CA . ASP A 1 295 ? 8.648 1.422 -12.578 1 89.88 295 ASP A CA 1
ATOM 2366 C C . ASP A 1 295 ? 9.805 0.497 -12.203 1 89.88 295 ASP A C 1
ATOM 2368 O O . ASP A 1 295 ? 10.672 0.214 -13.031 1 89.88 295 ASP A O 1
ATOM 2372 N N . SER A 1 296 ? 9.812 0.079 -11.031 1 93 296 SER A N 1
ATOM 2373 C CA . SER A 1 296 ? 10.852 -0.835 -10.555 1 93 296 SER A CA 1
ATOM 2374 C C . SER A 1 296 ? 10.305 -2.252 -10.398 1 93 296 SER A C 1
ATOM 2376 O O . SER A 1 296 ? 9.68 -2.574 -9.383 1 93 296 SER A O 1
ATOM 2378 N N . TRP A 1 297 ? 10.688 -3.102 -11.344 1 96.88 297 TRP A N 1
ATOM 2379 C CA . TRP A 1 297 ? 10.109 -4.438 -11.367 1 96.88 297 TRP A CA 1
ATOM 2380 C C . TRP A 1 297 ? 11.125 -5.484 -10.922 1 96.88 297 TRP A C 1
ATOM 2382 O O . TRP A 1 297 ? 10.797 -6.664 -10.781 1 96.88 297 TRP A O 1
ATOM 2392 N N . GLY A 1 298 ? 12.359 -5.098 -10.578 1 97.75 298 GLY A N 1
ATOM 2393 C CA . GLY A 1 298 ? 13.445 -5.969 -10.164 1 97.75 298 GLY A CA 1
ATOM 2394 C C . GLY A 1 298 ? 13.117 -6.793 -8.938 1 97.75 298 GLY A C 1
ATOM 2395 O O . GLY A 1 298 ? 13.453 -7.977 -8.867 1 97.75 298 GLY A O 1
ATOM 2396 N N . PRO A 1 299 ? 12.398 -6.191 -8 1 98 299 PRO A N 1
ATOM 2397 C CA . PRO A 1 299 ? 12.078 -6.914 -6.766 1 98 299 PRO A CA 1
ATOM 2398 C C . PRO A 1 299 ? 11.344 -8.227 -7.023 1 98 299 PRO A C 1
ATOM 2400 O O . PRO A 1 299 ? 11.406 -9.148 -6.207 1 98 299 PRO A O 1
ATOM 2403 N N . MET A 1 300 ? 10.602 -8.328 -8.141 1 98.38 300 MET A N 1
ATOM 2404 C CA . MET A 1 300 ? 9.938 -9.586 -8.453 1 98.38 300 MET A CA 1
ATOM 2405 C C . MET A 1 300 ? 10.953 -10.719 -8.586 1 98.38 300 MET A C 1
ATOM 2407 O O . MET A 1 300 ? 10.82 -11.758 -7.938 1 98.38 300 MET A O 1
ATOM 2411 N N . LEU A 1 301 ? 11.992 -10.461 -9.359 1 98.38 301 LEU A N 1
ATOM 2412 C CA . LEU A 1 301 ? 13.039 -11.453 -9.539 1 98.38 301 LEU A CA 1
ATOM 2413 C C . LEU A 1 301 ? 13.812 -11.68 -8.242 1 98.38 301 LEU A C 1
ATOM 2415 O O . LEU A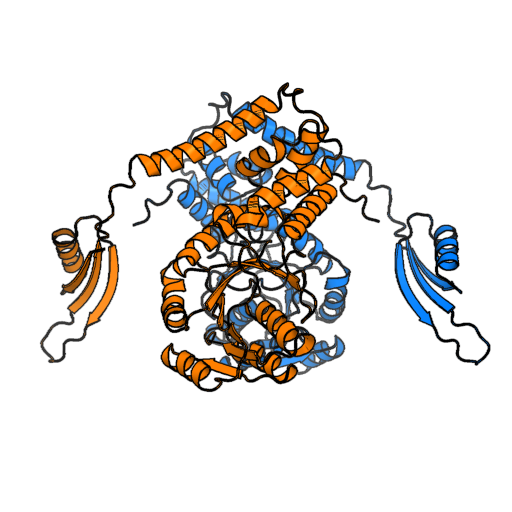 1 301 ? 14.102 -12.82 -7.883 1 98.38 301 LEU A O 1
ATOM 2419 N N . ASN A 1 302 ? 14.141 -10.555 -7.57 1 98.31 302 ASN A N 1
ATOM 2420 C CA . ASN A 1 302 ? 14.875 -10.641 -6.309 1 98.31 302 ASN A CA 1
ATOM 2421 C C . ASN A 1 302 ? 14.188 -11.594 -5.328 1 98.31 302 ASN A C 1
ATOM 2423 O O . ASN A 1 302 ? 14.836 -12.469 -4.754 1 98.31 302 ASN A O 1
ATOM 2427 N N . LEU A 1 303 ? 12.883 -11.453 -5.16 1 98.12 303 LEU A N 1
ATOM 2428 C CA . LEU A 1 303 ? 12.156 -12.188 -4.129 1 98.12 303 LEU A CA 1
ATOM 2429 C C . LEU A 1 303 ? 11.922 -13.633 -4.547 1 98.12 303 LEU A C 1
ATOM 2431 O O . LEU A 1 303 ? 11.984 -14.539 -3.713 1 98.12 303 LEU A O 1
ATOM 2435 N N . VAL A 1 304 ? 11.625 -13.859 -5.832 1 98 304 VAL A N 1
ATOM 2436 C CA . VAL A 1 304 ? 11.492 -15.227 -6.328 1 98 304 VAL A CA 1
ATOM 2437 C C . VAL A 1 304 ? 12.773 -16 -6.055 1 98 304 VAL A C 1
ATOM 2439 O O . VAL A 1 304 ? 12.734 -17.141 -5.555 1 98 304 VAL A O 1
ATOM 2442 N N . TYR A 1 305 ? 13.867 -15.375 -6.375 1 96.56 305 TYR A N 1
ATOM 2443 C CA . TYR A 1 305 ? 15.164 -16.031 -6.219 1 96.56 305 TYR A CA 1
ATOM 2444 C C . TYR A 1 305 ? 15.508 -16.203 -4.746 1 96.56 305 TYR A C 1
ATOM 2446 O O . TYR A 1 305 ? 15.969 -17.266 -4.332 1 96.56 305 TYR A O 1
ATOM 2454 N N . ARG A 1 306 ? 15.305 -15.227 -3.945 1 95 306 ARG A N 1
ATOM 2455 C CA . ARG A 1 306 ? 15.68 -15.203 -2.533 1 95 306 ARG A CA 1
ATOM 2456 C C . ARG A 1 306 ? 14.844 -16.203 -1.733 1 95 306 ARG A C 1
ATOM 2458 O O . ARG A 1 306 ? 15.375 -16.922 -0.883 1 95 306 ARG A O 1
ATOM 2465 N N . LEU A 1 307 ? 13.562 -16.25 -1.985 1 96.5 307 LEU A N 1
ATOM 2466 C CA . LEU A 1 307 ? 12.641 -17.047 -1.184 1 96.5 307 LEU A CA 1
ATOM 2467 C C . LEU A 1 307 ? 12.484 -18.438 -1.776 1 96.5 307 LEU A C 1
ATOM 2469 O O . LEU A 1 307 ? 11.93 -19.328 -1.131 1 96.5 307 LEU A O 1
ATOM 2473 N N . LYS A 1 308 ? 12.961 -18.625 -2.992 1 96.5 308 LYS A N 1
ATOM 2474 C CA . LYS A 1 308 ? 12.828 -19.891 -3.723 1 96.5 308 LYS A CA 1
ATOM 2475 C C . LYS A 1 308 ? 11.367 -20.297 -3.867 1 96.5 308 LYS A C 1
ATOM 2477 O O . LYS A 1 308 ? 11.008 -21.438 -3.627 1 96.5 308 LYS A O 1
ATOM 2482 N N . LEU A 1 309 ? 10.555 -19.328 -4.109 1 96.81 309 LEU A N 1
ATOM 2483 C CA . LEU A 1 309 ? 9.133 -19.516 -4.375 1 96.81 309 LEU A CA 1
ATOM 2484 C C . LEU A 1 309 ? 8.766 -18.969 -5.754 1 96.81 309 LEU A C 1
ATOM 2486 O O . LEU A 1 309 ? 9.25 -17.922 -6.164 1 96.81 309 LEU A O 1
ATOM 2490 N N . PRO A 1 310 ? 7.93 -19.672 -6.512 1 97.19 310 PRO A N 1
ATOM 2491 C CA . PRO A 1 310 ? 7.477 -19.125 -7.789 1 97.19 310 PRO A CA 1
ATOM 2492 C C . PRO A 1 310 ? 6.488 -17.969 -7.617 1 97.19 310 PRO A C 1
ATOM 2494 O O . PRO A 1 310 ? 5.695 -17.969 -6.672 1 97.19 310 PRO A O 1
ATOM 2497 N N . ALA A 1 311 ? 6.613 -17 -8.414 1 97.19 311 ALA A N 1
ATOM 2498 C CA . ALA A 1 311 ? 5.559 -16 -8.555 1 97.19 311 ALA A CA 1
ATOM 2499 C C . ALA A 1 311 ? 4.582 -16.391 -9.664 1 97.19 311 ALA A C 1
ATOM 2501 O O . ALA A 1 311 ? 4.953 -16.422 -10.836 1 97.19 311 ALA A O 1
ATOM 2502 N N . LEU A 1 312 ? 3.361 -16.562 -9.289 1 96.38 312 LEU A N 1
ATOM 2503 C CA . LEU A 1 312 ? 2.465 -17.172 -10.266 1 96.38 312 LEU A CA 1
ATOM 2504 C C . LEU A 1 312 ? 1.556 -16.109 -10.891 1 96.38 312 LEU A C 1
ATOM 2506 O O . LEU A 1 312 ? 1.022 -16.312 -11.984 1 96.38 312 LEU A O 1
ATOM 2510 N N . TYR A 1 313 ? 1.35 -15 -10.188 1 97 313 TYR A N 1
ATOM 2511 C CA . TYR A 1 313 ? 0.447 -13.977 -10.711 1 97 313 TYR A CA 1
ATOM 2512 C C . TYR A 1 313 ? 0.998 -12.578 -10.453 1 97 313 TYR A C 1
ATOM 2514 O O . TYR A 1 313 ? 1.752 -12.375 -9.5 1 97 313 TYR A O 1
ATOM 2522 N N . VAL A 1 314 ? 0.645 -11.672 -11.281 1 98.12 314 VAL A N 1
ATOM 2523 C CA . VAL A 1 314 ? 0.911 -10.25 -11.102 1 98.12 314 VAL A CA 1
ATOM 2524 C C . VAL A 1 314 ? -0.317 -9.438 -11.516 1 98.12 314 VAL A C 1
ATOM 2526 O O . VAL A 1 314 ? -0.994 -9.773 -12.492 1 98.12 314 VAL A O 1
ATOM 2529 N N . THR A 1 315 ? -0.65 -8.5 -10.703 1 97.5 315 THR A N 1
ATOM 2530 C CA . THR A 1 315 ? -1.792 -7.656 -11.039 1 97.5 315 THR A CA 1
ATOM 2531 C C . THR A 1 315 ? -1.326 -6.289 -11.531 1 97.5 315 THR A C 1
ATOM 2533 O O . THR A 1 315 ? -0.295 -5.781 -11.094 1 97.5 315 THR A O 1
ATOM 2536 N N . THR A 1 316 ? -2.127 -5.629 -12.445 1 94.44 316 THR A N 1
ATOM 2537 C CA . THR A 1 316 ? -1.688 -4.441 -13.172 1 94.44 316 THR A CA 1
ATOM 2538 C C . THR A 1 316 ? -2.717 -3.32 -13.055 1 94.44 316 THR A C 1
ATOM 2540 O O . THR A 1 316 ? -2.674 -2.348 -13.812 1 94.44 316 THR A O 1
ATOM 2543 N N . GLY A 1 317 ? -3.68 -3.438 -12.195 1 89.94 317 GLY A N 1
ATOM 2544 C CA . GLY A 1 317 ? -4.73 -2.443 -12.031 1 89.94 317 GLY A CA 1
ATOM 2545 C C . GLY A 1 317 ? -5.855 -2.91 -11.125 1 89.94 317 GLY A C 1
ATOM 2546 O O . GLY A 1 317 ? -5.703 -3.891 -10.398 1 89.94 317 GLY A O 1
ATOM 2547 N N . GLN A 1 318 ? -6.984 -2.236 -11.25 1 86.81 318 GLN A N 1
ATOM 2548 C CA . GLN A 1 318 ? -8.055 -2.455 -10.289 1 86.81 318 GLN A CA 1
ATOM 2549 C C . GLN A 1 318 ? -9.219 -3.211 -10.922 1 86.81 318 GLN A C 1
ATOM 2551 O O . GLN A 1 318 ? -10.117 -3.68 -10.219 1 86.81 318 GLN A O 1
ATOM 2556 N N . SER A 1 319 ? -9.148 -3.41 -12.172 1 90.25 319 SER A N 1
ATOM 2557 C CA . SER A 1 319 ? -10.289 -3.998 -12.867 1 90.25 319 SER A CA 1
ATOM 2558 C C . SER A 1 319 ? -10.43 -5.48 -12.539 1 90.25 319 SER A C 1
ATOM 2560 O O . SER A 1 319 ? -9.453 -6.234 -12.625 1 90.25 319 SER A O 1
ATOM 2562 N N . VAL A 1 320 ? -11.578 -5.898 -12.156 1 91.62 320 VAL A N 1
ATOM 2563 C CA . VAL A 1 320 ? -11.953 -7.297 -11.961 1 91.62 320 VAL A CA 1
ATOM 2564 C C . VAL A 1 320 ? -12.852 -7.758 -13.109 1 91.62 320 VAL A C 1
ATOM 2566 O O . VAL A 1 320 ? -13.914 -7.184 -13.336 1 91.62 320 VAL A O 1
ATOM 2569 N N . PRO A 1 321 ? -12.438 -8.672 -13.953 1 91.25 321 PRO A N 1
ATOM 2570 C CA . PRO A 1 321 ? -11.391 -9.664 -13.68 1 91.25 321 PRO A CA 1
ATOM 2571 C C . PRO A 1 321 ? -10.094 -9.375 -14.422 1 91.25 321 PRO A C 1
ATOM 2573 O O . PRO A 1 321 ? -9.109 -10.109 -14.273 1 91.25 321 PRO A O 1
ATOM 2576 N N . ASP A 1 322 ? -9.875 -8.336 -15.102 1 92.44 322 ASP A N 1
ATOM 2577 C CA . ASP A 1 322 ? -8.969 -8.258 -16.234 1 92.44 322 ASP A CA 1
ATOM 2578 C C . ASP A 1 322 ? -7.551 -7.91 -15.789 1 92.44 322 ASP A C 1
ATOM 2580 O O . ASP A 1 322 ? -6.574 -8.305 -16.422 1 92.44 322 ASP A O 1
ATOM 2584 N N . ASP A 1 323 ? -7.387 -7.242 -14.75 1 95 323 ASP A N 1
ATOM 2585 C CA . ASP A 1 323 ? -6.078 -6.703 -14.391 1 95 323 ASP A CA 1
ATOM 2586 C C . ASP A 1 323 ? -5.273 -7.707 -13.57 1 95 323 ASP A C 1
ATOM 2588 O O . ASP A 1 323 ? -4.742 -7.371 -12.516 1 95 323 ASP A O 1
ATOM 2592 N N . ILE A 1 324 ? -5.199 -8.938 -14.047 1 97.31 324 ILE A N 1
ATOM 2593 C CA . ILE A 1 324 ? -4.367 -9.992 -13.469 1 97.31 324 ILE A CA 1
ATOM 2594 C C . ILE A 1 324 ? -3.82 -10.891 -14.57 1 97.31 324 ILE A C 1
ATOM 2596 O O . ILE A 1 324 ? -4.52 -11.188 -15.539 1 97.31 324 ILE A O 1
ATOM 2600 N N . GLU A 1 325 ? -2.602 -11.234 -14.477 1 95.94 325 GLU A N 1
ATOM 2601 C CA . GLU A 1 325 ? -2.025 -12.133 -15.469 1 95.94 325 GLU A CA 1
ATOM 2602 C C . GLU A 1 325 ? -1.146 -13.195 -14.805 1 95.94 325 GLU A C 1
ATOM 2604 O O . GLU A 1 325 ? -0.597 -12.961 -13.727 1 95.94 325 GLU A O 1
ATOM 2609 N N . HIS A 1 326 ? -1.144 -14.352 -15.445 1 94.81 326 HIS A N 1
ATOM 2610 C CA . HIS A 1 326 ? -0.212 -15.391 -15.031 1 94.81 326 HIS A CA 1
ATOM 2611 C C . HIS A 1 326 ? 1.232 -14.969 -15.289 1 94.81 326 HIS A C 1
ATOM 2613 O O . HIS A 1 326 ? 1.538 -14.375 -16.328 1 94.81 326 HIS A O 1
ATOM 2619 N N . LEU A 1 327 ? 2.07 -15.305 -14.336 1 96.38 327 LEU A N 1
ATOM 2620 C CA . LEU A 1 327 ? 3.473 -14.914 -14.43 1 96.38 327 LEU A CA 1
ATOM 2621 C C . LEU A 1 327 ? 4.367 -16.125 -14.617 1 96.38 327 LEU A C 1
ATOM 2623 O O . LEU A 1 327 ? 4.871 -16.688 -13.641 1 96.38 327 LEU A O 1
ATOM 2627 N N . SER A 1 328 ? 4.586 -16.516 -15.844 1 96.31 328 SER A N 1
ATOM 2628 C CA . SER A 1 328 ? 5.551 -17.562 -16.172 1 96.31 328 SER A CA 1
ATOM 2629 C C . SER A 1 328 ? 6.98 -17.047 -16.078 1 96.31 328 SER A C 1
ATOM 2631 O O . SER A 1 328 ? 7.211 -15.836 -16.031 1 96.31 328 SER A O 1
ATOM 2633 N N . PRO A 1 329 ? 7.898 -17.984 -16.016 1 97.06 329 PRO A N 1
ATOM 2634 C CA . PRO A 1 329 ? 9.297 -17.547 -16.047 1 97.06 329 PRO A CA 1
ATOM 2635 C C . PRO A 1 329 ? 9.594 -16.625 -17.219 1 97.06 329 PRO A C 1
ATOM 2637 O O . PRO A 1 329 ? 10.273 -15.609 -17.062 1 97.06 329 PRO A O 1
ATOM 2640 N N . ARG A 1 330 ? 9.078 -16.938 -18.344 1 97.44 330 ARG A N 1
ATOM 2641 C CA . ARG A 1 330 ? 9.312 -16.141 -19.547 1 97.44 330 ARG A CA 1
ATOM 2642 C C . ARG A 1 330 ? 8.656 -14.773 -19.438 1 97.44 330 ARG A C 1
ATOM 2644 O O . ARG A 1 330 ? 9.242 -13.766 -19.844 1 97.44 330 ARG A O 1
ATOM 2651 N N . ARG A 1 331 ? 7.465 -14.75 -18.969 1 97.5 331 ARG A N 1
ATOM 2652 C CA . ARG A 1 331 ? 6.785 -13.461 -18.797 1 97.5 331 ARG A CA 1
ATOM 2653 C C . ARG A 1 331 ? 7.523 -12.578 -17.797 1 97.5 331 ARG A C 1
ATOM 2655 O O . ARG A 1 331 ? 7.66 -11.375 -18.016 1 97.5 331 ARG A O 1
ATOM 2662 N N . LEU A 1 332 ? 7.945 -13.203 -16.688 1 98 332 LEU A N 1
ATOM 2663 C CA . LEU A 1 332 ? 8.75 -12.469 -15.719 1 98 332 LEU A CA 1
ATOM 2664 C C . LEU A 1 332 ? 9.977 -11.852 -16.375 1 98 332 LEU A C 1
ATOM 2666 O O . LEU A 1 332 ? 10.266 -10.672 -16.172 1 98 332 LEU A O 1
ATOM 2670 N N . ALA A 1 333 ? 10.664 -12.602 -17.188 1 97.88 333 ALA A N 1
ATOM 2671 C CA . ALA A 1 333 ? 11.852 -12.125 -17.906 1 97.88 333 ALA A CA 1
ATOM 2672 C C . ALA A 1 333 ? 11.5 -10.969 -18.844 1 97.88 333 ALA A C 1
ATOM 2674 O O . ALA A 1 333 ? 12.188 -9.945 -18.859 1 97.88 333 ALA A O 1
ATOM 2675 N N . ARG A 1 334 ? 10.469 -11.133 -19.531 1 97.62 334 ARG A N 1
ATOM 2676 C CA . ARG A 1 334 ? 10.055 -10.109 -20.5 1 97.62 334 ARG A CA 1
ATOM 2677 C C . ARG A 1 334 ? 9.68 -8.812 -19.797 1 97.62 334 ARG A C 1
ATOM 2679 O O . ARG A 1 334 ? 9.969 -7.723 -20.297 1 97.62 334 ARG A O 1
ATOM 2686 N N . LEU A 1 335 ? 8.984 -8.93 -18.672 1 97.19 335 LEU A N 1
ATOM 2687 C CA . LEU A 1 335 ? 8.633 -7.742 -17.906 1 97.19 335 LEU A CA 1
ATOM 2688 C C . LEU A 1 335 ? 9.883 -6.984 -17.469 1 97.19 335 LEU A C 1
ATOM 2690 O O . LEU A 1 335 ? 9.938 -5.754 -17.562 1 97.19 335 LEU A O 1
ATOM 2694 N N . LEU A 1 336 ? 10.875 -7.688 -17.016 1 97.06 336 LEU A N 1
ATOM 2695 C CA . LEU A 1 336 ? 12.109 -7.051 -16.578 1 97.06 336 LEU A CA 1
ATOM 2696 C C . LEU A 1 336 ? 12.828 -6.383 -17.734 1 97.06 336 LEU A C 1
ATOM 2698 O O . LEU A 1 336 ? 13.336 -5.27 -17.609 1 97.06 336 LEU A O 1
ATOM 2702 N N . ILE A 1 337 ? 12.82 -7.078 -18.844 1 95.69 337 ILE A N 1
ATOM 2703 C CA . ILE A 1 337 ? 13.477 -6.543 -20.031 1 95.69 337 ILE A CA 1
ATOM 2704 C C . ILE A 1 337 ? 12.734 -5.297 -20.516 1 95.69 337 ILE A C 1
ATOM 2706 O O . ILE A 1 337 ? 13.359 -4.277 -20.828 1 95.69 337 ILE A O 1
ATOM 2710 N N . GLU A 1 338 ? 11.406 -5.438 -20.562 1 94.88 338 GLU A N 1
ATOM 2711 C CA . GLU A 1 338 ? 10.586 -4.281 -20.922 1 94.88 338 GLU A CA 1
ATOM 2712 C C . GLU A 1 338 ? 10.867 -3.1 -20 1 94.88 338 GLU A C 1
ATOM 2714 O O . GLU A 1 338 ? 11 -1.963 -20.469 1 94.88 338 GLU A O 1
ATOM 2719 N N . GLY A 1 339 ? 10.953 -3.375 -18.734 1 93.06 339 GLY A N 1
ATOM 2720 C CA . GLY A 1 339 ? 11.266 -2.34 -17.766 1 93.06 339 GLY A CA 1
ATOM 2721 C C . GLY A 1 339 ? 12.625 -1.712 -17.969 1 93.06 339 GLY A C 1
ATOM 2722 O O . GLY A 1 339 ? 12.781 -0.495 -17.844 1 93.06 339 GLY A O 1
ATOM 2723 N N . GLY A 1 340 ? 13.562 -2.51 -18.234 1 91.94 340 GLY A N 1
ATOM 2724 C CA . GLY A 1 340 ? 14.898 -2.012 -18.5 1 91.94 340 GLY A CA 1
ATOM 2725 C C . GLY A 1 340 ? 14.961 -1.117 -19.734 1 91.94 340 GLY A C 1
ATOM 2726 O O . GLY A 1 340 ? 15.625 -0.08 -19.719 1 91.94 340 GLY A O 1
ATOM 2727 N N . GLU A 1 341 ? 14.305 -1.497 -20.75 1 90.06 341 GLU A N 1
ATOM 2728 C CA . GLU A 1 341 ? 14.281 -0.722 -21.984 1 90.06 341 GLU A CA 1
ATOM 2729 C C . GLU A 1 341 ? 13.609 0.63 -21.781 1 90.06 341 GLU A C 1
ATOM 2731 O O . GLU A 1 341 ? 14 1.627 -22.391 1 90.06 341 GLU A O 1
ATOM 2736 N N . ARG A 1 342 ? 12.656 0.67 -20.984 1 85.81 342 ARG A N 1
ATOM 2737 C CA . ARG A 1 342 ? 11.969 1.92 -20.672 1 85.81 342 ARG A CA 1
ATOM 2738 C C . ARG A 1 342 ? 12.898 2.889 -19.953 1 85.81 342 ARG A C 1
ATOM 2740 O O . ARG A 1 342 ? 12.797 4.105 -20.141 1 85.81 342 ARG A O 1
ATOM 2747 N N . HIS A 1 343 ? 13.742 2.371 -19.141 1 79.75 343 HIS A N 1
ATOM 2748 C CA . HIS A 1 343 ? 14.688 3.205 -18.406 1 79.75 343 HIS A CA 1
ATOM 2749 C C . HIS A 1 343 ? 15.773 3.748 -19.312 1 79.75 343 HIS A C 1
ATOM 2751 O O . HIS A 1 343 ? 16.281 4.852 -19.109 1 79.75 343 HIS A O 1
ATOM 2757 N N . ALA A 1 344 ? 16.297 2.895 -20.219 1 69.94 344 ALA A N 1
ATOM 2758 C CA . ALA A 1 344 ? 17.344 3.299 -21.156 1 69.94 344 ALA A CA 1
ATOM 2759 C C . ALA A 1 344 ? 16.828 4.359 -22.125 1 69.94 344 ALA A C 1
ATOM 2761 O O . ALA A 1 344 ? 17.609 5.191 -22.609 1 69.94 344 ALA A O 1
ATOM 2762 N N . ARG A 1 345 ? 15.672 4.184 -22.609 1 60.5 345 ARG A N 1
ATOM 2763 C CA . ARG A 1 345 ? 15.094 5.184 -23.5 1 60.5 345 ARG A CA 1
ATOM 2764 C C . ARG A 1 345 ? 14.055 6.031 -22.766 1 60.5 345 ARG A C 1
ATOM 2766 O O . ARG A 1 345 ? 12.859 5.75 -22.828 1 60.5 345 ARG A O 1
ATOM 2773 N N . PRO A 1 346 ? 14.547 6.699 -21.781 1 49 346 PRO A N 1
ATOM 2774 C CA . PRO A 1 346 ? 13.492 7.438 -21.094 1 49 346 PRO A CA 1
ATOM 2775 C C . PRO A 1 346 ? 12.5 8.102 -22.047 1 49 346 PRO A C 1
ATOM 2777 O O . PRO A 1 346 ? 12.906 8.641 -23.078 1 49 346 PRO A O 1
ATOM 2780 N N . SER A 1 347 ? 11.492 7.402 -22.281 1 38.72 347 SER A N 1
ATOM 2781 C CA . SER A 1 347 ? 10.477 7.891 -23.219 1 38.72 347 SER A CA 1
ATOM 2782 C C . SER A 1 347 ? 10.461 9.414 -23.266 1 38.72 347 SER A C 1
ATOM 2784 O O . SER A 1 347 ? 10.508 10.078 -22.234 1 38.72 347 SER A O 1
ATOM 2786 N N . VAL A 1 348 ? 11.047 10.023 -24.328 1 35.91 348 VAL A N 1
ATOM 2787 C CA . VAL A 1 348 ? 10.453 11.281 -24.766 1 35.91 348 VAL A CA 1
ATOM 2788 C C . VAL A 1 348 ? 8.93 11.211 -24.625 1 35.91 348 VAL A C 1
ATOM 2790 O O . VAL A 1 348 ? 8.273 10.406 -25.297 1 35.91 348 VAL A O 1
ATOM 2793 N N . GLN A 1 349 ? 8.414 10.898 -23.578 1 28.95 349 GLN A N 1
ATOM 2794 C CA . GLN A 1 349 ? 6.957 10.906 -23.578 1 28.95 349 GLN A CA 1
ATOM 2795 C C . GLN A 1 349 ? 6.41 11.797 -24.688 1 28.95 349 GLN A C 1
ATOM 2797 O O . GLN A 1 349 ? 6.812 12.953 -24.812 1 28.95 349 GLN A O 1
ATOM 2802 N N . ALA A 1 350 ? 5.477 11.359 -25.547 1 23.2 350 ALA A N 1
ATOM 2803 C CA . ALA A 1 350 ? 4.457 11.922 -26.438 1 23.2 350 ALA A CA 1
ATOM 2804 C C . ALA A 1 350 ? 3.684 13.039 -25.734 1 23.2 350 ALA A C 1
ATOM 2806 O O . ALA A 1 350 ? 3.355 12.922 -24.547 1 23.2 350 ALA A O 1
ATOM 2807 N N . MET B 1 1 ? -2.428 25.547 -24.016 1 57.12 1 MET B N 1
ATOM 2808 C CA . MET B 1 1 ? -2.9 24.328 -24.672 1 57.12 1 MET B CA 1
ATOM 2809 C C . MET B 1 1 ? -4.004 24.641 -25.688 1 57.12 1 MET B C 1
ATOM 2811 O O . MET B 1 1 ? -4.988 25.297 -25.344 1 57.12 1 MET B O 1
ATOM 2815 N N . ARG B 1 2 ? -3.672 24.5 -26.812 1 72.38 2 ARG B N 1
ATOM 2816 C CA . ARG B 1 2 ? -4.652 24.703 -27.875 1 72.38 2 ARG B CA 1
ATOM 2817 C C . ARG B 1 2 ? -5.289 23.375 -28.297 1 72.38 2 ARG B C 1
ATOM 2819 O O . ARG B 1 2 ? -4.59 22.453 -28.703 1 72.38 2 ARG B O 1
ATOM 2826 N N . VAL B 1 3 ? -6.59 23.25 -27.922 1 75.75 3 VAL B N 1
ATOM 2827 C CA . VAL B 1 3 ? -7.328 22.031 -28.219 1 75.75 3 VAL B CA 1
ATOM 2828 C C . VAL B 1 3 ? -8.203 22.234 -29.453 1 75.75 3 VAL B C 1
ATOM 2830 O O . VAL B 1 3 ? -8.883 23.25 -29.562 1 75.75 3 VAL B O 1
ATOM 2833 N N . LYS B 1 4 ? -8.086 21.375 -30.438 1 82 4 LYS B N 1
ATOM 2834 C CA . LYS B 1 4 ? -8.914 21.453 -31.625 1 82 4 LYS B CA 1
ATOM 2835 C C . LYS B 1 4 ? -9.586 20.125 -31.938 1 82 4 LYS B C 1
ATOM 2837 O O . LYS B 1 4 ? -8.969 19.062 -31.797 1 82 4 LYS B O 1
ATOM 2842 N N . LYS B 1 5 ? -10.859 20.188 -32.281 1 79.88 5 LYS B N 1
ATOM 2843 C CA . LYS B 1 5 ? -11.688 19.031 -32.625 1 79.88 5 LYS B CA 1
ATOM 2844 C C . LYS B 1 5 ? -11.766 18.844 -34.125 1 79.88 5 LYS B C 1
ATOM 2846 O O . LYS B 1 5 ? -11.984 19.797 -34.875 1 79.88 5 LYS B O 1
ATOM 2851 N N . TYR B 1 6 ? -11.469 17.609 -34.531 1 79.69 6 TYR B N 1
ATOM 2852 C CA . TYR B 1 6 ? -11.516 17.281 -35.938 1 79.69 6 TYR B CA 1
ATOM 2853 C C . TYR B 1 6 ? -12.547 16.203 -36.219 1 79.69 6 TYR B C 1
ATOM 2855 O O . TYR B 1 6 ? -12.641 15.211 -35.5 1 79.69 6 TYR B O 1
ATOM 2863 N N . ARG B 1 7 ? -13.453 16.359 -37.219 1 79.75 7 ARG B N 1
ATOM 2864 C CA . ARG B 1 7 ? -14.305 15.312 -37.781 1 79.75 7 ARG B CA 1
ATOM 2865 C C . ARG B 1 7 ? -13.758 14.82 -39.125 1 79.75 7 ARG B C 1
ATOM 2867 O O . ARG B 1 7 ? -13.664 15.586 -40.062 1 79.75 7 ARG B O 1
ATOM 2874 N N . VAL B 1 8 ? -13.258 13.523 -39 1 79.19 8 VAL B N 1
ATOM 2875 C CA . VAL B 1 8 ? -12.5 13.023 -40.156 1 79.19 8 VAL B CA 1
ATOM 2876 C C . VAL B 1 8 ? -13.039 11.656 -40.562 1 79.19 8 VAL B C 1
ATOM 2878 O O . VAL B 1 8 ? -13.766 11.008 -39.781 1 79.19 8 VAL B O 1
ATOM 2881 N N . ARG B 1 9 ? -12.773 11.234 -41.75 1 75.88 9 ARG B N 1
ATOM 2882 C CA . ARG B 1 9 ? -13.195 9.938 -42.281 1 75.88 9 ARG B CA 1
ATOM 2883 C C . ARG B 1 9 ? -12.367 8.812 -41.688 1 75.88 9 ARG B C 1
ATOM 2885 O O . ARG B 1 9 ? -12.891 7.723 -41.438 1 75.88 9 ARG B O 1
ATOM 2892 N N . ASP B 1 10 ? -11.188 8.977 -41.469 1 75.94 10 ASP B N 1
ATOM 2893 C CA . ASP B 1 10 ? -10.266 7.996 -40.906 1 75.94 10 ASP B CA 1
ATOM 2894 C C . ASP B 1 10 ? -9.125 8.688 -40.156 1 75.94 10 ASP B C 1
ATOM 2896 O O . ASP B 1 10 ? -9.016 9.914 -40.188 1 75.94 10 ASP B O 1
ATOM 2900 N N . MET B 1 11 ? -8.383 7.875 -39.406 1 76.56 11 MET B N 1
ATOM 2901 C CA . MET B 1 11 ? -7.328 8.398 -38.531 1 76.56 11 MET B CA 1
ATOM 2902 C C . MET B 1 11 ? -6.188 8.984 -39.344 1 76.56 11 MET B C 1
ATOM 2904 O O . MET B 1 11 ? -5.488 9.891 -38.906 1 76.56 11 MET B O 1
ATOM 2908 N N . GLN B 1 12 ? -5.941 8.586 -40.531 1 76.62 12 GLN B N 1
ATOM 2909 C CA . GLN B 1 12 ? -4.902 9.156 -41.406 1 76.62 12 GLN B CA 1
ATOM 2910 C C . GLN B 1 12 ? -5.207 10.602 -41.75 1 76.62 12 GLN B C 1
ATOM 2912 O O . GLN B 1 12 ? -4.32 11.461 -41.719 1 76.62 12 GLN B O 1
ATOM 2917 N N . GLU B 1 13 ? -6.445 10.82 -41.969 1 80.5 13 GLU B N 1
ATOM 2918 C CA . GLU B 1 13 ? -6.922 12.18 -42.219 1 80.5 13 GLU B CA 1
ATOM 2919 C C . GLU B 1 13 ? -6.828 13.031 -40.969 1 80.5 13 GLU B C 1
ATOM 2921 O O . GLU B 1 13 ? -6.441 14.203 -41.031 1 80.5 13 GLU B O 1
ATOM 2926 N N . ALA B 1 14 ? -7.148 12.422 -39.844 1 78.56 14 ALA B N 1
ATOM 2927 C CA . ALA B 1 14 ? -7.047 13.117 -38.562 1 78.56 14 ALA B CA 1
ATOM 2928 C C . ALA B 1 14 ? -5.617 13.57 -38.281 1 78.56 14 ALA B C 1
ATOM 2930 O O . ALA B 1 14 ? -5.379 14.727 -37.938 1 78.56 14 ALA B O 1
ATOM 2931 N N . LEU B 1 15 ? -4.734 12.75 -38.5 1 79.19 15 LEU B N 1
ATOM 2932 C CA . LEU B 1 15 ? -3.328 13.023 -38.219 1 79.19 15 LEU B CA 1
ATOM 2933 C C . LEU B 1 15 ? -2.781 14.094 -39.188 1 79.19 15 LEU B C 1
ATOM 2935 O O . LEU B 1 15 ? -2.018 14.961 -38.75 1 79.19 15 LEU B O 1
ATOM 2939 N N . SER B 1 16 ? -3.178 14.039 -40.344 1 78.94 16 SER B N 1
ATOM 2940 C CA . SER B 1 16 ? -2.75 15.031 -41.344 1 78.94 16 SER B CA 1
ATOM 2941 C C . SER B 1 16 ? -3.264 16.422 -40.969 1 78.94 16 SER B C 1
ATOM 2943 O O . SER B 1 16 ? -2.518 17.391 -41.031 1 78.94 16 SER B O 1
ATOM 2945 N N . LEU B 1 17 ? -4.48 16.453 -40.469 1 81.12 17 LEU B N 1
ATOM 2946 C CA . LEU B 1 17 ? -5.102 17.734 -40.125 1 81.12 17 LEU B CA 1
ATOM 2947 C C . LEU B 1 17 ? -4.539 18.25 -38.812 1 81.12 17 LEU B C 1
ATOM 2949 O O . LEU B 1 17 ? -4.289 19.453 -38.656 1 81.12 17 LEU B O 1
ATOM 2953 N N . ILE B 1 18 ? -4.359 17.391 -37.875 1 78.81 18 ILE B N 1
ATOM 2954 C CA . ILE B 1 18 ? -3.811 17.766 -36.594 1 78.81 18 ILE B CA 1
ATOM 2955 C C . ILE B 1 18 ? -2.387 18.281 -36.75 1 78.81 18 ILE B C 1
ATOM 2957 O O . ILE B 1 18 ? -2.027 19.312 -36.188 1 78.81 18 ILE B O 1
ATOM 2961 N N . ARG B 1 19 ? -1.584 17.688 -37.562 1 77.75 19 ARG B N 1
ATOM 2962 C CA . ARG B 1 19 ? -0.219 18.125 -37.844 1 77.75 19 ARG B CA 1
ATOM 2963 C C . ARG B 1 19 ? -0.209 19.469 -38.562 1 77.75 19 ARG B C 1
ATOM 2965 O O . ARG B 1 19 ? 0.632 20.328 -38.25 1 77.75 19 ARG B O 1
ATOM 2972 N N . ARG B 1 20 ? -1.036 19.609 -39.375 1 79.19 20 ARG B N 1
ATOM 2973 C CA . ARG B 1 20 ? -1.151 20.844 -40.156 1 79.19 20 ARG B CA 1
ATOM 2974 C C . ARG B 1 20 ? -1.609 22 -39.281 1 79.19 20 ARG B C 1
ATOM 2976 O O . ARG B 1 20 ? -1.064 23.094 -39.344 1 79.19 20 ARG B O 1
ATOM 2983 N N . ASP B 1 21 ? -2.613 21.703 -38.312 1 79.75 21 ASP B N 1
ATOM 2984 C CA . ASP B 1 21 ? -3.254 22.781 -37.562 1 79.75 21 ASP B CA 1
ATOM 2985 C C . ASP B 1 21 ? -2.553 23.031 -36.25 1 79.75 21 ASP B C 1
ATOM 2987 O O . ASP B 1 21 ? -2.473 24.172 -35.781 1 79.75 21 ASP B O 1
ATOM 2991 N N . LEU B 1 22 ? -2.066 21.875 -35.625 1 74.38 22 LEU B N 1
ATOM 2992 C CA . LEU B 1 22 ? -1.587 22.016 -34.25 1 74.38 22 LEU B CA 1
ATOM 2993 C C . LEU B 1 22 ? -0.103 21.672 -34.156 1 74.38 22 LEU B C 1
ATOM 2995 O O . LEU B 1 22 ? 0.517 21.859 -33.125 1 74.38 22 LEU B O 1
ATOM 2999 N N . GLY B 1 23 ? 0.532 21.328 -35.375 1 74.31 23 GLY B N 1
ATOM 3000 C CA . GLY B 1 23 ? 1.96 21.062 -35.438 1 74.31 23 GLY B CA 1
ATOM 3001 C C . GLY B 1 23 ? 2.314 19.625 -35.062 1 74.31 23 GLY B C 1
ATOM 3002 O O . GLY B 1 23 ? 1.443 18.859 -34.688 1 74.31 23 GLY B O 1
ATOM 3003 N N . PRO B 1 24 ? 3.535 19.234 -35.281 1 71.5 24 PRO B N 1
ATOM 3004 C CA . PRO B 1 24 ? 3.977 17.859 -35.062 1 71.5 24 PRO B CA 1
ATOM 3005 C C . PRO B 1 24 ? 3.943 17.438 -33.594 1 71.5 24 PRO B C 1
ATOM 3007 O O . PRO B 1 24 ? 3.934 16.234 -33.312 1 71.5 24 PRO B O 1
ATOM 3010 N N . ASP B 1 25 ? 3.789 18.328 -32.812 1 67.81 25 ASP B N 1
ATOM 3011 C CA . ASP B 1 25 ? 3.842 18.031 -31.375 1 67.81 25 ASP B CA 1
ATOM 3012 C C . ASP B 1 25 ? 2.439 17.891 -30.797 1 67.81 25 ASP B C 1
ATOM 3014 O O . ASP B 1 25 ? 2.271 17.828 -29.578 1 67.81 25 ASP B O 1
ATOM 3018 N N . ALA B 1 26 ? 1.547 17.859 -31.547 1 72.44 26 ALA B N 1
ATOM 3019 C CA . ALA B 1 26 ? 0.165 17.75 -31.078 1 72.44 26 ALA B CA 1
ATOM 3020 C C . ALA B 1 26 ? -0.133 16.344 -30.578 1 72.44 26 ALA B C 1
ATOM 3022 O O . ALA B 1 26 ? 0.341 15.352 -31.156 1 72.44 26 ALA B O 1
ATOM 3023 N N . VAL B 1 27 ? -0.788 16.266 -29.469 1 74.44 27 VAL B N 1
ATOM 3024 C CA . VAL B 1 27 ? -1.163 14.992 -28.891 1 74.44 27 VAL B CA 1
ATOM 3025 C C . VAL B 1 27 ? -2.666 14.766 -29.047 1 74.44 27 VAL B C 1
ATOM 3027 O O . VAL B 1 27 ? -3.463 15.68 -28.828 1 74.44 27 VAL B O 1
ATOM 3030 N N . ILE B 1 28 ? -3.088 13.594 -29.453 1 72.06 28 ILE B N 1
ATOM 3031 C CA . ILE B 1 28 ? -4.492 13.211 -29.562 1 72.06 28 ILE B CA 1
ATOM 3032 C C . ILE B 1 28 ? -5.039 12.867 -28.172 1 72.06 28 ILE B C 1
ATOM 3034 O O . ILE B 1 28 ? -4.496 12 -27.484 1 72.06 28 ILE B O 1
ATOM 3038 N N . ILE B 1 29 ? -6.066 13.547 -27.844 1 68.81 29 ILE B N 1
ATOM 3039 C CA . ILE B 1 29 ? -6.652 13.43 -26.516 1 68.81 29 ILE B CA 1
ATOM 3040 C C . ILE B 1 29 ? -7.77 12.391 -26.547 1 68.81 29 ILE B C 1
ATOM 3042 O O . ILE B 1 29 ? -7.895 11.586 -25.609 1 68.81 29 ILE B O 1
ATOM 3046 N N . SER B 1 30 ? -8.641 12.469 -27.625 1 70.88 30 SER B N 1
ATOM 3047 C CA . SER B 1 30 ? -9.781 11.555 -27.703 1 70.88 30 SER B CA 1
ATOM 3048 C C . SER B 1 30 ? -10.148 11.266 -29.156 1 70.88 30 SER B C 1
ATOM 3050 O O . SER B 1 30 ? -9.922 12.102 -30.031 1 70.88 30 SER B O 1
ATOM 3052 N N . THR B 1 31 ? -10.5 9.906 -29.344 1 71.06 31 THR B N 1
ATOM 3053 C CA . THR B 1 31 ? -11.078 9.5 -30.625 1 71.06 31 THR B CA 1
ATOM 3054 C C . THR B 1 31 ? -12.445 8.844 -30.422 1 71.06 31 THR B C 1
ATOM 3056 O O . THR B 1 31 ? -12.594 7.977 -29.547 1 71.06 31 THR B O 1
ATOM 3059 N N . ARG B 1 32 ? -13.461 9.461 -31.031 1 71.31 32 ARG B N 1
ATOM 3060 C CA . ARG B 1 32 ? -14.805 8.891 -30.953 1 71.31 32 ARG B CA 1
ATOM 3061 C C . ARG B 1 32 ? -15.367 8.633 -32.344 1 71.31 32 ARG B C 1
ATOM 3063 O O . ARG B 1 32 ? -15.25 9.477 -33.25 1 71.31 32 ARG B O 1
ATOM 3070 N N . ARG B 1 33 ? -15.961 7.52 -32.5 1 71.88 33 ARG B N 1
ATOM 3071 C CA . ARG B 1 33 ? -16.719 7.242 -33.719 1 71.88 33 ARG B CA 1
ATOM 3072 C C . ARG B 1 33 ? -18.094 7.891 -33.688 1 71.88 33 ARG B C 1
ATOM 3074 O O . ARG B 1 33 ? -18.812 7.758 -32.688 1 71.88 33 ARG B O 1
ATOM 3081 N N . VAL B 1 34 ? -18.359 8.75 -34.594 1 66.62 34 VAL B N 1
ATOM 3082 C CA . VAL B 1 34 ? -19.672 9.391 -34.656 1 66.62 34 VAL B CA 1
ATOM 3083 C C . VAL B 1 34 ? -20.484 8.789 -35.812 1 66.62 34 VAL B C 1
ATOM 3085 O O . VAL B 1 34 ? -20 8.656 -36.938 1 66.62 34 VAL B O 1
ATOM 3088 N N . ARG B 1 35 ? -21.609 8.227 -35.406 1 61.47 35 ARG B N 1
ATOM 3089 C CA . ARG B 1 35 ? -22.578 7.723 -36.375 1 61.47 35 ARG B CA 1
ATOM 3090 C C . ARG B 1 35 ? -23.375 8.867 -37 1 61.47 35 ARG B C 1
ATOM 3092 O O . ARG B 1 35 ? -23.797 9.781 -36.312 1 61.47 35 ARG B O 1
ATOM 3099 N N . GLY B 1 36 ? -23.141 9.039 -38.219 1 51.94 36 GLY B N 1
ATOM 3100 C CA . GLY B 1 36 ? -23.953 10.023 -38.906 1 51.94 36 GLY B CA 1
ATOM 3101 C C . GLY B 1 36 ? -25.438 9.719 -38.875 1 51.94 36 GLY B C 1
ATOM 3102 O O . GLY B 1 36 ? -25.844 8.57 -38.656 1 51.94 36 GLY B O 1
ATOM 3103 N N . ILE B 1 37 ? -26.297 10.75 -38.531 1 49.28 37 ILE B N 1
ATOM 3104 C CA . ILE B 1 37 ? -27.75 10.562 -38.469 1 49.28 37 ILE B CA 1
ATOM 3105 C C . ILE B 1 37 ? -28.234 9.797 -39.688 1 49.28 37 ILE B C 1
ATOM 3107 O O . ILE B 1 37 ? -29.172 9.008 -39.625 1 49.28 37 ILE B O 1
ATOM 3111 N N . PHE B 1 38 ? -28.172 10.406 -40.969 1 47.91 38 PHE B N 1
ATOM 3112 C CA . PHE B 1 38 ? -28.875 9.828 -42.125 1 47.91 38 PHE B CA 1
ATOM 3113 C C . PHE B 1 38 ? -28.062 8.711 -42.75 1 47.91 38 PHE B C 1
ATOM 3115 O O . PHE B 1 38 ? -26.828 8.711 -42.656 1 47.91 38 PHE B O 1
ATOM 3122 N N . ARG B 1 39 ? -28.75 7.617 -43.281 1 48.31 39 ARG B N 1
ATOM 3123 C CA . ARG B 1 39 ? -28.391 6.344 -43.875 1 48.31 39 ARG B CA 1
ATOM 3124 C C . ARG B 1 39 ? -27.141 6.48 -44.75 1 48.31 39 ARG B C 1
ATOM 3126 O O . ARG B 1 39 ? -26.484 5.488 -45.062 1 48.31 39 ARG B O 1
ATOM 3133 N N . PHE B 1 40 ? -26.969 7.516 -45.562 1 48.66 40 PHE B N 1
ATOM 3134 C CA . PHE B 1 40 ? -25.953 7.625 -46.625 1 48.66 40 PHE B CA 1
ATOM 3135 C C . PHE B 1 40 ? -24.672 8.227 -46.062 1 48.66 40 PHE B C 1
ATOM 3137 O O . PHE B 1 40 ? -23.703 8.445 -46.812 1 48.66 40 PHE B O 1
ATOM 3144 N N . TRP B 1 41 ? -24.672 8.914 -44.906 1 46.56 41 TRP B N 1
ATOM 3145 C CA . TRP B 1 41 ? -23.453 9.648 -44.594 1 46.56 41 TRP B CA 1
ATOM 3146 C C . TRP B 1 41 ? -22.484 8.766 -43.812 1 46.56 41 TRP B C 1
ATOM 3148 O O . TRP B 1 41 ? -22.891 8.055 -42.875 1 46.56 41 TRP B O 1
ATOM 3158 N N . GLU B 1 42 ? -21.391 8.367 -44.344 1 53.53 42 GLU B N 1
ATOM 3159 C CA . GLU B 1 42 ? -20.266 7.547 -43.906 1 53.53 42 GLU B CA 1
ATOM 3160 C C . GLU B 1 42 ? -19.828 7.891 -42.5 1 53.53 42 GLU B C 1
ATOM 3162 O O . GLU B 1 42 ? -19.906 9.047 -42.062 1 53.53 42 GLU B O 1
ATOM 3167 N N . SER B 1 43 ? -19.828 6.91 -41.656 1 61.03 43 SER B N 1
ATOM 3168 C CA . SER B 1 43 ? -19.344 6.973 -40.281 1 61.03 43 SER B CA 1
ATOM 3169 C C . SER B 1 43 ? -17.984 7.66 -40.188 1 61.03 43 SER B C 1
ATOM 3171 O O . SER B 1 43 ? -17.109 7.422 -41.031 1 61.03 43 SER B O 1
ATOM 3173 N N . GLY B 1 44 ? -17.938 8.906 -39.562 1 68.75 44 GLY B N 1
ATOM 3174 C CA . GLY B 1 44 ? -16.672 9.594 -39.438 1 68.75 44 GLY B CA 1
ATOM 3175 C C . GLY B 1 44 ? -16.078 9.523 -38.031 1 68.75 44 GLY B C 1
ATOM 3176 O O . GLY B 1 44 ? -16.656 8.891 -37.125 1 68.75 44 GLY B O 1
ATOM 3177 N N . LEU B 1 45 ? -14.82 9.742 -37.875 1 78 45 LEU B N 1
ATOM 3178 C CA . LEU B 1 45 ? -14.078 9.797 -36.625 1 78 45 LEU B CA 1
ATOM 3179 C C . LEU B 1 45 ? -13.969 11.227 -36.125 1 78 45 LEU B C 1
ATOM 3181 O O . LEU B 1 45 ? -13.68 12.148 -36.906 1 78 45 LEU B O 1
ATOM 3185 N N . GLU B 1 46 ? -14.398 11.398 -34.906 1 80.12 46 GLU B N 1
ATOM 3186 C CA . GLU B 1 46 ? -14.109 12.656 -34.219 1 80.12 46 GLU B CA 1
ATOM 3187 C C . GLU B 1 46 ? -12.859 12.547 -33.344 1 80.12 46 GLU B C 1
ATOM 3189 O O . GLU B 1 46 ? -12.773 11.664 -32.5 1 80.12 46 GLU B O 1
ATOM 3194 N N . VAL B 1 47 ? -11.906 13.336 -33.688 1 78.31 47 VAL B N 1
ATOM 3195 C CA . VAL B 1 47 ? -10.625 13.312 -33 1 78.31 47 VAL B CA 1
ATOM 3196 C C . VAL B 1 47 ? -10.375 14.664 -32.344 1 78.31 47 VAL B C 1
ATOM 3198 O O . VAL B 1 47 ? -10.516 15.711 -32.969 1 78.31 47 VAL B O 1
ATOM 3201 N N . VAL B 1 48 ? -10.188 14.648 -31.078 1 76.81 48 VAL B N 1
ATOM 3202 C CA . VAL B 1 48 ? -9.789 15.852 -30.344 1 76.81 48 VAL B CA 1
ATOM 3203 C C . VAL B 1 48 ? -8.281 15.828 -30.094 1 76.81 48 VAL B C 1
ATOM 3205 O O . VAL B 1 48 ? -7.75 14.859 -29.547 1 76.81 48 VAL B O 1
ATOM 3208 N N . ALA B 1 49 ? -7.617 16.828 -30.594 1 75 49 ALA B N 1
ATOM 3209 C CA . ALA B 1 49 ? -6.172 16.953 -30.438 1 75 49 ALA B CA 1
ATOM 3210 C C . ALA B 1 49 ? -5.809 18.25 -29.719 1 75 49 ALA B C 1
ATOM 3212 O O . ALA B 1 49 ? -6.531 19.25 -29.828 1 75 49 ALA B O 1
ATOM 3213 N N . ALA B 1 50 ? -4.906 18.203 -28.859 1 70.19 50 ALA B N 1
ATOM 3214 C CA . ALA B 1 50 ? -4.43 19.391 -28.141 1 70.19 50 ALA B CA 1
ATOM 3215 C C . ALA B 1 50 ? -2.938 19.609 -28.359 1 70.19 50 ALA B C 1
ATOM 3217 O O . ALA B 1 50 ? -2.189 18.656 -28.562 1 70.19 50 ALA B O 1
ATOM 3218 N N . VAL B 1 51 ? -2.566 20.812 -28.594 1 62.03 51 VAL B N 1
ATOM 3219 C CA . VAL B 1 51 ? -1.162 21.219 -28.578 1 62.03 51 VAL B CA 1
ATOM 3220 C C . VAL B 1 51 ? -0.915 22.203 -27.453 1 62.03 51 VAL B C 1
ATOM 3222 O O . VAL B 1 51 ? -1.716 23.125 -27.234 1 62.03 51 VAL B O 1
ATOM 3225 N N . ASP B 1 52 ? -0.13 21.812 -26.5 1 49.47 52 ASP B N 1
ATOM 3226 C CA . ASP B 1 52 ? 0.281 22.797 -25.5 1 49.47 52 ASP B CA 1
ATOM 3227 C C . ASP B 1 52 ? 1.147 23.891 -26.125 1 49.47 52 ASP B C 1
ATOM 3229 O O . ASP B 1 52 ? 2.219 23.609 -26.656 1 49.47 52 ASP B O 1
ATOM 3233 N N . ASP B 1 53 ? 0.584 24.922 -26.453 1 47.44 53 ASP B N 1
ATOM 3234 C CA . ASP B 1 53 ? 1.337 26.062 -26.969 1 47.44 53 ASP B CA 1
ATOM 3235 C C . ASP B 1 53 ? 2.451 26.469 -26.016 1 47.44 53 ASP B C 1
ATOM 3237 O O . ASP B 1 53 ? 3.295 27.297 -26.359 1 47.44 53 ASP B O 1
ATOM 3241 N N . ARG B 1 54 ? 2.219 26.359 -24.781 1 38.81 54 ARG B N 1
ATOM 3242 C CA . ARG B 1 54 ? 3.268 26.812 -23.875 1 38.81 54 ARG B CA 1
ATOM 3243 C C . ARG B 1 54 ? 4.457 25.859 -23.906 1 38.81 54 ARG B C 1
ATOM 3245 O O . ARG B 1 54 ? 5.223 25.797 -22.938 1 38.81 54 ARG B O 1
ATOM 3252 N N . ARG B 1 55 ? 4.375 24.969 -24.703 1 37.91 55 ARG B N 1
ATOM 3253 C CA . ARG B 1 55 ? 5.629 24.219 -24.672 1 37.91 55 ARG B CA 1
ATOM 3254 C C . ARG B 1 55 ? 6.777 25.062 -25.219 1 37.91 55 ARG B C 1
ATOM 3256 O O . ARG B 1 55 ? 6.957 25.172 -26.438 1 37.91 55 ARG B O 1
ATOM 3263 N N . GLN B 1 56 ? 7.027 26.094 -24.641 1 34.81 56 GLN B N 1
ATOM 3264 C CA . GLN B 1 56 ? 8.422 26.469 -24.859 1 34.81 56 GLN B CA 1
ATOM 3265 C C . GLN B 1 56 ? 9.336 25.25 -24.75 1 34.81 56 GLN B C 1
ATOM 3267 O O . GLN B 1 56 ? 9.062 24.328 -23.984 1 34.81 56 GLN B O 1
ATOM 3272 N N . PRO B 1 57 ? 10.195 24.875 -25.656 1 36.28 57 PRO B N 1
ATOM 3273 C CA . PRO B 1 57 ? 11.172 23.828 -25.359 1 36.28 57 PRO B CA 1
ATOM 3274 C C . PRO B 1 57 ? 11.5 23.719 -23.875 1 36.28 57 PRO B C 1
ATOM 3276 O O . PRO B 1 57 ? 11.398 24.703 -23.141 1 36.28 57 PRO B O 1
ATOM 3279 N N . PRO B 1 58 ? 11.172 22.688 -23.234 1 38.81 58 PRO B N 1
ATOM 3280 C CA . PRO B 1 58 ? 11.703 22.797 -21.875 1 38.81 58 PRO B CA 1
ATOM 3281 C C . PRO B 1 58 ? 12.906 23.719 -21.781 1 38.81 58 PRO B C 1
ATOM 3283 O O . PRO B 1 58 ? 13.805 23.672 -22.625 1 38.81 58 PRO B O 1
ATOM 3286 N N . SER B 1 59 ? 12.727 24.938 -21.406 1 38.53 59 SER B N 1
ATOM 3287 C CA . SER B 1 59 ? 13.836 25.891 -21.422 1 38.53 59 SER B CA 1
ATOM 3288 C C . SER B 1 59 ? 15.164 25.203 -21.094 1 38.53 59 SER B C 1
ATOM 3290 O O . SER B 1 59 ? 15.188 24.156 -20.453 1 38.53 59 SER B O 1
ATOM 3292 N N . LEU B 1 60 ? 16.188 25.453 -21.922 1 41.16 60 LEU B N 1
ATOM 3293 C CA . LEU B 1 60 ? 17.562 25.078 -21.609 1 41.16 60 LEU B CA 1
ATOM 3294 C C . LEU B 1 60 ? 17.781 25.016 -20.094 1 41.16 60 LEU B C 1
ATOM 3296 O O . LEU B 1 60 ? 18.5 24.141 -19.594 1 41.16 60 LEU B O 1
ATOM 3300 N N . GLU B 1 61 ? 16.938 25.781 -19.469 1 44.69 61 GLU B N 1
ATOM 3301 C CA . GLU B 1 61 ? 17.094 25.922 -18.016 1 44.69 61 GLU B CA 1
ATOM 3302 C C . GLU B 1 61 ? 16.531 24.719 -17.281 1 44.69 61 GLU B C 1
ATOM 3304 O O . GLU B 1 61 ? 17.156 24.219 -16.344 1 44.69 61 GLU B O 1
ATOM 3309 N N . SER B 1 62 ? 15.438 24.297 -17.734 1 45.72 62 SER B N 1
ATOM 3310 C CA . SER B 1 62 ? 14.836 23.203 -16.984 1 45.72 62 SER B CA 1
ATOM 3311 C C . SER B 1 62 ? 15.531 21.875 -17.266 1 45.72 62 SER B C 1
ATOM 3313 O O . SER B 1 62 ? 15.719 21.062 -16.375 1 45.72 62 SER B O 1
ATOM 3315 N N . ARG B 1 63 ? 15.922 21.672 -18.484 1 46.5 63 ARG B N 1
ATOM 3316 C CA . ARG B 1 63 ? 16.781 20.547 -18.844 1 46.5 63 ARG B CA 1
ATOM 3317 C C . ARG B 1 63 ? 18.141 20.656 -18.141 1 46.5 63 ARG B C 1
ATOM 3319 O O . ARG B 1 63 ? 18.656 19.656 -17.625 1 46.5 63 ARG B O 1
ATOM 3326 N N . LEU B 1 64 ? 18.656 21.859 -18.141 1 45.09 64 LEU B N 1
ATOM 3327 C CA . LEU B 1 64 ? 19.906 22.141 -17.438 1 45.09 64 LEU B CA 1
ATOM 3328 C C . LEU B 1 64 ? 19.734 21.953 -15.938 1 45.09 64 LEU B C 1
ATOM 3330 O O . LEU B 1 64 ? 20.625 21.406 -15.273 1 45.09 64 LEU B O 1
ATOM 3334 N N . GLU B 1 65 ? 18.578 22.188 -15.492 1 48.94 65 GLU B N 1
ATOM 3335 C CA . GLU B 1 65 ? 18.312 22.016 -14.062 1 48.94 65 GLU B CA 1
ATOM 3336 C C . GLU B 1 65 ? 18.188 20.547 -13.695 1 48.94 65 GLU B C 1
ATOM 3338 O O . GLU B 1 65 ? 18.703 20.109 -12.664 1 48.94 65 GLU B O 1
ATOM 3343 N N . ARG B 1 66 ? 17.578 19.797 -14.531 1 48.28 66 ARG B N 1
ATOM 3344 C CA . ARG B 1 66 ? 17.5 18.359 -14.305 1 48.28 66 ARG B CA 1
ATOM 3345 C C . ARG B 1 66 ? 18.859 17.703 -14.484 1 48.28 66 ARG B C 1
ATOM 3347 O O . ARG B 1 66 ? 19.25 16.859 -13.672 1 48.28 66 ARG B O 1
ATOM 3354 N N . GLU B 1 67 ? 19.516 18.125 -15.578 1 49.5 67 GLU B N 1
ATOM 3355 C CA . GLU B 1 67 ? 20.891 17.656 -15.781 1 49.5 67 GLU B CA 1
ATOM 3356 C C . GLU B 1 67 ? 21.797 18.109 -14.648 1 49.5 67 GLU B C 1
ATOM 3358 O O . GLU B 1 67 ? 22.641 17.344 -14.172 1 49.5 67 GLU B O 1
ATOM 3363 N N . LEU B 1 68 ? 21.547 19.297 -14.156 1 48.16 68 LEU B N 1
ATOM 3364 C CA . LEU B 1 68 ? 22.297 19.844 -13.031 1 48.16 68 LEU B CA 1
ATOM 3365 C C . LEU B 1 68 ? 21.969 19.094 -11.742 1 48.16 68 LEU B C 1
ATOM 3367 O O . LEU B 1 68 ? 22.859 18.812 -10.938 1 48.16 68 LEU B O 1
ATOM 3371 N N . GLN B 1 69 ? 20.766 18.672 -11.625 1 48.25 69 GLN B N 1
ATOM 3372 C CA . GLN B 1 69 ? 20.391 17.922 -10.438 1 48.25 69 GLN B CA 1
ATOM 3373 C C . GLN B 1 69 ? 20.922 16.5 -10.5 1 48.25 69 GLN B C 1
ATOM 3375 O O . GLN B 1 69 ? 21.375 15.953 -9.492 1 48.25 69 GLN B O 1
ATOM 3380 N N . GLU B 1 70 ? 20.922 15.945 -11.656 1 49.34 70 GLU B N 1
ATOM 3381 C CA . GLU B 1 70 ? 21.547 14.641 -11.852 1 49.34 70 GLU B CA 1
ATOM 3382 C C . GLU B 1 70 ? 23.062 14.711 -11.664 1 49.34 70 GLU B C 1
ATOM 3384 O O . GLU B 1 70 ? 23.656 13.852 -11.008 1 49.34 70 GLU B O 1
ATOM 3389 N N . VAL B 1 71 ? 23.688 15.773 -12.25 1 50.12 71 VAL B N 1
ATOM 3390 C CA . VAL B 1 71 ? 25.125 16.016 -12.086 1 50.12 71 VAL B CA 1
ATOM 3391 C C . VAL B 1 71 ? 25.422 16.328 -10.625 1 50.12 71 VAL B C 1
ATOM 3393 O O . VAL B 1 71 ? 26.391 15.82 -10.062 1 50.12 71 VAL B O 1
ATOM 3396 N N . LYS B 1 72 ? 24.578 17.078 -9.961 1 48.12 72 LYS B N 1
ATOM 3397 C CA . LYS B 1 72 ? 24.734 17.359 -8.531 1 48.12 72 LYS B CA 1
ATOM 3398 C C . LYS B 1 72 ? 24.609 16.094 -7.703 1 48.12 72 LYS B C 1
ATOM 3400 O O . LYS B 1 72 ? 25.391 15.867 -6.781 1 48.12 72 LYS B O 1
ATOM 3405 N N . GLY B 1 73 ? 23.672 15.266 -8.078 1 45.94 73 GLY B N 1
ATOM 3406 C CA . GLY B 1 73 ? 23.547 13.977 -7.414 1 45.94 73 GLY B CA 1
ATOM 3407 C C . GLY B 1 73 ? 24.75 13.086 -7.637 1 45.94 73 GLY B C 1
ATOM 3408 O O . GLY B 1 73 ? 25.234 12.445 -6.699 1 45.94 73 GLY B O 1
ATOM 3409 N N . LEU B 1 74 ? 25.234 13.086 -8.852 1 46.44 74 LEU B N 1
ATOM 3410 C CA . LEU B 1 74 ? 26.469 12.359 -9.164 1 46.44 74 LEU B CA 1
ATOM 3411 C C . LEU B 1 74 ? 27.672 12.984 -8.461 1 46.44 74 LEU B C 1
ATOM 3413 O O . LEU B 1 74 ? 28.516 12.266 -7.926 1 46.44 74 LEU B O 1
ATOM 3417 N N . ILE B 1 75 ? 27.734 14.32 -8.461 1 46.44 75 ILE B N 1
ATOM 3418 C CA . ILE B 1 75 ? 28.781 15.023 -7.738 1 46.44 75 ILE B CA 1
ATOM 3419 C C . ILE B 1 75 ? 28.688 14.719 -6.246 1 46.44 75 ILE B C 1
ATOM 3421 O O . ILE B 1 75 ? 29.703 14.438 -5.602 1 46.44 75 ILE B O 1
ATOM 3425 N N . TYR B 1 76 ? 27.516 14.609 -5.742 1 43.41 76 TYR B N 1
ATOM 3426 C CA . TYR B 1 76 ? 27.344 14.273 -4.336 1 43.41 76 TYR B CA 1
ATOM 3427 C C . TYR B 1 76 ? 27.734 12.82 -4.074 1 43.41 76 TYR B C 1
ATOM 3429 O O . TYR B 1 76 ? 28.375 12.516 -3.07 1 43.41 76 TYR B O 1
ATOM 3437 N N . ARG B 1 77 ? 27.391 11.93 -4.965 1 44.88 77 ARG B N 1
ATOM 3438 C CA . ARG B 1 77 ? 27.812 10.539 -4.852 1 44.88 77 ARG B CA 1
ATOM 3439 C C . ARG B 1 77 ? 29.312 10.406 -5.031 1 44.88 77 ARG B C 1
ATOM 3441 O O . ARG B 1 77 ? 29.969 9.656 -4.305 1 44.88 77 ARG B O 1
ATOM 3448 N N . LEU B 1 78 ? 29.828 11.07 -6.031 1 45.41 78 LEU B N 1
ATOM 3449 C CA . LEU B 1 78 ? 31.266 11.125 -6.227 1 45.41 78 LEU B CA 1
ATOM 3450 C C . LEU B 1 78 ? 31.953 11.828 -5.059 1 45.41 78 LEU B C 1
ATOM 3452 O O . LEU B 1 78 ? 33.031 11.406 -4.605 1 45.41 78 LEU B O 1
ATOM 3456 N N . ALA B 1 79 ? 31.359 12.883 -4.613 1 44.31 79 ALA B N 1
ATOM 3457 C CA . ALA B 1 79 ? 31.859 13.555 -3.41 1 44.31 79 ALA B CA 1
ATOM 3458 C C . ALA B 1 79 ? 31.797 12.625 -2.203 1 44.31 79 ALA B C 1
ATOM 3460 O O . ALA B 1 79 ? 32.688 12.625 -1.36 1 44.31 79 ALA B O 1
ATOM 3461 N N . ARG B 1 80 ? 30.875 11.758 -2.123 1 43.22 80 ARG B N 1
ATOM 3462 C CA . ARG B 1 80 ? 30.781 10.742 -1.083 1 43.22 80 ARG B CA 1
ATOM 3463 C C . ARG B 1 80 ? 31.828 9.648 -1.288 1 43.22 80 ARG B C 1
ATOM 3465 O O . ARG B 1 80 ? 32.438 9.18 -0.326 1 43.22 80 ARG B O 1
ATOM 3472 N N . LEU B 1 81 ? 31.953 9.117 -2.398 1 43.31 81 LEU B N 1
ATOM 3473 C CA . LEU B 1 81 ? 33.031 8.18 -2.717 1 43.31 81 LEU B CA 1
ATOM 3474 C C . LEU B 1 81 ? 34.406 8.828 -2.506 1 43.31 81 LEU B C 1
ATOM 3476 O O . LEU B 1 81 ? 35.312 8.172 -2.021 1 43.31 81 LEU B O 1
ATOM 3480 N N . ASN B 1 82 ? 34.531 9.945 -3.057 1 42.44 82 ASN B N 1
ATOM 3481 C CA . ASN B 1 82 ? 35.781 10.68 -2.775 1 42.44 82 ASN B CA 1
ATOM 3482 C C . ASN B 1 82 ? 35.844 11.109 -1.312 1 42.44 82 ASN B C 1
ATOM 3484 O O . ASN B 1 82 ? 36.938 11.297 -0.77 1 42.44 82 ASN B O 1
ATOM 3488 N N . ARG B 1 83 ? 34.719 11.375 -0.696 1 39.22 83 ARG B N 1
ATOM 3489 C CA . ARG B 1 83 ? 34.75 11.656 0.734 1 39.22 83 ARG B CA 1
ATOM 3490 C C . ARG B 1 83 ? 34.938 10.383 1.546 1 39.22 83 ARG B C 1
ATOM 3492 O O . ARG B 1 83 ? 35.125 10.438 2.76 1 39.22 83 ARG B O 1
ATOM 3499 N N . ASN B 1 84 ? 34.5 9.242 1.183 1 40.31 84 ASN B N 1
ATOM 3500 C CA . ASN B 1 84 ? 35.031 8.094 1.909 1 40.31 84 ASN B CA 1
ATOM 3501 C C . ASN B 1 84 ? 36.531 8.055 1.869 1 40.31 84 ASN B C 1
ATOM 3503 O O . ASN B 1 84 ? 37.156 7.102 2.355 1 40.31 84 ASN B O 1
ATOM 3507 N N . GLY B 1 85 ? 37.25 8.484 0.858 1 38.69 85 GLY B N 1
ATOM 3508 C CA . GLY B 1 85 ? 38.594 8.703 1.33 1 38.69 85 GLY B CA 1
ATOM 3509 C C . GLY B 1 85 ? 38.656 9.367 2.693 1 38.69 85 GLY B C 1
ATOM 3510 O O . GLY B 1 85 ? 37.625 9.609 3.314 1 38.69 85 GLY B O 1
ATOM 3511 N N . GLU B 1 86 ? 39.688 10.367 2.996 1 38.38 86 GLU B N 1
ATOM 3512 C CA . GLU B 1 86 ? 40.094 11.109 4.18 1 38.38 86 GLU B CA 1
ATOM 3513 C C . GLU B 1 86 ? 38.969 11.992 4.703 1 38.38 86 GLU B C 1
ATOM 3515 O O . GLU B 1 86 ? 39.219 12.93 5.465 1 38.38 86 GLU B O 1
ATOM 3520 N N . ASP B 1 87 ? 37.875 12.188 4.234 1 41.31 87 ASP B N 1
ATOM 3521 C CA . ASP B 1 87 ? 37.25 13.273 4.992 1 41.31 87 ASP B CA 1
ATOM 3522 C C . ASP B 1 87 ? 37.125 12.914 6.473 1 41.31 87 ASP B C 1
ATOM 3524 O O . ASP B 1 87 ? 36.062 12.492 6.941 1 41.31 87 ASP B O 1
ATOM 3528 N N . THR B 1 88 ? 37.844 12.242 7.062 1 48.34 88 THR B N 1
ATOM 3529 C CA . THR B 1 88 ? 38.375 12.352 8.414 1 48.34 88 THR B CA 1
ATOM 3530 C C . THR B 1 88 ? 38.062 13.711 9.016 1 48.34 88 THR B C 1
ATOM 3532 O O . THR B 1 88 ? 38.344 13.953 10.195 1 48.34 88 THR B O 1
ATOM 3535 N N . SER B 1 89 ? 37.375 14.57 8.18 1 60.25 89 SER B N 1
ATOM 3536 C CA . SER B 1 89 ? 37.312 15.953 8.664 1 60.25 89 SER B CA 1
ATOM 3537 C C . SER B 1 89 ? 36.031 16.219 9.43 1 60.25 89 SER B C 1
ATOM 3539 O O . SER B 1 89 ? 36 17.125 10.266 1 60.25 89 SER B O 1
ATOM 3541 N N . LEU B 1 90 ? 34.875 15.273 9.086 1 70.81 90 LEU B N 1
ATOM 3542 C CA . LEU B 1 90 ? 33.719 15.617 9.914 1 70.81 90 LEU B CA 1
ATOM 3543 C C . LEU B 1 90 ? 33.875 15.023 11.312 1 70.81 90 LEU B C 1
ATOM 3545 O O . LEU B 1 90 ? 34.375 13.906 11.469 1 70.81 90 LEU B O 1
ATOM 3549 N N . PRO B 1 91 ? 33.531 15.766 12.219 1 80.25 91 PRO B N 1
ATOM 3550 C CA . PRO B 1 91 ? 33.5 15.188 13.57 1 80.25 91 PRO B CA 1
ATOM 3551 C C . PRO B 1 91 ? 32.688 13.906 13.648 1 80.25 91 PRO B C 1
ATOM 3553 O O . PRO B 1 91 ? 31.688 13.75 12.93 1 80.25 91 PRO B O 1
ATOM 3556 N N . PRO B 1 92 ? 33.156 12.906 14.258 1 82.06 92 PRO B N 1
ATOM 3557 C CA . PRO B 1 92 ? 32.531 11.586 14.359 1 82.06 92 PRO B CA 1
ATOM 3558 C C . PRO B 1 92 ? 31.016 11.672 14.617 1 82.06 92 PRO B C 1
ATOM 3560 O O . PRO B 1 92 ? 30.25 10.859 14.094 1 82.06 92 PRO B O 1
ATOM 3563 N N . GLN B 1 93 ? 30.656 12.602 15.383 1 80.44 93 GLN B N 1
ATOM 3564 C CA . GLN B 1 93 ? 29.234 12.734 15.727 1 80.44 93 GLN B CA 1
ATOM 3565 C C . GLN B 1 93 ? 28.406 13.133 14.508 1 80.44 93 GLN B C 1
ATOM 3567 O O . GLN B 1 93 ? 27.297 12.633 14.32 1 80.44 93 GLN B O 1
ATOM 3572 N N . VAL B 1 94 ? 28.953 13.984 13.719 1 85.44 94 VAL B N 1
ATOM 3573 C CA . VAL B 1 94 ? 28.266 14.453 12.516 1 85.44 94 VAL B CA 1
ATOM 3574 C C . VAL B 1 94 ? 28.172 13.312 11.5 1 85.44 94 VAL B C 1
ATOM 3576 O O . VAL B 1 94 ? 27.141 13.125 10.867 1 85.44 94 VAL B O 1
ATOM 3579 N N . ARG B 1 95 ? 29.188 12.586 11.445 1 87.94 95 ARG B N 1
ATOM 3580 C CA . ARG B 1 95 ? 29.203 11.438 10.539 1 87.94 95 ARG B CA 1
ATOM 3581 C C . ARG B 1 95 ? 28.156 10.406 10.93 1 87.94 95 ARG B C 1
ATOM 3583 O O . ARG B 1 95 ? 27.5 9.828 10.062 1 87.94 95 ARG B O 1
ATOM 3590 N N . ARG B 1 96 ? 28.016 10.211 12.188 1 89.44 96 ARG B N 1
ATOM 3591 C CA . ARG B 1 96 ? 27.031 9.266 12.695 1 89.44 96 ARG B CA 1
ATOM 3592 C C . ARG B 1 96 ? 25.625 9.664 12.258 1 89.44 96 ARG B C 1
ATOM 3594 O O . ARG B 1 96 ? 24.859 8.836 11.766 1 89.44 96 ARG B O 1
ATOM 3601 N N . TRP B 1 97 ? 25.328 10.883 12.375 1 91.69 97 TRP B N 1
ATOM 3602 C CA . TRP B 1 97 ? 23.984 11.336 12.039 1 91.69 97 TRP B CA 1
ATOM 3603 C C . TRP B 1 97 ? 23.781 11.383 10.531 1 91.69 97 TRP B C 1
ATOM 3605 O O . TRP B 1 97 ? 22.672 11.18 10.031 1 91.69 97 TRP B O 1
ATOM 3615 N N . GLN B 1 98 ? 24.859 11.68 9.812 1 92.94 98 GLN B N 1
ATOM 3616 C CA . GLN B 1 98 ? 24.781 11.57 8.359 1 92.94 98 GLN B CA 1
ATOM 3617 C C . GLN B 1 98 ? 24.375 10.164 7.93 1 92.94 98 GLN B C 1
ATOM 3619 O O . GLN B 1 98 ? 23.5 9.992 7.082 1 92.94 98 GLN B O 1
ATOM 3624 N N . GLU B 1 99 ? 24.984 9.227 8.539 1 93.12 99 GLU B N 1
ATOM 3625 C CA . GLU B 1 99 ? 24.703 7.824 8.242 1 93.12 99 GLU B CA 1
ATOM 3626 C C . GLU B 1 99 ? 23.281 7.457 8.656 1 93.12 99 GLU B C 1
ATOM 3628 O O . GLU B 1 99 ? 22.562 6.77 7.922 1 93.12 99 GLU B O 1
ATOM 3633 N N . CYS B 1 100 ? 22.891 7.914 9.812 1 94.19 100 CYS B N 1
ATOM 3634 C CA . CYS B 1 100 ? 21.547 7.637 10.328 1 94.19 100 CYS B CA 1
ATOM 3635 C C . CYS B 1 100 ? 20.484 8.219 9.414 1 94.19 100 CYS B C 1
ATOM 3637 O O . CYS B 1 100 ? 19.531 7.527 9.047 1 94.19 100 CYS B O 1
ATOM 3639 N N . LEU B 1 101 ? 20.688 9.469 9.016 1 95.69 101 LEU B N 1
ATOM 3640 C CA . LEU B 1 101 ? 19.688 10.148 8.18 1 95.69 101 LEU B CA 1
ATOM 3641 C C . LEU B 1 101 ? 19.656 9.539 6.781 1 95.69 101 LEU B C 1
ATOM 3643 O O . LEU B 1 101 ? 18.594 9.453 6.172 1 95.69 101 LEU B O 1
ATOM 3647 N N . THR B 1 102 ? 20.812 9.102 6.289 1 95.12 102 THR B N 1
ATOM 3648 C CA . THR B 1 102 ? 20.875 8.406 5.008 1 95.12 102 THR B CA 1
ATOM 3649 C C . THR B 1 102 ? 20.125 7.086 5.074 1 95.12 102 THR B C 1
ATOM 3651 O O . THR B 1 102 ? 19.375 6.746 4.148 1 95.12 102 THR B O 1
ATOM 3654 N N . ALA B 1 103 ? 20.234 6.387 6.18 1 92.88 103 ALA B N 1
ATOM 3655 C CA . ALA B 1 103 ? 19.547 5.109 6.371 1 92.88 103 ALA B CA 1
ATOM 3656 C C . ALA B 1 103 ? 18.031 5.297 6.418 1 92.88 103 ALA B C 1
ATOM 3658 O O . ALA B 1 103 ? 17.281 4.41 6.023 1 92.88 103 ALA B O 1
ATOM 3659 N N . LEU B 1 104 ? 17.641 6.438 6.816 1 95.62 104 LEU B N 1
ATOM 3660 C CA . LEU B 1 104 ? 16.234 6.777 6.871 1 95.62 104 LEU B CA 1
ATOM 3661 C C . LEU B 1 104 ? 15.734 7.273 5.516 1 95.62 104 LEU B C 1
ATOM 3663 O O . LEU B 1 104 ? 14.555 7.578 5.352 1 95.62 104 LEU B O 1
ATOM 3667 N N . GLU B 1 105 ? 16.641 7.414 4.57 1 96.19 105 GLU B N 1
ATOM 3668 C CA . GLU B 1 105 ? 16.391 7.867 3.205 1 96.19 105 GLU B CA 1
ATOM 3669 C C . GLU B 1 105 ? 16.062 9.352 3.17 1 96.19 105 GLU B C 1
ATOM 3671 O O . GLU B 1 105 ? 15.195 9.781 2.4 1 96.19 105 GLU B O 1
ATOM 3676 N N . VAL B 1 106 ? 16.641 10.102 4.074 1 97.5 106 VAL B N 1
ATOM 3677 C CA . VAL B 1 106 ? 16.594 11.555 3.939 1 97.5 106 VAL B CA 1
ATOM 3678 C C . VAL B 1 106 ? 17.453 11.992 2.762 1 97.5 106 VAL B C 1
ATOM 3680 O O . VAL B 1 106 ? 18.578 11.492 2.582 1 97.5 106 VAL B O 1
ATOM 3683 N N . GLU B 1 107 ? 16.938 12.852 1.994 1 97.06 107 GLU B N 1
ATOM 3684 C CA . GLU B 1 107 ? 17.656 13.297 0.802 1 97.06 107 GLU B CA 1
ATOM 3685 C C . GLU B 1 107 ? 18.953 13.992 1.17 1 97.06 107 GLU B C 1
ATOM 3687 O O . GLU B 1 107 ? 19.016 14.734 2.156 1 97.06 107 GLU B O 1
ATOM 3692 N N . ASP B 1 108 ? 19.906 13.859 0.326 1 94.06 108 ASP B N 1
ATOM 3693 C CA . ASP B 1 108 ? 21.25 14.383 0.57 1 94.06 108 ASP B CA 1
ATOM 3694 C C . ASP B 1 108 ? 21.219 15.891 0.79 1 94.06 108 ASP B C 1
ATOM 3696 O O . ASP B 1 108 ? 21.906 16.406 1.666 1 94.06 108 ASP B O 1
ATOM 3700 N N . GLU B 1 109 ? 20.5 16.547 -0.005 1 94.06 109 GLU B N 1
ATOM 3701 C CA . GLU B 1 109 ? 20.391 18 0.125 1 94.06 109 GLU B CA 1
ATOM 3702 C C . GLU B 1 109 ? 19.922 18.391 1.521 1 94.06 109 GLU B C 1
ATOM 3704 O O . GLU B 1 109 ? 20.469 19.328 2.127 1 94.06 109 GLU B O 1
ATOM 3709 N N . LEU B 1 110 ? 18.969 17.688 2.01 1 95.94 110 LEU B N 1
ATOM 3710 C CA . LEU B 1 110 ? 18.438 17.984 3.33 1 95.94 110 LEU B CA 1
ATOM 3711 C C . LEU B 1 110 ? 19.422 17.594 4.422 1 95.94 110 LEU B C 1
ATOM 3713 O O . LEU B 1 110 ? 19.547 18.297 5.434 1 95.94 110 LEU B O 1
ATOM 3717 N N . ILE B 1 111 ? 20.062 16.469 4.238 1 95.12 111 ILE B N 1
ATOM 3718 C CA . ILE B 1 111 ? 21.094 16.062 5.191 1 95.12 111 ILE B CA 1
ATOM 3719 C C . ILE B 1 111 ? 22.141 17.172 5.324 1 95.12 111 ILE B C 1
ATOM 3721 O O . ILE B 1 111 ? 22.547 17.516 6.434 1 95.12 111 ILE B O 1
ATOM 3725 N N . GLY B 1 112 ? 22.562 17.719 4.176 1 91.44 112 GLY B N 1
ATOM 3726 C CA . GLY B 1 112 ? 23.516 18.812 4.188 1 91.44 112 GLY B CA 1
ATOM 3727 C C . GLY B 1 112 ? 23.031 20.016 4.961 1 91.44 112 GLY B C 1
ATOM 3728 O O . GLY B 1 112 ? 23.766 20.594 5.762 1 91.44 112 GLY B O 1
ATOM 3729 N N . LEU B 1 113 ? 21.812 20.375 4.773 1 91 113 LEU B N 1
ATOM 3730 C CA . LEU B 1 113 ? 21.219 21.531 5.441 1 91 113 LEU B CA 1
ATOM 3731 C C . LEU B 1 113 ? 21.125 21.297 6.945 1 91 113 LEU B C 1
ATOM 3733 O O . LEU B 1 113 ? 21.391 22.203 7.734 1 91 113 LEU B O 1
ATOM 3737 N N . ILE B 1 114 ? 20.797 20.078 7.324 1 92.12 114 ILE B N 1
ATOM 3738 C CA . ILE B 1 114 ? 20.562 19.734 8.727 1 92.12 114 ILE B CA 1
ATOM 3739 C C . ILE B 1 114 ? 21.906 19.688 9.461 1 92.12 114 ILE B C 1
ATOM 3741 O O . ILE B 1 114 ? 22.016 20.172 10.594 1 92.12 114 ILE B O 1
ATOM 3745 N N . LEU B 1 115 ? 22.938 19.172 8.844 1 89.25 115 LEU B N 1
ATOM 3746 C CA . LEU B 1 115 ? 24.188 18.891 9.539 1 89.25 115 LEU B CA 1
ATOM 3747 C C . LEU B 1 115 ? 25.109 20.109 9.508 1 89.25 115 LEU B C 1
ATOM 3749 O O . LEU B 1 115 ? 26.062 20.188 10.297 1 89.25 115 LEU B O 1
ATOM 3753 N N . GLN B 1 116 ? 25.031 21 8.586 1 81.38 116 GLN B N 1
ATOM 3754 C CA . GLN B 1 116 ? 25.875 22.203 8.492 1 81.38 116 GLN B CA 1
ATOM 3755 C C . GLN B 1 116 ? 25.938 22.938 9.828 1 81.38 116 GLN B C 1
ATOM 3757 O O . GLN B 1 116 ? 26.984 23.453 10.203 1 81.38 116 GLN B O 1
ATOM 3762 N N . ARG B 1 117 ? 25 22.922 10.617 1 69.12 117 ARG B N 1
ATOM 3763 C CA . ARG B 1 117 ? 25 23.75 11.828 1 69.12 117 ARG B CA 1
ATOM 3764 C C . ARG B 1 117 ? 25.125 22.875 13.078 1 69.12 117 ARG B C 1
ATOM 3766 O O . ARG B 1 117 ? 24.844 23.328 14.188 1 69.12 117 ARG B O 1
ATOM 3773 N N . LEU B 1 118 ? 25.406 21.641 12.867 1 77.69 118 LEU B N 1
ATOM 3774 C CA . LEU B 1 118 ? 25.453 20.75 14.023 1 77.69 118 LEU B CA 1
ATOM 3775 C C . LEU B 1 118 ? 26.828 20.797 14.68 1 77.69 118 LEU B C 1
ATOM 3777 O O . LEU B 1 118 ? 26.969 20.484 15.867 1 77.69 118 LEU B O 1
ATOM 3781 N N . GLU B 1 119 ? 27.781 21.344 13.961 1 70.44 119 GLU B N 1
ATOM 3782 C CA . GLU B 1 119 ? 29.141 21.406 14.492 1 70.44 119 GLU B CA 1
ATOM 3783 C C . GLU B 1 119 ? 29.203 22.281 15.734 1 70.44 119 GLU B C 1
ATOM 3785 O O . GLU B 1 119 ? 28.734 23.422 15.719 1 70.44 119 GLU B O 1
ATOM 3790 N N . GLY B 1 120 ? 29.703 21.688 16.797 1 70.69 120 GLY B N 1
ATOM 3791 C CA . GLY B 1 120 ? 29.953 22.469 17.984 1 70.69 120 GLY B CA 1
ATOM 3792 C C . GLY B 1 120 ? 28.781 22.484 18.953 1 70.69 120 GLY B C 1
ATOM 3793 O O . GLY B 1 120 ? 28.859 23.078 20.016 1 70.69 120 GLY B O 1
ATOM 3794 N N . ALA B 1 121 ? 27.719 21.781 18.547 1 77.19 121 ALA B N 1
ATOM 3795 C CA . ALA B 1 121 ? 26.562 21.781 19.438 1 77.19 121 ALA B CA 1
ATOM 3796 C C . ALA B 1 121 ? 26.828 20.938 20.672 1 77.19 121 ALA B C 1
ATOM 3798 O O . ALA B 1 121 ? 27.484 19.891 20.594 1 77.19 121 ALA B O 1
ATOM 3799 N N . GLU B 1 122 ? 26.531 21.5 21.797 1 78.94 122 GLU B N 1
ATOM 3800 C CA . GLU B 1 122 ? 26.703 20.781 23.062 1 78.94 122 GLU B CA 1
ATOM 3801 C C . GLU B 1 122 ? 25.891 19.484 23.078 1 78.94 122 GLU B C 1
ATOM 3803 O O . GLU B 1 122 ? 26.406 18.438 23.453 1 78.94 122 GLU B O 1
ATOM 3808 N N . ASN B 1 123 ? 24.609 19.672 22.625 1 87.38 123 ASN B N 1
ATOM 3809 C CA . ASN B 1 123 ? 23.719 18.516 22.5 1 87.38 123 ASN B CA 1
ATOM 3810 C C . ASN B 1 123 ? 23.281 18.297 21.047 1 87.38 123 ASN B C 1
ATOM 3812 O O . ASN B 1 123 ? 22.453 19.031 20.531 1 87.38 123 ASN B O 1
ATOM 3816 N N . GLU B 1 124 ? 23.844 17.328 20.5 1 86.38 124 GLU B N 1
ATOM 3817 C CA . GLU B 1 124 ? 23.656 17.047 19.078 1 86.38 124 GLU B CA 1
ATOM 3818 C C . GLU B 1 124 ? 22.188 16.75 18.766 1 86.38 124 GLU B C 1
ATOM 3820 O O . GLU B 1 124 ? 21.672 17.172 17.75 1 86.38 124 GLU B O 1
ATOM 3825 N N . VAL B 1 125 ? 21.594 16.062 19.656 1 90.94 125 VAL B N 1
ATOM 3826 C CA . VAL B 1 125 ? 20.203 15.656 19.438 1 90.94 125 VAL B CA 1
ATOM 3827 C C . VAL B 1 125 ? 19.297 16.875 19.453 1 90.94 125 VAL B C 1
ATOM 3829 O O . VAL B 1 125 ? 18.422 17.031 18.594 1 90.94 125 VAL B O 1
ATOM 3832 N N . THR B 1 126 ? 19.516 17.719 20.406 1 92.81 126 THR B N 1
ATOM 3833 C CA . THR B 1 126 ? 18.719 18.938 20.5 1 92.81 126 THR B CA 1
ATOM 3834 C C . THR B 1 126 ? 18.953 19.844 19.297 1 92.81 126 THR B C 1
ATOM 3836 O O . THR B 1 126 ? 18.016 20.422 18.766 1 92.81 126 THR B O 1
ATOM 3839 N N . ALA B 1 127 ? 20.156 19.938 18.922 1 92 127 ALA B N 1
ATOM 3840 C CA . ALA B 1 127 ? 20.5 20.766 17.781 1 92 127 ALA B CA 1
ATOM 3841 C C . ALA B 1 127 ? 19.844 20.234 16.5 1 92 127 ALA B C 1
ATOM 3843 O O . ALA B 1 127 ? 19.328 21 15.695 1 92 127 ALA B O 1
ATOM 3844 N N . LEU B 1 128 ? 19.938 18.938 16.359 1 94.06 128 LEU B N 1
ATOM 3845 C CA . LEU B 1 128 ? 19.328 18.281 15.219 1 94.06 128 LEU B CA 1
ATOM 3846 C C . LEU B 1 128 ? 17.812 18.531 15.18 1 94.06 128 LEU B C 1
ATOM 3848 O O . LEU B 1 128 ? 17.266 18.844 14.133 1 94.06 128 LEU B O 1
ATOM 3852 N N . GLU B 1 129 ? 17.172 18.328 16.312 1 95.69 129 GLU B N 1
ATOM 3853 C CA . GLU B 1 129 ? 15.734 18.562 16.422 1 95.69 129 GLU B CA 1
ATOM 3854 C C . GLU B 1 129 ? 15.367 19.984 16.016 1 95.69 129 GLU B C 1
ATOM 3856 O O . GLU B 1 129 ? 14.445 20.188 15.219 1 95.69 129 GLU B O 1
ATOM 3861 N N . GLU B 1 130 ? 16.047 20.938 16.516 1 94.81 130 GLU B N 1
ATOM 3862 C CA . GLU B 1 130 ? 15.773 22.344 16.234 1 94.81 130 GLU B CA 1
ATOM 3863 C C . GLU B 1 130 ? 15.969 22.656 14.758 1 94.81 130 GLU B C 1
ATOM 3865 O O . GLU B 1 130 ? 15.188 23.422 14.172 1 94.81 130 GLU B O 1
ATOM 3870 N N . ARG B 1 131 ? 16.969 22.094 14.188 1 94.12 131 ARG B N 1
ATOM 3871 C CA . ARG B 1 131 ? 17.25 22.344 12.773 1 94.12 131 ARG B CA 1
ATOM 3872 C C . ARG B 1 131 ? 16.125 21.797 11.891 1 94.12 131 ARG B C 1
ATOM 3874 O O . ARG B 1 131 ? 15.695 22.469 10.945 1 94.12 131 ARG B O 1
ATOM 3881 N N . ILE B 1 132 ? 15.695 20.609 12.203 1 96.56 132 ILE B N 1
ATOM 3882 C CA . ILE B 1 132 ? 14.617 20 11.438 1 96.56 132 ILE B CA 1
ATOM 3883 C C . ILE B 1 132 ? 13.336 20.828 11.609 1 96.56 132 ILE B C 1
ATOM 3885 O O . ILE B 1 132 ? 12.633 21.094 10.633 1 96.56 132 ILE B O 1
ATOM 3889 N N . VAL B 1 133 ? 13.086 21.219 12.844 1 96.75 133 VAL B N 1
ATOM 3890 C CA . VAL B 1 133 ? 11.914 22.047 13.125 1 96.75 133 VAL B CA 1
ATOM 3891 C C . VAL B 1 133 ? 11.977 23.328 12.312 1 96.75 133 VAL B C 1
ATOM 3893 O O . VAL B 1 133 ? 11 23.734 11.688 1 96.75 133 VAL B O 1
ATOM 3896 N N . ASP B 1 134 ? 13.117 23.922 12.234 1 94.62 134 ASP B N 1
ATOM 3897 C CA . ASP B 1 134 ? 13.297 25.203 11.539 1 94.62 134 ASP B CA 1
ATOM 3898 C C . ASP B 1 134 ? 13.031 25.047 10.039 1 94.62 134 ASP B C 1
ATOM 3900 O O . ASP B 1 134 ? 12.531 25.969 9.398 1 94.62 134 ASP B O 1
ATOM 3904 N N . LEU B 1 135 ? 13.398 23.922 9.531 1 94.69 135 LEU B N 1
ATOM 3905 C CA . LEU B 1 135 ? 13.25 23.672 8.102 1 94.69 135 LEU B CA 1
ATOM 3906 C C . LEU B 1 135 ? 11.773 23.594 7.707 1 94.69 135 LEU B C 1
ATOM 3908 O O . LEU B 1 135 ? 11.406 23.984 6.602 1 94.69 135 LEU B O 1
ATOM 3912 N N . VAL B 1 136 ? 10.875 23.125 8.656 1 96.38 136 VAL B N 1
ATOM 3913 C CA . VAL B 1 136 ? 9.531 22.797 8.195 1 96.38 136 VAL B CA 1
ATOM 3914 C C . VAL B 1 136 ? 8.516 23.688 8.922 1 96.38 136 VAL B C 1
ATOM 3916 O O . VAL B 1 136 ? 7.371 23.812 8.477 1 96.38 136 VAL B O 1
ATOM 3919 N N . ALA B 1 137 ? 8.859 24.375 9.992 1 95.62 137 ALA B N 1
ATOM 3920 C CA . ALA B 1 137 ? 7.949 25.109 10.852 1 95.62 137 ALA B CA 1
ATOM 3921 C C . ALA B 1 137 ? 7.191 26.172 10.062 1 95.62 137 ALA B C 1
ATOM 3923 O O . ALA B 1 137 ? 6 26.391 10.281 1 95.62 137 ALA B O 1
ATOM 3924 N N . PRO B 1 138 ? 7.848 26.828 9.094 1 95.56 138 PRO B N 1
ATOM 3925 C CA . PRO B 1 138 ? 7.156 27.891 8.352 1 95.56 138 PRO B CA 1
ATOM 3926 C C . PRO B 1 138 ? 5.973 27.359 7.543 1 95.56 138 PRO B C 1
ATOM 3928 O O . PRO B 1 138 ? 5.09 28.141 7.16 1 95.56 138 PRO B O 1
ATOM 3931 N N . LEU B 1 139 ? 5.965 26.094 7.285 1 95.44 139 LEU B N 1
ATOM 3932 C CA . LEU B 1 139 ? 4.906 25.5 6.473 1 95.44 139 LEU B CA 1
ATOM 3933 C C . LEU B 1 139 ? 3.674 25.203 7.316 1 95.44 139 LEU B C 1
ATOM 3935 O O . LEU B 1 139 ? 2.596 24.953 6.777 1 95.44 139 LEU B O 1
ATOM 3939 N N . TYR B 1 140 ? 3.945 25.203 8.641 1 93.81 140 TYR B N 1
ATOM 3940 C CA . TYR B 1 140 ? 2.873 24.859 9.562 1 93.81 140 TYR B CA 1
ATOM 3941 C C . TYR B 1 140 ? 2.158 26.109 10.062 1 93.81 140 TYR B C 1
ATOM 3943 O O . TYR B 1 140 ? 2.635 26.766 10.984 1 93.81 140 TYR B O 1
ATOM 3951 N N . SER B 1 141 ? 1.367 26.719 9.336 1 80.81 141 SER B N 1
ATOM 3952 C CA . SER B 1 141 ? 0.721 27.969 9.75 1 80.81 141 SER B CA 1
ATOM 3953 C C . SER B 1 141 ? -0.721 27.719 10.18 1 80.81 141 SER B C 1
ATOM 3955 O O . SER B 1 141 ? -1.24 28.422 11.055 1 80.81 141 SER B O 1
ATOM 3957 N N . ARG B 1 142 ? -1.213 26.75 9.648 1 70.88 142 ARG B N 1
ATOM 3958 C CA . ARG B 1 142 ? -2.648 26.594 9.867 1 70.88 142 ARG B CA 1
ATOM 3959 C C . ARG B 1 142 ? -2.932 25.656 11.031 1 70.88 142 ARG B C 1
ATOM 3961 O O . ARG B 1 142 ? -2.342 24.578 11.117 1 70.88 142 ARG B O 1
ATOM 3968 N N . VAL B 1 143 ? -3.766 26.234 11.883 1 66 143 VAL B N 1
ATOM 3969 C CA . VAL B 1 143 ? -3.98 25.469 13.109 1 66 143 VAL B CA 1
ATOM 3970 C C . VAL B 1 143 ? -5.281 24.688 13.008 1 66 143 VAL B C 1
ATOM 3972 O O . VAL B 1 143 ? -5.348 23.531 13.445 1 66 143 VAL B O 1
ATOM 3975 N N . GLU B 1 144 ? -6.297 25.188 12.25 1 83.88 144 GLU B N 1
ATOM 3976 C CA . GLU B 1 144 ? -7.574 24.5 12.398 1 83.88 144 GLU B CA 1
ATOM 3977 C C . GLU B 1 144 ? -7.98 23.797 11.109 1 83.88 144 GLU B C 1
ATOM 3979 O O . GLU B 1 144 ? -7.719 24.312 10.016 1 83.88 144 GLU B O 1
ATOM 3984 N N . MET B 1 145 ? -8.516 22.672 11.258 1 91.62 145 MET B N 1
ATOM 3985 C CA . MET B 1 145 ? -9.078 21.922 10.133 1 91.62 145 MET B CA 1
ATOM 3986 C C . MET B 1 145 ? -10.219 22.703 9.477 1 91.62 145 MET B C 1
ATOM 3988 O O . MET B 1 145 ? -11.047 23.297 10.172 1 91.62 145 MET B O 1
ATOM 3992 N N . ALA B 1 146 ? -10.242 22.719 8.18 1 95 146 ALA B N 1
ATOM 3993 C CA . ALA B 1 146 ? -11.32 23.359 7.441 1 95 146 ALA B CA 1
ATOM 3994 C C . ALA B 1 146 ? -12.641 22.625 7.633 1 95 146 ALA B C 1
ATOM 3996 O O . ALA B 1 146 ? -12.656 21.469 8.062 1 95 146 ALA B O 1
ATOM 3997 N N . ARG B 1 147 ? -13.664 23.328 7.348 1 96.56 147 ARG B N 1
ATOM 3998 C CA . ARG B 1 147 ? -15 22.75 7.477 1 96.56 147 ARG B CA 1
ATOM 3999 C C . ARG B 1 147 ? -15.164 21.531 6.562 1 96.56 147 ARG B C 1
ATOM 4001 O O . ARG B 1 147 ? -15.773 20.547 6.949 1 96.56 147 ARG B O 1
ATOM 4008 N N . VAL B 1 148 ? -14.648 21.656 5.332 1 97.94 148 VAL B N 1
ATOM 4009 C CA . VAL B 1 148 ? -14.656 20.531 4.402 1 97.94 148 VAL B CA 1
ATOM 4010 C C . VAL B 1 148 ? -13.25 19.969 4.254 1 97.94 148 VAL B C 1
ATOM 4012 O O . VAL B 1 148 ? -12.305 20.703 3.949 1 97.94 148 VAL B O 1
ATOM 4015 N N . PHE B 1 149 ? -13.125 18.719 4.531 1 98.06 149 PHE B N 1
ATOM 4016 C CA . PHE B 1 149 ? -11.852 18.016 4.512 1 98.06 149 PHE B CA 1
ATOM 4017 C C . PHE B 1 149 ? -11.922 16.781 3.623 1 98.06 149 PHE B C 1
ATOM 4019 O O . PHE B 1 149 ? -12.625 15.828 3.947 1 98.06 149 PHE B O 1
ATOM 4026 N N . ALA B 1 150 ? -11.188 16.781 2.496 1 98.25 150 ALA B N 1
ATOM 4027 C CA . ALA B 1 150 ? -11.172 15.664 1.562 1 98.25 150 ALA B CA 1
ATOM 4028 C C . ALA B 1 150 ? -9.805 14.984 1.542 1 98.25 150 ALA B C 1
ATOM 4030 O O . ALA B 1 150 ? -8.773 15.648 1.664 1 98.25 150 ALA B O 1
ATOM 4031 N N . LEU B 1 151 ? -9.82 13.695 1.372 1 98.19 151 LEU B N 1
ATOM 4032 C CA . LEU B 1 151 ? -8.578 12.945 1.238 1 98.19 151 LEU B CA 1
ATOM 4033 C C . LEU B 1 151 ? -8.422 12.406 -0.179 1 98.19 151 LEU B C 1
ATOM 4035 O O . LEU B 1 151 ? -9.359 11.82 -0.736 1 98.19 151 LEU B O 1
ATOM 4039 N N . VAL B 1 152 ? -7.262 12.633 -0.735 1 97 152 VAL B N 1
ATOM 4040 C CA . VAL B 1 152 ? -6.914 12.086 -2.041 1 97 152 VAL B CA 1
ATOM 4041 C C . VAL B 1 152 ? -5.617 11.289 -1.938 1 97 152 VAL B C 1
ATOM 4043 O O . VAL B 1 152 ? -4.863 11.438 -0.972 1 97 152 VAL B O 1
ATOM 4046 N N . GLY B 1 153 ? -5.391 10.406 -2.873 1 95.62 153 GLY B N 1
ATOM 4047 C CA . GLY B 1 153 ? -4.188 9.594 -2.885 1 95.62 153 GLY B CA 1
ATOM 4048 C C . GLY B 1 153 ? -4.367 8.273 -3.613 1 95.62 153 GLY B C 1
ATOM 4049 O O . GLY B 1 153 ? -5.457 7.973 -4.098 1 95.62 153 GLY B O 1
ATOM 4050 N N . PRO B 1 154 ? -3.33 7.496 -3.643 1 92.94 154 PRO B N 1
ATOM 4051 C CA . PRO B 1 154 ? -3.359 6.238 -4.391 1 92.94 154 PRO B CA 1
ATOM 4052 C C . PRO B 1 154 ? -4.184 5.156 -3.693 1 92.94 154 PRO B C 1
ATOM 4054 O O . PRO B 1 154 ? -4.695 5.379 -2.594 1 92.94 154 PRO B O 1
ATOM 4057 N N . THR B 1 155 ? -4.2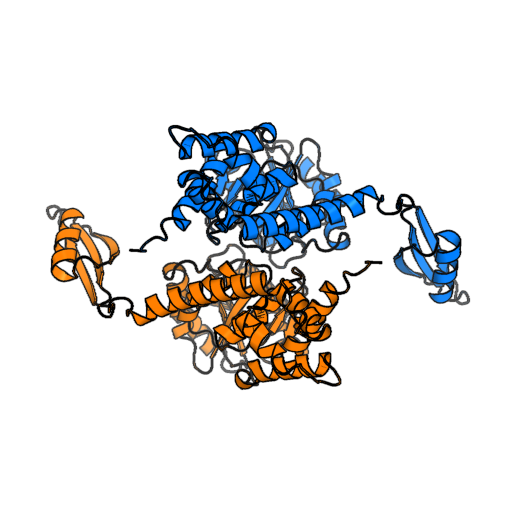77 4.082 -4.434 1 90.38 155 THR B N 1
ATOM 4058 C CA . THR B 1 155 ? -5.043 2.947 -3.926 1 90.38 155 THR B CA 1
ATOM 4059 C C . THR B 1 155 ? -4.316 2.289 -2.756 1 90.38 155 THR B C 1
ATOM 4061 O O . THR B 1 155 ? -3.086 2.211 -2.744 1 90.38 155 THR B O 1
ATOM 4064 N N . GLY B 1 156 ? -5.086 1.896 -1.735 1 91.25 156 GLY B N 1
ATOM 4065 C CA . GLY B 1 156 ? -4.57 1.024 -0.691 1 91.25 156 GLY B CA 1
ATOM 4066 C C . GLY B 1 156 ? -3.699 1.75 0.317 1 91.25 156 GLY B C 1
ATOM 4067 O O . GLY B 1 156 ? -3.035 1.118 1.141 1 91.25 156 GLY B O 1
ATOM 4068 N N . VAL B 1 157 ? -3.711 3.086 0.33 1 94.88 157 VAL B N 1
ATOM 4069 C CA . VAL B 1 157 ? -2.795 3.809 1.205 1 94.88 157 VAL B CA 1
ATOM 4070 C C . VAL B 1 157 ? -3.463 4.066 2.555 1 94.88 157 VAL B C 1
ATOM 4072 O O . VAL B 1 157 ? -2.816 4.535 3.494 1 94.88 157 VAL B O 1
ATOM 4075 N N . GLY B 1 158 ? -4.797 3.795 2.629 1 95.06 158 GLY B N 1
ATOM 4076 C CA . GLY B 1 158 ? -5.469 3.912 3.914 1 95.06 158 GLY B CA 1
ATOM 4077 C C . GLY B 1 158 ? -6.332 5.152 4.023 1 95.06 158 GLY B C 1
ATOM 4078 O O . GLY B 1 158 ? -6.559 5.66 5.125 1 95.06 158 GLY B O 1
ATOM 4079 N N . LYS B 1 159 ? -6.809 5.723 2.973 1 97.12 159 LYS B N 1
ATOM 4080 C CA . LYS B 1 159 ? -7.613 6.938 2.965 1 97.12 159 LYS B CA 1
ATOM 4081 C C . LYS B 1 159 ? -8.867 6.773 3.814 1 97.12 159 LYS B C 1
ATOM 4083 O O . LYS B 1 159 ? -9.109 7.559 4.734 1 97.12 159 LYS B O 1
ATOM 4088 N N . THR B 1 160 ? -9.625 5.742 3.506 1 96.69 160 THR B N 1
ATOM 4089 C CA . THR B 1 160 ? -10.898 5.523 4.184 1 96.69 160 THR B CA 1
ATOM 4090 C C . THR B 1 160 ? -10.688 5.316 5.68 1 96.69 160 THR B C 1
ATOM 4092 O O . THR B 1 160 ? -11.391 5.902 6.5 1 96.69 160 THR B O 1
ATOM 4095 N N . THR B 1 161 ? -9.703 4.5 6.031 1 95.94 161 THR B N 1
ATOM 4096 C CA . THR B 1 161 ? -9.43 4.219 7.434 1 95.94 161 THR B CA 1
ATOM 4097 C C . THR B 1 161 ? -8.914 5.469 8.148 1 95.94 161 THR B C 1
ATOM 4099 O O . THR B 1 161 ? -9.258 5.715 9.305 1 95.94 161 THR B O 1
ATOM 4102 N N . THR B 1 162 ? -8.062 6.207 7.461 1 97.81 162 THR B N 1
ATOM 4103 C CA . THR B 1 162 ? -7.562 7.461 8.008 1 97.81 162 THR B CA 1
ATOM 4104 C C . THR B 1 162 ? -8.711 8.438 8.25 1 97.81 162 THR B C 1
ATOM 4106 O O . THR B 1 162 ? -8.781 9.078 9.305 1 97.81 162 THR B O 1
ATOM 4109 N N . LEU B 1 163 ? -9.594 8.539 7.305 1 98.25 163 LEU B N 1
ATOM 4110 C CA . LEU B 1 163 ? -10.75 9.422 7.438 1 98.25 163 LEU B CA 1
ATOM 4111 C C . LEU B 1 163 ? -11.625 8.992 8.609 1 98.25 163 LEU B C 1
ATOM 4113 O O . LEU B 1 163 ? -12.125 9.844 9.352 1 98.25 163 LEU B O 1
ATOM 4117 N N . ALA B 1 164 ? -11.812 7.723 8.781 1 97.88 164 ALA B N 1
ATOM 4118 C CA . ALA B 1 164 ? -12.586 7.195 9.898 1 97.88 164 ALA B CA 1
ATOM 4119 C C . ALA B 1 164 ? -11.945 7.551 11.234 1 97.88 164 ALA B C 1
ATOM 4121 O O . ALA B 1 164 ? -12.641 7.887 12.195 1 97.88 164 ALA B O 1
ATOM 4122 N N . LYS B 1 165 ? -10.625 7.445 11.305 1 97.94 165 LYS B N 1
ATOM 4123 C CA . LYS B 1 165 ? -9.906 7.82 12.523 1 97.94 165 LYS B CA 1
ATOM 4124 C C . LYS B 1 165 ? -10.133 9.289 12.859 1 97.94 165 LYS B C 1
ATOM 4126 O O . LYS B 1 165 ? -10.391 9.633 14.016 1 97.94 165 LYS B O 1
ATOM 4131 N N . LEU B 1 166 ? -10.023 10.117 11.875 1 97.94 166 LEU B N 1
ATOM 4132 C CA . LEU B 1 166 ? -10.234 11.547 12.07 1 97.94 166 LEU B CA 1
ATOM 4133 C C . LEU B 1 166 ? -11.664 11.828 12.508 1 97.94 166 LEU B C 1
ATOM 4135 O O . LEU B 1 166 ? -11.891 12.617 13.43 1 97.94 166 LEU B O 1
ATOM 4139 N N . ALA B 1 167 ? -12.602 11.188 11.883 1 98.38 167 ALA B N 1
ATOM 4140 C CA . ALA B 1 167 ? -14.016 11.359 12.227 1 98.38 167 ALA B CA 1
ATOM 4141 C C . ALA B 1 167 ? -14.273 10.961 13.68 1 98.38 167 ALA B C 1
ATOM 4143 O O . ALA B 1 167 ? -14.984 11.664 14.406 1 98.38 167 ALA B O 1
ATOM 4144 N N . ALA B 1 168 ? -13.68 9.844 14.031 1 97.75 168 ALA B N 1
ATOM 4145 C CA . ALA B 1 168 ? -13.859 9.352 15.398 1 97.75 168 ALA B CA 1
ATOM 4146 C C . ALA B 1 168 ? -13.297 10.352 16.406 1 97.75 168 ALA B C 1
ATOM 4148 O O . ALA B 1 168 ? -13.938 10.641 17.422 1 97.75 168 ALA B O 1
ATOM 4149 N N . ARG B 1 169 ? -12.195 10.867 16.156 1 96.19 169 ARG B N 1
ATOM 4150 C CA . ARG B 1 169 ? -11.578 11.836 17.062 1 96.19 169 ARG B CA 1
ATOM 4151 C C . ARG B 1 169 ? -12.414 13.102 17.156 1 96.19 169 ARG B C 1
ATOM 4153 O O . ARG B 1 169 ? -12.633 13.633 18.25 1 96.19 169 ARG B O 1
ATOM 4160 N N . LEU B 1 170 ? -12.844 13.602 16.062 1 96.75 170 LEU B N 1
ATOM 4161 C CA . LEU B 1 170 ? -13.625 14.836 16.016 1 96.75 170 LEU B CA 1
ATOM 4162 C C . LEU B 1 170 ? -14.977 14.648 16.703 1 96.75 170 LEU B C 1
ATOM 4164 O O . LEU B 1 170 ? -15.406 15.5 17.484 1 96.75 170 LEU B O 1
ATOM 4168 N N . SER B 1 171 ? -15.617 13.531 16.406 1 97.19 171 SER B N 1
ATOM 4169 C CA . SER B 1 171 ? -16.984 13.336 16.875 1 97.19 171 SER B CA 1
ATOM 4170 C C . SER B 1 171 ? -17.016 12.828 18.312 1 97.19 171 SER B C 1
ATOM 4172 O O . SER B 1 171 ? -17.75 13.352 19.141 1 97.19 171 SER B O 1
ATOM 4174 N N . LEU B 1 172 ? -16.203 11.859 18.609 1 94.31 172 LEU B N 1
ATOM 4175 C CA . LEU B 1 172 ? -16.297 11.172 19.891 1 94.31 172 LEU B CA 1
ATOM 4176 C C . LEU B 1 172 ? -15.484 11.898 20.953 1 94.31 172 LEU B C 1
ATOM 4178 O O . LEU B 1 172 ? -15.898 11.969 22.125 1 94.31 172 LEU B O 1
ATOM 4182 N N . TYR B 1 173 ? -14.383 12.453 20.609 1 92.06 173 TYR B N 1
ATOM 4183 C CA . TYR B 1 173 ? -13.508 13.07 21.594 1 92.06 173 TYR B CA 1
ATOM 4184 C C . TYR B 1 173 ? -13.727 14.578 21.641 1 92.06 173 TYR B C 1
ATOM 4186 O O . TYR B 1 173 ? -13.75 15.18 22.719 1 92.06 173 TYR B O 1
ATOM 4194 N N . GLN B 1 174 ? -13.953 15.18 20.516 1 94.56 174 GLN B N 1
ATOM 4195 C CA . GLN B 1 174 ? -14.062 16.641 20.469 1 94.56 174 GLN B CA 1
ATOM 4196 C C . GLN B 1 174 ? -15.523 17.078 20.359 1 94.56 174 GLN B C 1
ATOM 4198 O O . GLN B 1 174 ? -15.82 18.266 20.359 1 94.56 174 GLN B O 1
ATOM 4203 N N . HIS B 1 175 ? -16.469 16.156 20.141 1 96.62 175 HIS B N 1
ATOM 4204 C CA . HIS B 1 175 ? -17.906 16.375 20.125 1 96.62 175 HIS B CA 1
ATOM 4205 C C . HIS B 1 175 ? -18.297 17.359 19.016 1 96.62 175 HIS B C 1
ATOM 4207 O O . HIS B 1 175 ? -19.125 18.25 19.234 1 96.62 175 HIS B O 1
ATOM 4213 N N . ARG B 1 176 ? -17.594 17.281 17.938 1 97.31 176 ARG B N 1
ATOM 4214 C CA . ARG B 1 176 ? -17.953 18.078 16.766 1 97.31 176 ARG B CA 1
ATOM 4215 C C . ARG B 1 176 ? -19.031 17.375 15.93 1 97.31 176 ARG B C 1
ATOM 4217 O O . ARG B 1 176 ? -19.109 16.156 15.922 1 97.31 176 ARG B O 1
ATOM 4224 N N . ARG B 1 177 ? -19.828 18.219 15.383 1 98.12 177 ARG B N 1
ATOM 4225 C CA . ARG B 1 177 ? -20.812 17.688 14.445 1 98.12 177 ARG B CA 1
ATOM 4226 C C . ARG B 1 177 ? -20.172 17.344 13.109 1 98.12 177 ARG B C 1
ATOM 4228 O O . ARG B 1 177 ? -19.906 18.219 12.297 1 98.12 177 ARG B O 1
ATOM 4235 N N . VAL B 1 178 ? -20.031 16 12.844 1 98.5 178 VAL B N 1
ATOM 4236 C CA . VAL B 1 178 ? -19.312 15.516 11.68 1 98.5 178 VAL B CA 1
ATOM 4237 C C . VAL B 1 178 ? -20.281 14.82 10.719 1 98.5 178 VAL B C 1
ATOM 4239 O O . VAL B 1 178 ? -21.188 14.109 11.148 1 98.5 178 VAL B O 1
ATOM 4242 N N . VAL B 1 179 ? -20.109 15.062 9.453 1 98.75 179 VAL B N 1
ATOM 4243 C CA . VAL B 1 179 ? -20.797 14.328 8.398 1 98.75 179 VAL B CA 1
ATOM 4244 C C . VAL B 1 179 ? -19.781 13.602 7.52 1 98.75 179 VAL B C 1
ATOM 4246 O O . VAL B 1 179 ? -18.812 14.211 7.039 1 98.75 179 VAL B O 1
ATOM 4249 N N . LEU B 1 180 ? -19.969 12.297 7.348 1 98.81 180 LEU B N 1
ATOM 4250 C CA . LEU B 1 180 ? -19.125 11.508 6.457 1 98.81 180 LEU B CA 1
ATOM 4251 C C . LEU B 1 180 ? -19.734 11.414 5.066 1 98.81 180 LEU B C 1
ATOM 4253 O O . LEU B 1 180 ? -20.938 11.18 4.926 1 98.81 180 LEU B O 1
ATOM 4257 N N . VAL B 1 181 ? -18.891 11.664 4.066 1 98.75 181 VAL B N 1
ATOM 4258 C CA . VAL B 1 181 ? -19.344 11.586 2.682 1 98.75 181 VAL B CA 1
ATOM 4259 C C . VAL B 1 181 ? -18.359 10.742 1.869 1 98.75 181 VAL B C 1
ATOM 4261 O O . VAL B 1 181 ? -17.141 10.859 2.041 1 98.75 181 VAL B O 1
ATOM 4264 N N . THR B 1 182 ? -18.844 9.852 1.031 1 98.38 182 THR B N 1
ATOM 4265 C CA . THR B 1 182 ? -17.953 9.133 0.135 1 98.38 182 THR B CA 1
ATOM 4266 C C . THR B 1 182 ? -18.328 9.391 -1.322 1 98.38 182 THR B C 1
ATOM 4268 O O . THR B 1 182 ? -19.5 9.469 -1.662 1 98.38 182 THR B O 1
ATOM 4271 N N . ILE B 1 183 ? -17.328 9.609 -2.096 1 96.5 183 ILE B N 1
ATOM 4272 C CA . ILE B 1 183 ? -17.516 9.648 -3.543 1 96.5 183 ILE B CA 1
ATOM 4273 C C . ILE B 1 183 ? -16.844 8.438 -4.184 1 96.5 183 ILE B C 1
ATOM 4275 O O . ILE B 1 183 ? -16.75 8.352 -5.41 1 96.5 183 ILE B O 1
ATOM 4279 N N . ASP B 1 184 ? -16.344 7.531 -3.359 1 93.12 184 ASP B N 1
ATOM 4280 C CA . ASP B 1 184 ? -15.789 6.273 -3.848 1 93.12 184 ASP B CA 1
ATOM 4281 C C . ASP B 1 184 ? -16.891 5.258 -4.145 1 93.12 184 ASP B C 1
ATOM 4283 O O . ASP B 1 184 ? -17.203 4.414 -3.307 1 93.12 184 ASP B O 1
ATOM 4287 N N . THR B 1 185 ? -17.359 5.32 -5.332 1 89.25 185 THR B N 1
ATOM 4288 C CA . THR B 1 185 ? -18.422 4.398 -5.742 1 89.25 185 THR B CA 1
ATOM 4289 C C . THR B 1 185 ? -17.875 3.369 -6.73 1 89.25 185 THR B C 1
ATOM 4291 O O . THR B 1 185 ? -18.641 2.582 -7.297 1 89.25 185 THR B O 1
ATOM 4294 N N . TYR B 1 186 ? -16.594 3.418 -6.875 1 85.5 186 TYR B N 1
ATOM 4295 C CA . TYR B 1 186 ? -15.953 2.51 -7.82 1 85.5 186 TYR B CA 1
ATOM 4296 C C . TYR B 1 186 ? -15.547 1.207 -7.141 1 85.5 186 TYR B C 1
ATOM 4298 O O . TYR B 1 186 ? -15.812 0.12 -7.66 1 85.5 186 TYR B O 1
ATOM 4306 N N . ARG B 1 187 ? -14.922 1.295 -6.09 1 88.5 187 ARG B N 1
ATOM 4307 C CA . ARG B 1 187 ? -14.453 0.106 -5.383 1 88.5 187 ARG B CA 1
ATOM 4308 C C . ARG B 1 187 ? -15.617 -0.629 -4.719 1 88.5 187 ARG B C 1
ATOM 4310 O O . ARG B 1 187 ? -16.375 -0.034 -3.957 1 88.5 187 ARG B O 1
ATOM 4317 N N . ILE B 1 188 ? -15.672 -1.854 -4.961 1 91.19 188 ILE B N 1
ATOM 4318 C CA . ILE B 1 188 ? -16.703 -2.693 -4.352 1 91.19 188 ILE B CA 1
ATOM 4319 C C . ILE B 1 188 ? -16.516 -2.711 -2.834 1 9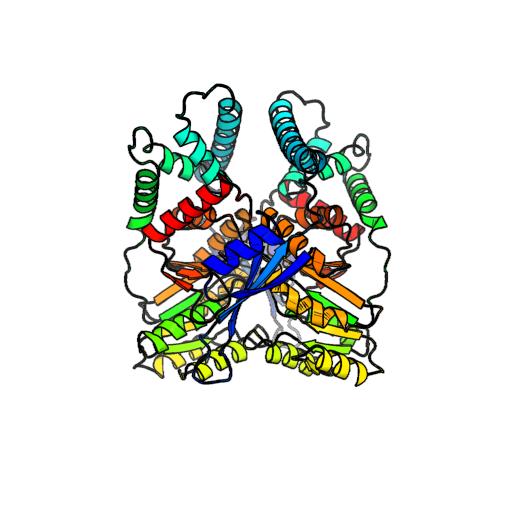1.19 188 ILE B C 1
ATOM 4321 O O . ILE B 1 188 ? -15.422 -2.949 -2.336 1 91.19 188 ILE B O 1
ATOM 4325 N N . GLY B 1 189 ? -17.641 -2.361 -2.135 1 91 189 GLY B N 1
ATOM 4326 C CA . GLY B 1 189 ? -17.625 -2.416 -0.681 1 91 189 GLY B CA 1
ATOM 4327 C C . GLY B 1 189 ? -17.203 -1.111 -0.037 1 91 189 GLY B C 1
ATOM 4328 O O . GLY B 1 189 ? -17.297 -0.957 1.184 1 91 189 GLY B O 1
ATOM 4329 N N . ALA B 1 190 ? -16.719 -0.179 -0.816 1 92.25 190 ALA B N 1
ATOM 4330 C CA . ALA B 1 190 ? -16.188 1.068 -0.271 1 92.25 190 ALA B CA 1
ATOM 4331 C C . ALA B 1 190 ? -17.281 1.857 0.451 1 92.25 190 ALA B C 1
ATOM 4333 O O . ALA B 1 190 ? -17.062 2.348 1.562 1 92.25 190 ALA B O 1
ATOM 4334 N N . VAL B 1 191 ? -18.438 1.945 -0.148 1 95.75 191 VAL B N 1
ATOM 4335 C CA . VAL B 1 191 ? -19.547 2.676 0.434 1 95.75 191 VAL B CA 1
ATOM 4336 C C . VAL B 1 191 ? -19.953 2.037 1.762 1 95.75 191 VAL B C 1
ATOM 4338 O O . VAL B 1 191 ? -20.078 2.727 2.775 1 95.75 191 VAL B O 1
ATOM 4341 N N . GLU B 1 192 ? -20.047 0.748 1.723 1 95.44 192 GLU B N 1
ATOM 4342 C CA . GLU B 1 192 ? -20.484 0.028 2.918 1 95.44 192 GLU B CA 1
ATOM 4343 C C . GLU B 1 192 ? -19.453 0.158 4.039 1 95.44 192 GLU B C 1
ATOM 4345 O O . GLU B 1 192 ? -19.812 0.221 5.215 1 95.44 192 GLU B O 1
ATOM 4350 N N . GLN B 1 193 ? -18.266 0.183 3.658 1 95.44 193 GLN B N 1
ATOM 4351 C CA . GLN B 1 193 ? -17.203 0.337 4.656 1 95.44 193 GLN B CA 1
ATOM 4352 C C . GLN B 1 193 ? -17.375 1.646 5.426 1 95.44 193 GLN B C 1
ATOM 4354 O O . GLN B 1 193 ? -17.469 1.641 6.652 1 95.44 193 GLN B O 1
ATOM 4359 N N . LEU B 1 194 ? -17.469 2.717 4.715 1 97.44 194 LEU B N 1
ATOM 4360 C CA . LEU B 1 194 ? -17.562 4.008 5.387 1 97.44 194 LEU B CA 1
ATOM 4361 C C . LEU B 1 194 ? -18.906 4.16 6.086 1 97.44 194 LEU B C 1
ATOM 4363 O O . LEU B 1 194 ? -19 4.773 7.156 1 97.44 194 LEU B O 1
ATOM 4367 N N . ARG B 1 195 ? -19.938 3.623 5.5 1 97.75 195 ARG B N 1
ATOM 4368 C CA . ARG B 1 195 ? -21.25 3.656 6.129 1 97.75 195 ARG B CA 1
ATOM 4369 C C . ARG B 1 195 ? -21.219 2.988 7.5 1 97.75 195 ARG B C 1
ATOM 4371 O O . ARG B 1 195 ? -21.781 3.512 8.461 1 97.75 195 ARG B O 1
ATOM 4378 N N . THR B 1 196 ? -20.641 1.866 7.539 1 96.69 196 THR B N 1
ATOM 4379 C CA . THR B 1 196 ? -20.547 1.142 8.805 1 96.69 196 THR B CA 1
ATOM 4380 C C . THR B 1 196 ? -19.812 1.971 9.852 1 96.69 196 THR B C 1
ATOM 4382 O O . THR B 1 196 ? -20.219 2.02 11.016 1 96.69 196 THR B O 1
ATOM 4385 N N . TYR B 1 197 ? -18.703 2.625 9.5 1 96.81 197 TYR B N 1
ATOM 4386 C CA . TYR B 1 197 ? -18.016 3.52 10.43 1 96.81 197 TYR B CA 1
ATOM 4387 C C . TYR B 1 197 ? -18.953 4.617 10.914 1 96.81 197 TYR B C 1
ATOM 4389 O O . TYR B 1 197 ? -18.984 4.934 12.109 1 96.81 197 TYR B O 1
ATOM 4397 N N . ALA B 1 198 ? -19.672 5.215 10 1 98.25 198 ALA B N 1
ATOM 4398 C CA . ALA B 1 198 ? -20.594 6.289 10.344 1 98.25 198 ALA B CA 1
ATOM 4399 C C . ALA B 1 198 ? -21.641 5.809 11.359 1 98.25 198 ALA B C 1
ATOM 4401 O O . ALA B 1 198 ? -21.938 6.508 12.328 1 98.25 198 ALA B O 1
ATOM 4402 N N . GLU B 1 199 ? -22.141 4.633 11.109 1 97.75 199 GLU B N 1
ATOM 4403 C CA . GLU B 1 199 ? -23.141 4.047 11.984 1 97.75 199 GLU B CA 1
ATOM 4404 C C . GLU B 1 199 ? -22.578 3.787 13.375 1 97.75 199 GLU B C 1
ATOM 4406 O O . GLU B 1 199 ? -23.234 4.109 14.383 1 97.75 199 GLU B O 1
ATOM 4411 N N . VAL B 1 200 ? -21.469 3.244 13.406 1 95.25 200 VAL B N 1
ATOM 4412 C CA . VAL B 1 200 ? -20.828 2.938 14.68 1 95.25 200 VAL B CA 1
ATOM 4413 C C . VAL B 1 200 ? -20.578 4.227 15.461 1 95.25 200 VAL B C 1
ATOM 4415 O O . VAL B 1 200 ? -20.734 4.258 16.688 1 95.25 200 VAL B O 1
ATOM 4418 N N . MET B 1 201 ? -20.266 5.301 14.758 1 96.5 201 MET B N 1
ATOM 4419 C CA . MET B 1 201 ? -19.953 6.57 15.391 1 96.5 201 MET B CA 1
ATOM 4420 C C . MET B 1 201 ? -21.219 7.395 15.641 1 96.5 201 MET B C 1
ATOM 4422 O O . MET B 1 201 ? -21.188 8.383 16.375 1 96.5 201 MET B O 1
ATOM 4426 N N . GLY B 1 202 ? -22.297 7.023 14.992 1 97.31 202 GLY B N 1
ATOM 4427 C CA . GLY B 1 202 ? -23.547 7.762 15.125 1 97.31 202 GLY B CA 1
ATOM 4428 C C . GLY B 1 202 ? -23.531 9.094 14.406 1 97.31 202 GLY B C 1
ATOM 4429 O O . GLY B 1 202 ? -24.016 10.094 14.93 1 97.31 202 GLY B O 1
ATOM 4430 N N . VAL B 1 203 ? -22.891 9.148 13.297 1 98.25 203 VAL B N 1
ATOM 4431 C CA . VAL B 1 203 ? -22.828 10.406 12.555 1 98.25 203 VAL B CA 1
ATOM 4432 C C . VAL B 1 203 ? -23.547 10.258 11.219 1 98.25 203 VAL B C 1
ATOM 4434 O O . VAL B 1 203 ? -23.656 9.148 10.688 1 98.25 203 VAL B O 1
ATOM 4437 N N . PRO B 1 204 ? -24.016 11.367 10.648 1 98.56 204 PRO B N 1
ATOM 4438 C CA . PRO B 1 204 ? -24.672 11.305 9.336 1 98.56 204 PRO B CA 1
ATOM 4439 C C . PRO B 1 204 ? -23.719 10.859 8.234 1 98.56 204 PRO B C 1
ATOM 4441 O O . PRO B 1 204 ? -22.5 11.078 8.328 1 98.56 204 PRO B O 1
ATOM 4444 N N . PHE B 1 205 ? -24.359 10.203 7.27 1 98.56 205 PHE B N 1
ATOM 4445 C CA . PHE B 1 205 ? -23.609 9.625 6.164 1 98.56 205 PHE B CA 1
ATOM 4446 C C . PHE B 1 205 ? -24.281 9.938 4.828 1 98.56 205 PHE B C 1
ATOM 4448 O O . PHE B 1 205 ? -25.5 9.953 4.734 1 98.56 205 PHE B O 1
ATOM 4455 N N . GLY B 1 206 ? -23.375 10.25 3.775 1 98.5 206 GLY B N 1
ATOM 4456 C CA . GLY B 1 206 ? -23.875 10.492 2.436 1 98.5 206 GLY B CA 1
ATOM 4457 C C . GLY B 1 206 ? -23 9.898 1.349 1 98.5 206 GLY B C 1
ATOM 4458 O O . GLY B 1 206 ? -21.797 9.766 1.523 1 98.5 206 GLY B O 1
ATOM 4459 N N . VAL B 1 207 ? -23.672 9.547 0.219 1 98.44 207 VAL B N 1
ATOM 4460 C CA . VAL B 1 207 ? -23 9.062 -0.975 1 98.44 207 VAL B CA 1
ATOM 4461 C C . VAL B 1 207 ? -23.25 10.008 -2.143 1 98.44 207 VAL B C 1
ATOM 4463 O O . VAL B 1 207 ? -24.391 10.406 -2.396 1 98.44 207 VAL B O 1
ATOM 4466 N N . ALA B 1 208 ? -22.219 10.43 -2.787 1 97.81 208 ALA B N 1
ATOM 4467 C CA . ALA B 1 208 ? -22.359 11.281 -3.963 1 97.81 208 ALA B CA 1
ATOM 4468 C C . ALA B 1 208 ? -21.734 10.633 -5.191 1 97.81 208 ALA B C 1
ATOM 4470 O O . ALA B 1 208 ? -20.547 10.266 -5.176 1 97.81 208 ALA B O 1
ATOM 4471 N N . MET B 1 209 ? -22.453 10.555 -6.258 1 95.62 209 MET B N 1
ATOM 4472 C CA . MET B 1 209 ? -21.953 9.969 -7.5 1 95.62 209 MET B CA 1
ATOM 4473 C C . MET B 1 209 ? -21.578 11.055 -8.5 1 95.62 209 MET B C 1
ATOM 4475 O O . MET B 1 209 ? -20.906 10.781 -9.492 1 95.62 209 MET B O 1
ATOM 4479 N N . THR B 1 210 ? -22.094 12.258 -8.289 1 95.94 210 THR B N 1
ATOM 4480 C CA . THR B 1 210 ? -21.797 13.406 -9.125 1 95.94 210 THR B CA 1
ATOM 4481 C C . THR B 1 210 ? -21.406 14.617 -8.273 1 95.94 210 THR B C 1
ATOM 4483 O O . THR B 1 210 ? -21.734 14.68 -7.09 1 95.94 210 THR B O 1
ATOM 4486 N N . PRO B 1 211 ? -20.703 15.547 -8.852 1 96.44 211 PRO B N 1
ATOM 4487 C CA . PRO B 1 211 ? -20.391 16.781 -8.125 1 96.44 211 PRO B CA 1
ATOM 4488 C C . PRO B 1 211 ? -21.641 17.5 -7.602 1 96.44 211 PRO B C 1
ATOM 4490 O O . PRO B 1 211 ? -21.609 18.047 -6.496 1 96.44 211 PRO B O 1
ATOM 4493 N N . ALA B 1 212 ? -22.688 17.422 -8.375 1 97.19 212 ALA B N 1
ATOM 4494 C CA . ALA B 1 212 ? -23.938 18.062 -7.965 1 97.19 212 ALA B CA 1
ATOM 4495 C C . ALA B 1 212 ? -24.5 17.391 -6.715 1 97.19 212 ALA B C 1
ATOM 4497 O O . ALA B 1 212 ? -25 18.078 -5.812 1 97.19 212 ALA B O 1
ATOM 4498 N N . GLU B 1 213 ? -24.422 16.141 -6.66 1 98 213 GLU B N 1
ATOM 4499 C CA . GLU B 1 213 ? -24.891 15.406 -5.488 1 98 213 GLU B CA 1
ATOM 4500 C C . GLU B 1 213 ? -24.031 15.727 -4.262 1 98 213 GLU B C 1
ATOM 4502 O O . GLU B 1 213 ? -24.562 15.812 -3.146 1 98 213 GLU B O 1
ATOM 4507 N N . LEU B 1 214 ? -22.766 15.852 -4.461 1 97.88 214 LEU B N 1
ATOM 4508 C CA . LEU B 1 214 ? -21.875 16.203 -3.367 1 97.88 214 LEU B CA 1
ATOM 4509 C C . LEU B 1 214 ? -22.25 17.562 -2.781 1 97.88 214 LEU B C 1
ATOM 4511 O O . LEU B 1 214 ? -22.375 17.703 -1.564 1 97.88 214 LEU B O 1
ATOM 4515 N N . ARG B 1 215 ? -22.453 18.5 -3.609 1 97.25 215 ARG B N 1
ATOM 4516 C CA . ARG B 1 215 ? -22.859 19.828 -3.178 1 97.25 215 ARG B CA 1
ATOM 4517 C C . ARG B 1 215 ? -24.172 19.766 -2.393 1 97.25 215 ARG B C 1
ATOM 4519 O O . ARG B 1 215 ? -24.328 20.438 -1.37 1 97.25 215 ARG B O 1
ATOM 4526 N N . ALA B 1 216 ? -25.047 19 -2.906 1 98 216 ALA B N 1
ATOM 4527 C CA . ALA B 1 216 ? -26.359 18.859 -2.262 1 98 216 ALA B CA 1
ATOM 4528 C C . ALA B 1 216 ? -26.219 18.297 -0.849 1 98 216 ALA B C 1
ATOM 4530 O O . ALA B 1 216 ? -26.938 18.703 0.062 1 98 216 ALA B O 1
ATOM 4531 N N . ILE B 1 217 ? -25.344 17.375 -0.636 1 97.88 217 ILE B N 1
ATOM 4532 C CA . ILE B 1 217 ? -25.094 16.797 0.68 1 97.88 217 ILE B CA 1
ATOM 4533 C C . ILE B 1 217 ? -24.562 17.859 1.629 1 97.88 217 ILE B C 1
ATOM 4535 O O . ILE B 1 217 ? -24.984 17.953 2.783 1 97.88 217 ILE B O 1
ATOM 4539 N N . LEU B 1 218 ? -23.656 18.656 1.182 1 97.12 218 LEU B N 1
ATOM 4540 C CA . LEU B 1 218 ? -23.062 19.703 2 1 97.12 218 LEU B CA 1
ATOM 4541 C C . LEU B 1 218 ? -24.125 20.719 2.432 1 97.12 218 LEU B C 1
ATOM 4543 O O . LEU B 1 218 ? -24.078 21.25 3.541 1 97.12 218 LEU B O 1
ATOM 4547 N N . GLU B 1 219 ? -25.094 20.938 1.59 1 97.25 219 GLU B N 1
ATOM 4548 C CA . GLU B 1 219 ? -26.156 21.906 1.857 1 97.25 219 GLU B CA 1
ATOM 4549 C C . GLU B 1 219 ? -27.203 21.328 2.791 1 97.25 219 GLU B C 1
ATOM 4551 O O . GLU B 1 219 ? -27.922 22.078 3.461 1 97.25 219 GLU B O 1
ATOM 4556 N N . ARG B 1 220 ? -27.281 20.094 2.805 1 97.5 220 ARG B N 1
ATOM 4557 C CA . ARG B 1 220 ? -28.297 19.406 3.598 1 97.5 220 ARG B CA 1
ATOM 4558 C C . ARG B 1 220 ? -28 19.516 5.09 1 97.5 220 ARG B C 1
ATOM 4560 O O . ARG B 1 220 ? -28.906 19.438 5.918 1 97.5 220 ARG B O 1
ATOM 4567 N N . TYR B 1 221 ? -26.734 19.703 5.461 1 96.88 221 TYR B N 1
ATOM 4568 C CA . TYR B 1 221 ? -26.344 19.734 6.863 1 96.88 221 TYR B CA 1
ATOM 4569 C C . TYR B 1 221 ? -25.625 21.047 7.184 1 96.88 221 TYR B C 1
ATOM 4571 O O . TYR B 1 221 ? -24.438 21.047 7.543 1 96.88 221 TYR B O 1
ATOM 4579 N N . PRO B 1 222 ? -26.297 22.109 7.246 1 94.56 222 PRO B N 1
ATOM 4580 C CA . PRO B 1 222 ? -25.656 23.406 7.488 1 94.56 222 PRO B CA 1
ATOM 4581 C C . PRO B 1 222 ? -25.062 23.531 8.883 1 94.56 222 PRO B C 1
ATOM 4583 O O . PRO B 1 222 ? -24.156 24.344 9.109 1 94.56 222 PRO B O 1
ATOM 4586 N N . GLU B 1 223 ? -25.438 22.703 9.789 1 96.25 223 GLU B N 1
ATOM 4587 C CA . GLU B 1 223 ? -24.984 22.781 11.18 1 96.25 223 GLU B CA 1
ATOM 4588 C C . GLU B 1 223 ? -23.703 21.969 11.391 1 96.25 223 GLU B C 1
ATOM 4590 O O . GLU B 1 223 ? -23.109 22.031 12.469 1 96.25 223 GLU B O 1
ATOM 4595 N N . ALA B 1 224 ? -23.328 21.25 10.422 1 97.38 224 ALA B N 1
ATOM 4596 C CA . ALA B 1 224 ? -22.141 20.422 10.547 1 97.38 224 ALA B CA 1
ATOM 4597 C C . ALA B 1 224 ? -20.891 21.281 10.766 1 97.38 224 ALA B C 1
ATOM 4599 O O . ALA B 1 224 ? -20.703 22.297 10.102 1 97.38 224 ALA B O 1
ATOM 4600 N N . ASP B 1 225 ? -20.109 20.844 11.711 1 97.56 225 ASP B N 1
ATOM 4601 C CA . ASP B 1 225 ? -18.812 21.484 11.922 1 97.56 225 ASP B CA 1
ATOM 4602 C C . ASP B 1 225 ? -17.797 21.062 10.867 1 97.56 225 ASP B C 1
ATOM 4604 O O . ASP B 1 225 ? -16.984 21.859 10.414 1 97.56 225 ASP B O 1
ATOM 4608 N N . HIS B 1 226 ? -17.859 19.766 10.508 1 98.06 226 HIS B N 1
ATOM 4609 C CA . HIS B 1 226 ? -16.906 19.234 9.539 1 98.06 226 HIS B CA 1
ATOM 4610 C C . HIS B 1 226 ? -17.594 18.234 8.602 1 98.06 226 HIS B C 1
ATOM 4612 O O . HIS B 1 226 ? -18.438 17.453 9.023 1 98.06 226 HIS B O 1
ATOM 4618 N N . PHE B 1 227 ? -17.25 18.344 7.34 1 98.56 227 PHE B N 1
ATOM 4619 C CA . PHE B 1 227 ? -17.5 17.312 6.34 1 98.56 227 PHE B CA 1
ATOM 4620 C C . PHE B 1 227 ? -16.219 16.578 5.992 1 98.56 227 PHE B C 1
ATOM 4622 O O . PHE B 1 227 ? -15.227 17.203 5.621 1 98.56 227 PHE B O 1
ATOM 4629 N N . LEU B 1 228 ? -16.219 15.32 6.168 1 98.75 228 LEU B N 1
ATOM 4630 C CA . LEU B 1 228 ? -15.078 14.492 5.785 1 98.75 228 LEU B CA 1
ATOM 4631 C C . LEU B 1 228 ? -15.398 13.672 4.547 1 98.75 228 LEU B C 1
ATOM 4633 O O . LEU B 1 228 ? -16.266 12.797 4.582 1 98.75 228 LEU B O 1
ATOM 4637 N N . VAL B 1 229 ? -14.656 13.93 3.49 1 98.62 229 VAL B N 1
ATOM 4638 C CA . VAL B 1 229 ? -14.984 13.375 2.178 1 98.62 229 VAL B CA 1
ATOM 4639 C C . VAL B 1 229 ? -13.938 12.336 1.781 1 98.62 229 VAL B C 1
ATOM 4641 O O . VAL B 1 229 ? -12.766 12.664 1.611 1 98.62 229 VAL B O 1
ATOM 4644 N N . ASP B 1 230 ? -14.367 11.133 1.613 1 98.12 230 ASP B N 1
ATOM 4645 C CA . ASP B 1 230 ? -13.547 10.039 1.12 1 98.12 230 ASP B CA 1
ATOM 4646 C C . ASP B 1 230 ? -13.609 9.938 -0.402 1 98.12 230 ASP B C 1
ATOM 4648 O O . ASP B 1 230 ? -1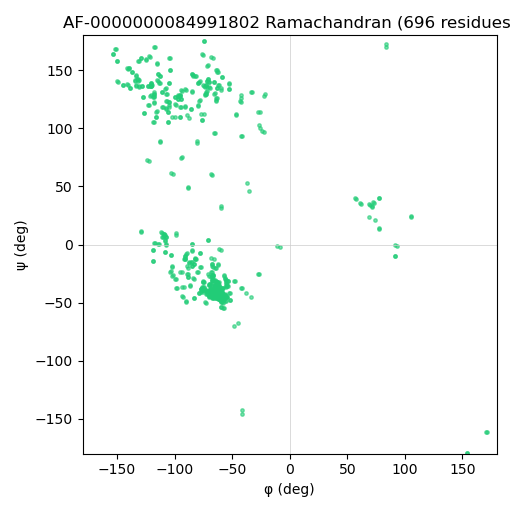4.695 10.016 -0.987 1 98.12 230 ASP B O 1
ATOM 4652 N N . THR B 1 231 ? -12.469 9.812 -0.996 1 96.38 231 THR B N 1
ATOM 4653 C CA . THR B 1 231 ? -12.445 9.758 -2.453 1 96.38 231 THR B CA 1
ATOM 4654 C C . THR B 1 231 ? -11.906 8.414 -2.936 1 96.38 231 THR B C 1
ATOM 4656 O O . THR B 1 231 ? -11.391 7.625 -2.143 1 96.38 231 THR B O 1
ATOM 4659 N N . VAL B 1 232 ? -12.047 8.211 -4.219 1 91.5 232 VAL B N 1
ATOM 4660 C CA . VAL B 1 232 ? -11.539 7.004 -4.852 1 91.5 232 VAL B CA 1
ATOM 4661 C C . VAL B 1 232 ? -10.016 7.059 -4.926 1 91.5 232 VAL B C 1
ATOM 4663 O O . VAL B 1 232 ? -9.438 8.109 -5.219 1 91.5 232 VAL B O 1
ATOM 4666 N N . GLY B 1 233 ? -9.422 5.887 -4.602 1 89.12 233 GLY B N 1
ATOM 4667 C CA . GLY B 1 233 ? -7.992 5.785 -4.828 1 89.12 233 GLY B CA 1
ATOM 4668 C C . GLY B 1 233 ? -7.633 5.625 -6.293 1 89.12 233 GLY B C 1
ATOM 4669 O O . GLY B 1 233 ? -8.273 4.863 -7.016 1 89.12 233 GLY B O 1
ATOM 4670 N N . ARG B 1 234 ? -6.621 6.348 -6.68 1 86.5 234 ARG B N 1
ATOM 4671 C CA . ARG B 1 234 ? -6.121 6.273 -8.047 1 86.5 234 ARG B CA 1
ATOM 4672 C C . ARG B 1 234 ? -4.605 6.102 -8.07 1 86.5 234 ARG B C 1
ATOM 4674 O O . ARG B 1 234 ? -3.904 6.645 -7.215 1 86.5 234 ARG B O 1
ATOM 4681 N N . PRO B 1 235 ? -4.09 5.266 -9.016 1 80.06 235 PRO B N 1
ATOM 4682 C CA . PRO B 1 235 ? -2.645 5.027 -9.055 1 80.06 235 PRO B CA 1
ATOM 4683 C C . PRO B 1 235 ? -1.836 6.316 -9.188 1 80.06 235 PRO B C 1
ATOM 4685 O O . PRO B 1 235 ? -0.752 6.434 -8.609 1 80.06 235 PRO B O 1
ATOM 4688 N N . GLY B 1 236 ? -2.416 7.277 -9.789 1 67.75 236 GLY B N 1
ATOM 4689 C CA . GLY B 1 236 ? -1.743 8.562 -9.914 1 67.75 236 GLY B CA 1
ATOM 4690 C C . GLY B 1 236 ? -0.547 8.523 -10.844 1 67.75 236 GLY B C 1
ATOM 4691 O O . GLY B 1 236 ? 0.489 9.125 -10.562 1 67.75 236 GLY B O 1
ATOM 4692 N N . ARG B 1 237 ? -0.529 7.605 -11.742 1 69.06 237 ARG B N 1
ATOM 4693 C CA . ARG B 1 237 ? 0.55 7.645 -12.719 1 69.06 237 ARG B CA 1
ATOM 4694 C C . ARG B 1 237 ? 0.222 8.609 -13.859 1 69.06 237 ARG B C 1
ATOM 4696 O O . ARG B 1 237 ? 1.123 9.188 -14.461 1 69.06 237 ARG B O 1
ATOM 4703 N N . ARG B 1 238 ? -1.138 8.672 -14.055 1 66.88 238 ARG B N 1
ATOM 4704 C CA . ARG B 1 238 ? -1.545 9.547 -15.148 1 66.88 238 ARG B CA 1
ATOM 4705 C C . ARG B 1 238 ? -2.684 10.469 -14.727 1 66.88 238 ARG B C 1
ATOM 4707 O O . ARG B 1 238 ? -3.561 10.062 -13.953 1 66.88 238 ARG B O 1
ATOM 4714 N N . TRP B 1 239 ? -2.539 11.641 -15.266 1 67.56 239 TRP B N 1
ATOM 4715 C CA . TRP B 1 239 ? -3.506 12.688 -14.953 1 67.56 239 TRP B CA 1
ATOM 4716 C C . TRP B 1 239 ? -4.93 12.219 -15.242 1 67.56 239 TRP B C 1
ATOM 4718 O O . TRP B 1 239 ? -5.848 12.5 -14.469 1 67.56 239 TRP B O 1
ATOM 4728 N N . GLU B 1 240 ? -5.023 11.477 -16.219 1 70.69 240 GLU B N 1
ATOM 4729 C CA . GLU B 1 240 ? -6.348 11.047 -16.656 1 70.69 240 GLU B CA 1
ATOM 4730 C C . GLU B 1 240 ? -7.047 10.227 -15.578 1 70.69 240 GLU B C 1
ATOM 4732 O O . GLU B 1 240 ? -8.281 10.234 -15.484 1 70.69 240 GLU B O 1
ATOM 4737 N N . GLU B 1 241 ? -6.23 9.812 -14.742 1 69.75 241 GLU B N 1
ATOM 4738 C CA . GLU B 1 241 ? -6.766 8.938 -13.711 1 69.75 241 GLU B CA 1
ATOM 4739 C C . GLU B 1 241 ? -7.359 9.742 -12.555 1 69.75 241 GLU B C 1
ATOM 4741 O O . GLU B 1 241 ? -8.203 9.234 -11.805 1 69.75 241 GLU B O 1
ATOM 4746 N N . ILE B 1 242 ? -6.93 10.984 -12.531 1 79.88 242 ILE B N 1
ATOM 4747 C CA . ILE B 1 242 ? -7.301 11.727 -11.336 1 79.88 242 ILE B CA 1
ATOM 4748 C C . ILE B 1 242 ? -8.172 12.922 -11.719 1 79.88 242 ILE B C 1
ATOM 4750 O O . ILE B 1 242 ? -8.789 13.555 -10.867 1 79.88 242 ILE B O 1
ATOM 4754 N N . ALA B 1 243 ? -8.391 13.172 -12.992 1 82.81 243 ALA B N 1
ATOM 4755 C CA . ALA B 1 243 ? -9.102 14.344 -13.492 1 82.81 243 ALA B CA 1
ATOM 4756 C C . ALA B 1 243 ? -10.531 14.375 -12.977 1 82.81 243 ALA B C 1
ATOM 4758 O O . ALA B 1 243 ? -11.055 15.445 -12.656 1 82.81 243 ALA B O 1
ATOM 4759 N N . GLU B 1 244 ? -11.031 13.25 -12.898 1 86.38 244 GLU B N 1
ATOM 4760 C CA . GLU B 1 244 ? -12.406 13.164 -12.414 1 86.38 244 GLU B CA 1
ATOM 4761 C C . GLU B 1 244 ? -12.516 13.672 -10.984 1 86.38 244 GLU B C 1
ATOM 4763 O O . GLU B 1 244 ? -13.531 14.266 -10.609 1 86.38 244 GLU B O 1
ATOM 4768 N N . LEU B 1 245 ? -11.484 13.461 -10.258 1 92.31 245 LEU B N 1
ATOM 4769 C CA . LEU B 1 245 ? -11.484 13.906 -8.867 1 92.31 245 LEU B CA 1
ATOM 4770 C C . LEU B 1 245 ? -11.516 15.43 -8.781 1 92.31 245 LEU B C 1
ATOM 4772 O O . LEU B 1 245 ? -12.055 15.992 -7.832 1 92.31 245 LEU B O 1
ATOM 4776 N N . GLN B 1 246 ? -10.953 16.047 -9.781 1 92 246 GLN B N 1
ATOM 4777 C CA . GLN B 1 246 ? -10.891 17.5 -9.805 1 92 246 GLN B CA 1
ATOM 4778 C C . GLN B 1 246 ? -12.289 18.109 -9.859 1 92 246 GLN B C 1
ATOM 4780 O O . GLN B 1 246 ? -12.539 19.156 -9.242 1 92 246 GLN B O 1
ATOM 4785 N N . GLU B 1 247 ? -13.125 17.5 -10.609 1 92.69 247 GLU B N 1
ATOM 4786 C CA . GLU B 1 247 ? -14.492 18 -10.727 1 92.69 247 GLU B CA 1
ATOM 4787 C C . GLU B 1 247 ? -15.219 17.953 -9.383 1 92.69 247 GLU B C 1
ATOM 4789 O O . GLU B 1 247 ? -15.977 18.859 -9.047 1 92.69 247 GLU B O 1
ATOM 4794 N N . PHE B 1 248 ? -15.008 16.922 -8.664 1 95.38 248 PHE B N 1
ATOM 4795 C CA . PHE B 1 248 ? -15.625 16.797 -7.344 1 95.38 248 PHE B CA 1
ATOM 4796 C C . PHE B 1 248 ? -15.039 17.812 -6.371 1 95.38 248 PHE B C 1
ATOM 4798 O O . PHE B 1 248 ? -15.781 18.453 -5.617 1 95.38 248 PHE B O 1
ATOM 4805 N N . LEU B 1 249 ? -13.734 17.953 -6.422 1 95.81 249 LEU B N 1
ATOM 4806 C CA . LEU B 1 249 ? -13.07 18.859 -5.496 1 95.81 249 LEU B CA 1
ATOM 4807 C C . LEU B 1 249 ? -13.438 20.312 -5.793 1 95.81 249 LEU B C 1
ATOM 4809 O O . LEU B 1 249 ? -13.492 21.141 -4.883 1 95.81 249 LEU B O 1
ATOM 4813 N N . ALA B 1 250 ? -13.758 20.625 -7.02 1 93.44 250 ALA B N 1
ATOM 4814 C CA . ALA B 1 250 ? -14.055 21.984 -7.461 1 93.44 250 ALA B CA 1
ATOM 4815 C C . ALA B 1 250 ? -15.352 22.5 -6.844 1 93.44 250 ALA B C 1
ATOM 4817 O O . ALA B 1 250 ? -15.547 23.703 -6.691 1 93.44 250 ALA B O 1
ATOM 4818 N N . VAL B 1 251 ? -16.188 21.656 -6.465 1 94.62 251 VAL B N 1
ATOM 4819 C CA . VAL B 1 251 ? -17.5 22.094 -5.977 1 94.62 251 VAL B CA 1
ATOM 4820 C C . VAL B 1 251 ? -17.438 22.297 -4.465 1 94.62 251 VAL B C 1
ATOM 4822 O O . VAL B 1 251 ? -18.375 22.828 -3.867 1 94.62 251 VAL B O 1
ATOM 4825 N N . LEU B 1 252 ? -16.391 21.828 -3.852 1 95.62 252 LEU B N 1
ATOM 4826 C CA . LEU B 1 252 ? -16.25 22.016 -2.41 1 95.62 252 LEU B CA 1
ATOM 4827 C C . LEU B 1 252 ? -16.094 23.484 -2.061 1 95.62 252 LEU B C 1
ATOM 4829 O O . LEU B 1 252 ? -15.266 24.188 -2.662 1 95.62 252 LEU B O 1
ATOM 4833 N N . PRO B 1 253 ? -16.859 23.969 -1.138 1 94.06 253 PRO B N 1
ATOM 4834 C CA . PRO B 1 253 ? -16.734 25.375 -0.755 1 94.06 253 PRO B CA 1
ATOM 4835 C C . PRO B 1 253 ? -15.461 25.672 0.018 1 94.06 253 PRO B C 1
ATOM 4837 O O . PRO B 1 253 ? -14.906 24.781 0.672 1 94.06 253 PRO B O 1
ATOM 4840 N N . SER B 1 254 ? -15.031 26.922 -0.072 1 90.38 254 SER B N 1
ATOM 4841 C CA . SER B 1 254 ? -13.938 27.391 0.772 1 90.38 254 SER B CA 1
ATOM 4842 C C . SER B 1 254 ? -14.445 27.828 2.141 1 90.38 254 SER B C 1
ATOM 4844 O O . SER B 1 254 ? -15.547 28.375 2.254 1 90.38 254 SER B O 1
ATOM 4846 N N . PRO B 1 255 ? -13.672 27.609 3.131 1 90 255 PRO B N 1
ATOM 4847 C CA . PRO B 1 255 ? -12.344 26.984 3.166 1 90 255 PRO B CA 1
ATOM 4848 C C . PRO B 1 255 ? -12.414 25.469 3.105 1 90 255 PRO B C 1
ATOM 4850 O O . PRO B 1 255 ? -13.344 24.859 3.646 1 90 255 PRO B O 1
ATOM 4853 N N . ARG B 1 256 ? -11.523 24.875 2.379 1 94.75 256 ARG B N 1
ATOM 4854 C CA . ARG B 1 256 ? -11.445 23.422 2.271 1 94.75 256 ARG B CA 1
ATOM 4855 C C . ARG B 1 256 ? -10.016 22.922 2.43 1 94.75 256 ARG B C 1
ATOM 4857 O O . ARG B 1 256 ? -9.07 23.641 2.076 1 94.75 256 ARG B O 1
ATOM 4864 N N . ASP B 1 257 ? -9.922 21.812 3.02 1 97.06 257 ASP B N 1
ATOM 4865 C CA . ASP B 1 257 ? -8.656 21.094 3.086 1 97.06 257 ASP B CA 1
ATOM 4866 C C . ASP B 1 257 ? -8.664 19.875 2.168 1 97.06 257 ASP B C 1
ATOM 4868 O O . ASP B 1 257 ? -9.648 19.125 2.139 1 97.06 257 ASP B O 1
ATOM 4872 N N . VAL B 1 258 ? -7.668 19.766 1.381 1 97.56 258 VAL B N 1
ATOM 4873 C CA . VAL B 1 258 ? -7.414 18.562 0.584 1 97.56 258 VAL B CA 1
ATOM 4874 C C . VAL B 1 258 ? -6.102 17.922 1.024 1 97.56 258 VAL B C 1
ATOM 4876 O O . VAL B 1 258 ? -5.023 18.469 0.782 1 97.56 258 VAL B O 1
ATOM 4879 N N . GLY B 1 259 ? -6.254 16.766 1.665 1 97.88 259 GLY B N 1
ATOM 4880 C CA . GLY B 1 259 ? -5.086 16.047 2.15 1 97.88 259 GLY B CA 1
ATOM 4881 C C . GLY B 1 259 ? -4.625 14.953 1.204 1 97.88 259 GLY B C 1
ATOM 4882 O O . GLY B 1 259 ? -5.414 14.086 0.817 1 97.88 259 GLY B O 1
ATOM 4883 N N . LEU B 1 260 ? -3.395 15.023 0.844 1 98 260 LEU B N 1
ATOM 4884 C CA . LEU B 1 260 ? -2.779 13.938 0.08 1 98 260 LEU B CA 1
ATOM 4885 C C . LEU B 1 260 ? -2.248 12.852 1.007 1 98 260 LEU B C 1
ATOM 4887 O O . LEU B 1 260 ? -1.35 13.102 1.813 1 98 260 LEU B O 1
ATOM 4891 N N . VAL B 1 261 ? -2.818 11.688 0.876 1 98.44 261 VAL B N 1
ATOM 4892 C CA . VAL B 1 261 ? -2.451 10.562 1.728 1 98.44 261 VAL B CA 1
ATOM 4893 C C . VAL B 1 261 ? -1.415 9.695 1.019 1 98.44 261 VAL B C 1
ATOM 4895 O O . VAL B 1 261 ? -1.627 9.266 -0.119 1 98.44 261 VAL B O 1
ATOM 4898 N N . LEU B 1 262 ? -0.306 9.438 1.728 1 97.62 262 LEU B N 1
ATOM 4899 C CA . LEU B 1 262 ? 0.785 8.641 1.17 1 97.62 262 LEU B CA 1
ATOM 4900 C C . LEU B 1 262 ? 1.254 7.586 2.166 1 97.62 262 LEU B C 1
ATOM 4902 O O . LEU B 1 262 ? 1.383 7.867 3.359 1 97.62 262 LEU B O 1
ATOM 4906 N N . SER B 1 263 ? 1.482 6.41 1.666 1 96.62 263 SER B N 1
ATOM 4907 C CA . SER B 1 263 ? 2.006 5.336 2.504 1 96.62 263 SER B CA 1
ATOM 4908 C C . SER B 1 263 ? 3.527 5.395 2.592 1 96.62 263 SER B C 1
ATOM 4910 O O . SER B 1 263 ? 4.215 5.359 1.568 1 96.62 263 SER B O 1
ATOM 4912 N N . LEU B 1 264 ? 4.066 5.316 3.729 1 96.5 264 LEU B N 1
ATOM 4913 C CA . LEU B 1 264 ? 5.492 5.551 3.941 1 96.5 264 LEU B CA 1
ATOM 4914 C C . LEU B 1 264 ? 6.312 4.344 3.498 1 96.5 264 LEU B C 1
ATOM 4916 O O . LEU B 1 264 ? 7.52 4.457 3.279 1 96.5 264 LEU B O 1
ATOM 4920 N N . ASN B 1 265 ? 5.711 3.246 3.395 1 94.62 265 ASN B N 1
ATOM 4921 C CA . ASN B 1 265 ? 6.469 2.07 2.975 1 94.62 265 ASN B CA 1
ATOM 4922 C C . ASN B 1 265 ? 6.566 1.98 1.455 1 94.62 265 ASN B C 1
ATOM 4924 O O . ASN B 1 265 ? 7.137 1.027 0.921 1 94.62 265 ASN B O 1
ATOM 4928 N N . THR B 1 266 ? 5.988 2.938 0.784 1 95.75 266 THR B N 1
ATOM 4929 C CA . THR B 1 266 ? 6.137 3.02 -0.666 1 95.75 266 THR B CA 1
ATOM 4930 C C . THR B 1 266 ? 7.555 3.447 -1.041 1 95.75 266 THR B C 1
ATOM 4932 O O . THR B 1 266 ? 8.156 4.277 -0.361 1 95.75 266 THR B O 1
ATOM 4935 N N . ARG B 1 267 ? 8.023 2.881 -2.086 1 95.62 267 ARG B N 1
ATOM 4936 C CA . ARG B 1 267 ? 9.328 3.293 -2.6 1 95.62 267 ARG B CA 1
ATOM 4937 C C . ARG B 1 267 ? 9.383 4.801 -2.809 1 95.62 267 ARG B C 1
ATOM 4939 O O . ARG B 1 267 ? 8.438 5.398 -3.328 1 95.62 267 ARG B O 1
ATOM 4946 N N . TYR B 1 268 ? 10.555 5.391 -2.412 1 95.31 268 TYR B N 1
ATOM 4947 C CA . TYR B 1 268 ? 10.633 6.844 -2.381 1 95.31 268 TYR B CA 1
ATOM 4948 C C . TYR B 1 268 ? 10.422 7.434 -3.771 1 95.31 268 TYR B C 1
ATOM 4950 O O . TYR B 1 268 ? 9.68 8.406 -3.938 1 95.31 268 TYR B O 1
ATOM 4958 N N . ARG B 1 269 ? 11.039 6.887 -4.762 1 92.06 269 ARG B N 1
ATOM 4959 C CA . ARG B 1 269 ? 10.883 7.391 -6.121 1 92.06 269 ARG B CA 1
ATOM 4960 C C . ARG B 1 269 ? 9.422 7.352 -6.559 1 92.06 269 ARG B C 1
ATOM 4962 O O . ARG B 1 269 ? 8.938 8.273 -7.215 1 92.06 269 ARG B O 1
ATOM 4969 N N . ASP B 1 270 ? 8.773 6.316 -6.219 1 93.25 270 ASP B N 1
ATOM 4970 C CA . ASP B 1 270 ? 7.359 6.199 -6.539 1 93.25 270 ASP B CA 1
ATOM 4971 C C . ASP B 1 270 ? 6.527 7.207 -5.742 1 93.25 270 ASP B C 1
ATOM 4973 O O . ASP B 1 270 ? 5.543 7.746 -6.25 1 93.25 270 ASP B O 1
ATOM 4977 N N . LEU B 1 271 ? 6.898 7.445 -4.5 1 94.38 271 LEU B N 1
ATOM 4978 C CA . LEU B 1 271 ? 6.234 8.445 -3.666 1 94.38 271 LEU B CA 1
ATOM 4979 C C . LEU B 1 271 ? 6.301 9.82 -4.312 1 94.38 271 LEU B C 1
ATOM 4981 O O . LEU B 1 271 ? 5.293 10.531 -4.375 1 94.38 271 LEU B O 1
ATOM 4985 N N . VAL B 1 272 ? 7.473 10.148 -4.746 1 93.88 272 VAL B N 1
ATOM 4986 C CA . VAL B 1 272 ? 7.688 11.461 -5.355 1 93.88 272 VAL B CA 1
ATOM 4987 C C . VAL B 1 272 ? 6.836 11.586 -6.617 1 93.88 272 VAL B C 1
ATOM 4989 O O . VAL B 1 272 ? 6.145 12.586 -6.809 1 93.88 272 VAL B O 1
ATOM 4992 N N . ARG B 1 273 ? 6.852 10.578 -7.41 1 90.94 273 ARG B N 1
ATOM 4993 C CA . ARG B 1 273 ? 6.074 10.586 -8.641 1 90.94 273 ARG B CA 1
ATOM 4994 C C . ARG B 1 273 ? 4.586 10.742 -8.352 1 90.94 273 ARG B C 1
ATOM 4996 O O . ARG B 1 273 ? 3.898 11.523 -9.008 1 90.94 273 ARG B O 1
ATOM 5003 N N . THR B 1 274 ? 4.121 9.977 -7.441 1 91.38 274 THR B N 1
ATOM 5004 C CA . THR B 1 274 ? 2.715 10.023 -7.055 1 91.38 274 THR B CA 1
ATOM 5005 C C . THR B 1 274 ? 2.344 11.406 -6.52 1 91.38 274 THR B C 1
ATOM 5007 O O . THR B 1 274 ? 1.325 11.977 -6.91 1 91.38 274 THR B O 1
ATOM 5010 N N . ALA B 1 275 ? 3.168 11.945 -5.645 1 93.44 275 ALA B N 1
ATOM 5011 C CA . ALA B 1 275 ? 2.91 13.258 -5.059 1 93.44 275 ALA B CA 1
ATOM 5012 C C . ALA B 1 275 ? 2.84 14.336 -6.137 1 93.44 275 ALA B C 1
ATOM 5014 O O . ALA B 1 275 ? 1.977 15.211 -6.086 1 93.44 275 ALA B O 1
ATOM 5015 N N . GLU B 1 276 ? 3.707 14.234 -7.078 1 90.44 276 GLU B N 1
ATOM 5016 C CA . GLU B 1 276 ? 3.729 15.211 -8.164 1 90.44 276 GLU B CA 1
ATOM 5017 C C . GLU B 1 276 ? 2.482 15.094 -9.039 1 90.44 276 GLU B C 1
ATOM 5019 O O . GLU B 1 276 ? 1.926 16.109 -9.469 1 90.44 276 GLU B O 1
ATOM 5024 N N . ALA B 1 277 ? 2.084 13.938 -9.273 1 88.88 277 ALA B N 1
ATOM 5025 C CA . ALA B 1 277 ? 0.883 13.719 -10.07 1 88.88 277 ALA B CA 1
ATOM 5026 C C . ALA B 1 277 ? -0.346 14.312 -9.383 1 88.88 277 ALA B C 1
ATOM 5028 O O . ALA B 1 277 ? -1.191 14.93 -10.039 1 88.88 277 ALA B O 1
ATOM 5029 N N . PHE B 1 278 ? -0.401 14.172 -8.109 1 93.31 278 PHE B N 1
ATOM 5030 C CA . PHE B 1 278 ? -1.57 14.609 -7.359 1 93.31 278 PHE B CA 1
ATOM 5031 C C . PHE B 1 278 ? -1.498 16.109 -7.07 1 93.31 278 PHE B C 1
ATOM 5033 O O . PHE B 1 278 ? -2.469 16.703 -6.598 1 93.31 278 PHE B O 1
ATOM 5040 N N . ARG B 1 279 ? -0.374 16.688 -7.289 1 90.44 279 ARG B N 1
ATOM 5041 C CA . ARG B 1 279 ? -0.205 18.109 -7.043 1 90.44 279 ARG B CA 1
ATOM 5042 C C . ARG B 1 279 ? -1.245 18.922 -7.805 1 90.44 279 ARG B C 1
ATOM 5044 O O . ARG B 1 279 ? -1.685 19.984 -7.336 1 90.44 279 ARG B O 1
ATOM 5051 N N . GLU B 1 280 ? -1.691 18.438 -8.953 1 87.62 280 GLU B N 1
ATOM 5052 C CA . GLU B 1 280 ? -2.641 19.141 -9.82 1 87.62 280 GLU B CA 1
ATOM 5053 C C . GLU B 1 280 ? -4.008 19.25 -9.156 1 87.62 280 GLU B C 1
ATOM 5055 O O . GLU B 1 280 ? -4.809 20.125 -9.516 1 87.62 280 GLU B O 1
ATOM 5060 N N . LEU B 1 281 ? -4.215 18.438 -8.195 1 93.19 281 LEU B N 1
ATOM 5061 C CA . LEU B 1 281 ? -5.484 18.484 -7.48 1 93.19 281 LEU B CA 1
ATOM 5062 C C . LEU B 1 281 ? -5.477 19.578 -6.426 1 93.19 281 LEU B C 1
ATOM 5064 O O . LEU B 1 281 ? -6.52 19.906 -5.855 1 93.19 281 LEU B O 1
ATOM 5068 N N . GLY B 1 282 ? -4.355 20.125 -6.125 1 93.31 282 GLY B N 1
ATOM 5069 C CA . GLY B 1 282 ? -4.207 21.25 -5.215 1 93.31 282 GLY B CA 1
ATOM 5070 C C . GLY B 1 282 ? -4.293 20.859 -3.754 1 93.31 282 GLY B C 1
ATOM 5071 O O . GLY B 1 282 ? -5.02 21.484 -2.979 1 93.31 282 GLY B O 1
ATOM 5072 N N . PRO B 1 283 ? -3.693 19.703 -3.381 1 96.44 283 PRO B N 1
ATOM 5073 C CA . PRO B 1 283 ? -3.641 19.422 -1.945 1 96.44 283 PRO B CA 1
ATOM 5074 C C . PRO B 1 283 ? -2.916 20.516 -1.153 1 96.44 283 PRO B C 1
ATOM 5076 O O . PRO B 1 283 ? -1.971 21.125 -1.657 1 96.44 283 PRO B O 1
ATOM 5079 N N . ASN B 1 284 ? -3.418 20.781 0.065 1 96.5 284 ASN B N 1
ATOM 5080 C CA . ASN B 1 284 ? -2.775 21.812 0.874 1 96.5 284 ASN B CA 1
ATOM 5081 C C . ASN B 1 284 ? -2.123 21.219 2.121 1 96.5 284 ASN B C 1
ATOM 5083 O O . ASN B 1 284 ? -1.505 21.938 2.904 1 96.5 284 ASN B O 1
ATOM 5087 N N . LEU B 1 285 ? -2.213 19.906 2.301 1 97.19 285 LEU B N 1
ATOM 5088 C CA . LEU B 1 285 ? -1.53 19.234 3.391 1 97.19 285 LEU B CA 1
ATOM 5089 C C . LEU B 1 285 ? -1.247 17.781 3.025 1 97.19 285 LEU B C 1
ATOM 5091 O O . LEU B 1 285 ? -1.82 17.25 2.07 1 97.19 285 LEU B O 1
ATOM 5095 N N . LEU B 1 286 ? -0.327 17.125 3.807 1 97.94 286 LEU B N 1
ATOM 5096 C CA . LEU B 1 286 ? 0.039 15.719 3.639 1 97.94 286 LEU B CA 1
ATOM 5097 C C . LEU B 1 286 ? -0.389 14.898 4.852 1 97.94 286 LEU B C 1
ATOM 5099 O O . LEU B 1 286 ? -0.437 15.422 5.973 1 97.94 286 LEU B O 1
ATOM 5103 N N . ILE B 1 287 ? -0.743 13.703 4.598 1 98.44 287 ILE B N 1
ATOM 5104 C CA . ILE B 1 287 ? -0.962 12.688 5.621 1 98.44 287 ILE B CA 1
ATOM 5105 C C . ILE B 1 287 ? -0.157 11.438 5.285 1 98.44 287 ILE B C 1
ATOM 5107 O O . ILE B 1 287 ? -0.246 10.914 4.172 1 98.44 287 ILE B O 1
ATOM 5111 N N . PHE B 1 288 ? 0.633 10.992 6.234 1 98.56 288 PHE B N 1
ATOM 5112 C CA . PHE B 1 288 ? 1.419 9.781 6.02 1 98.56 288 PHE B CA 1
ATOM 5113 C C . PHE B 1 288 ? 0.818 8.609 6.777 1 98.56 288 PHE B C 1
ATOM 5115 O O . PHE B 1 288 ? 0.36 8.758 7.91 1 98.56 288 PHE B O 1
ATOM 5122 N N . THR B 1 289 ? 0.835 7.512 6.098 1 97.81 289 THR B N 1
ATOM 5123 C CA . THR B 1 289 ? 0.29 6.309 6.719 1 97.81 289 THR B CA 1
ATOM 5124 C C . THR B 1 289 ? 1.341 5.203 6.773 1 97.81 289 THR B C 1
ATOM 5126 O O . THR B 1 289 ? 2.389 5.305 6.129 1 97.81 289 THR B O 1
ATOM 5129 N N . LYS B 1 290 ? 1.107 4.184 7.645 1 94.75 290 LYS B N 1
ATOM 5130 C CA . LYS B 1 290 ? 1.886 2.951 7.727 1 94.75 290 LYS B CA 1
ATOM 5131 C C . LYS B 1 290 ? 3.289 3.221 8.266 1 94.75 290 LYS B C 1
ATOM 5133 O O . LYS B 1 290 ? 4.262 2.623 7.801 1 94.75 290 LYS B O 1
ATOM 5138 N N . LEU B 1 291 ? 3.309 4.141 9.133 1 95.38 291 LEU B N 1
ATOM 5139 C CA . LEU B 1 291 ? 4.57 4.367 9.828 1 95.38 291 LEU B CA 1
ATOM 5140 C C . LEU B 1 291 ? 5.086 3.074 10.453 1 95.38 291 LEU B C 1
ATOM 5142 O O . LEU B 1 291 ? 6.293 2.846 10.508 1 95.38 291 LEU B O 1
ATOM 5146 N N . ASP B 1 292 ? 4.238 2.227 10.852 1 91.12 292 ASP B N 1
ATOM 5147 C CA . ASP B 1 292 ? 4.535 0.979 11.547 1 91.12 292 ASP B CA 1
ATOM 5148 C C . ASP B 1 292 ? 5.02 -0.094 10.578 1 91.12 292 ASP B C 1
ATOM 5150 O O . ASP B 1 292 ? 5.484 -1.155 11 1 91.12 292 ASP B O 1
ATOM 5154 N N . GLU B 1 293 ? 4.973 0.171 9.328 1 91.31 293 GLU B N 1
ATOM 5155 C CA . GLU B 1 293 ? 5.293 -0.857 8.344 1 91.31 293 GLU B CA 1
ATOM 5156 C C . GLU B 1 293 ? 6.625 -0.566 7.656 1 91.31 293 GLU B C 1
ATOM 5158 O O . GLU B 1 293 ? 6.973 -1.215 6.668 1 91.31 293 GLU B O 1
ATOM 5163 N N . THR B 1 294 ? 7.359 0.396 8.141 1 92.5 294 THR B N 1
ATOM 5164 C CA . THR B 1 294 ? 8.656 0.73 7.566 1 92.5 294 THR B CA 1
ATOM 5165 C C . THR B 1 294 ? 9.594 1.287 8.633 1 92.5 294 THR B C 1
ATOM 5167 O O . THR B 1 294 ? 9.141 1.798 9.664 1 92.5 294 THR B O 1
ATOM 5170 N N . ASP B 1 295 ? 10.844 1.175 8.336 1 89.94 295 ASP B N 1
ATOM 5171 C CA . ASP B 1 295 ? 11.844 1.77 9.219 1 89.94 295 ASP B CA 1
ATOM 5172 C C . ASP B 1 295 ? 12.484 3.002 8.578 1 89.94 295 ASP B C 1
ATOM 5174 O O . ASP B 1 295 ? 13.406 3.59 9.133 1 89.94 295 ASP B O 1
ATOM 5178 N N . SER B 1 296 ? 12.023 3.34 7.469 1 93 296 SER B N 1
ATOM 5179 C CA . SER B 1 296 ? 12.523 4.516 6.77 1 93 296 SER B CA 1
ATOM 5180 C C . SER B 1 296 ? 11.523 5.668 6.844 1 93 296 SER B C 1
ATOM 5182 O O . SER B 1 296 ? 10.57 5.719 6.07 1 93 296 SER B O 1
ATOM 5184 N N . TRP B 1 297 ? 11.859 6.637 7.676 1 96.94 297 TRP B N 1
ATOM 5185 C CA . TRP B 1 297 ? 10.906 7.711 7.93 1 96.94 297 TRP B CA 1
ATOM 5186 C C . TRP B 1 297 ? 11.359 9.008 7.262 1 96.94 297 TRP B C 1
ATOM 5188 O O . TRP B 1 297 ? 10.633 10.008 7.285 1 96.94 297 TRP B O 1
ATOM 5198 N N . GLY B 1 298 ? 12.492 9.039 6.566 1 97.69 298 GLY B N 1
ATOM 5199 C CA . GLY B 1 298 ? 13.07 10.188 5.898 1 97.69 298 GLY B CA 1
ATOM 5200 C C . GLY B 1 298 ? 12.156 10.805 4.859 1 97.69 298 GLY B C 1
ATOM 5201 O O . GLY B 1 298 ? 12.055 12.023 4.75 1 97.69 298 GLY B O 1
ATOM 5202 N N . PRO B 1 299 ? 11.438 9.961 4.137 1 98 299 PRO B N 1
ATOM 5203 C CA . PRO B 1 299 ? 10.562 10.477 3.084 1 98 299 PRO B CA 1
ATOM 5204 C C . PRO B 1 299 ? 9.539 11.477 3.607 1 98 299 PRO B C 1
ATOM 5206 O O . PRO B 1 299 ? 9.062 12.328 2.85 1 98 299 PRO B O 1
ATOM 5209 N N . MET B 1 300 ? 9.164 11.391 4.891 1 98.38 300 MET B N 1
ATOM 5210 C CA . MET B 1 300 ? 8.242 12.383 5.441 1 98.38 300 MET B CA 1
ATOM 5211 C C . MET B 1 300 ? 8.828 13.789 5.328 1 98.38 300 MET B C 1
ATOM 5213 O O . MET B 1 300 ? 8.18 14.688 4.797 1 98.38 300 MET B O 1
ATOM 5217 N N . LEU B 1 301 ? 10.055 13.922 5.758 1 98.38 301 LEU B N 1
ATOM 5218 C CA . LEU B 1 301 ? 10.734 15.211 5.684 1 98.38 301 LEU B CA 1
ATOM 5219 C C . LEU B 1 301 ? 10.984 15.617 4.234 1 98.38 301 LEU B C 1
ATOM 5221 O O . LEU B 1 301 ? 10.773 16.766 3.863 1 98.38 301 LEU B O 1
ATOM 5225 N N . ASN B 1 302 ? 11.461 14.617 3.441 1 98.31 302 ASN B N 1
ATOM 5226 C CA . ASN B 1 302 ? 11.734 14.875 2.031 1 98.31 302 ASN B CA 1
ATOM 5227 C C . ASN B 1 302 ? 10.531 15.508 1.335 1 98.31 302 ASN B C 1
ATOM 5229 O O . ASN B 1 302 ? 10.664 16.516 0.643 1 98.31 302 ASN B O 1
ATOM 5233 N N . LEU B 1 303 ? 9.352 14.945 1.539 1 98.12 303 LEU B N 1
ATOM 5234 C CA . LEU B 1 303 ? 8.164 15.344 0.797 1 98.12 303 LEU B CA 1
ATOM 5235 C C . LEU B 1 303 ? 7.598 16.656 1.332 1 98.12 303 LEU B C 1
ATOM 5237 O O . LEU B 1 303 ? 7.113 17.484 0.562 1 98.12 303 LEU B O 1
ATOM 5241 N N . VAL B 1 304 ? 7.625 16.844 2.656 1 97.94 304 VAL B N 1
ATOM 5242 C CA . VAL B 1 304 ? 7.195 18.109 3.236 1 97.94 304 VAL B CA 1
ATOM 5243 C C . VAL B 1 304 ? 8.023 19.25 2.65 1 97.94 304 VAL B C 1
ATOM 5245 O O . VAL B 1 304 ? 7.473 20.266 2.234 1 97.94 304 VAL B O 1
ATOM 5248 N N . TYR B 1 305 ? 9.297 19.016 2.609 1 96.56 305 TYR B N 1
ATOM 5249 C CA . TYR B 1 305 ? 10.211 20.047 2.123 1 96.56 305 TYR B CA 1
ATOM 5250 C C . TYR B 1 305 ? 10.047 20.25 0.623 1 96.56 305 TYR B C 1
ATOM 5252 O O . TYR B 1 305 ? 9.984 21.391 0.152 1 96.56 305 TYR B O 1
ATOM 5260 N N . ARG B 1 306 ? 9.961 19.234 -0.124 1 95.06 306 ARG B N 1
ATOM 5261 C CA . ARG B 1 306 ? 9.898 19.266 -1.581 1 95.06 306 ARG B CA 1
ATOM 5262 C C . ARG B 1 306 ? 8.594 19.906 -2.059 1 95.06 306 ARG B C 1
ATOM 5264 O O . ARG B 1 306 ? 8.586 20.719 -2.984 1 95.06 306 ARG B O 1
ATOM 5271 N N . LEU B 1 307 ? 7.492 19.531 -1.448 1 96.5 307 LEU B N 1
ATOM 5272 C CA . LEU B 1 307 ? 6.172 19.953 -1.914 1 96.5 307 LEU B CA 1
ATOM 5273 C C . LEU B 1 307 ? 5.742 21.25 -1.231 1 96.5 307 LEU B C 1
ATOM 5275 O O . LEU B 1 307 ? 4.766 21.875 -1.646 1 96.5 307 LEU B O 1
ATOM 5279 N N . LYS B 1 308 ? 6.457 21.641 -0.204 1 96.56 308 LYS B N 1
ATOM 5280 C CA . LYS B 1 308 ? 6.137 22.812 0.593 1 96.56 308 LYS B CA 1
ATOM 5281 C C . LYS B 1 308 ? 4.727 22.719 1.171 1 96.56 308 LYS B C 1
ATOM 5283 O O . LYS B 1 308 ? 3.959 23.688 1.101 1 96.56 308 LYS B O 1
ATOM 5288 N N . LEU B 1 309 ? 4.379 21.562 1.592 1 96.81 309 LEU B N 1
ATOM 5289 C CA . LEU B 1 309 ? 3.115 21.281 2.26 1 96.81 309 LEU B CA 1
ATOM 5290 C C . LEU B 1 309 ? 3.352 20.719 3.658 1 96.81 309 LEU B C 1
ATOM 5292 O O . LEU B 1 309 ? 4.254 19.891 3.859 1 96.81 309 LEU B O 1
ATOM 5296 N N . PRO B 1 310 ? 2.584 21.156 4.652 1 97.12 310 PRO B N 1
ATOM 5297 C CA . PRO B 1 310 ? 2.717 20.531 5.977 1 97.12 310 PRO B CA 1
ATOM 5298 C C . PRO B 1 310 ? 2.154 19.125 6.031 1 97.12 310 PRO B C 1
ATOM 5300 O O . PRO B 1 310 ? 1.169 18.812 5.352 1 97.12 310 PRO B O 1
ATOM 5303 N N . ALA B 1 311 ? 2.807 18.281 6.707 1 97.19 311 ALA B N 1
ATOM 5304 C CA . ALA B 1 311 ? 2.221 17 7.094 1 97.19 311 ALA B CA 1
ATOM 5305 C C . ALA B 1 311 ? 1.532 17.094 8.453 1 97.19 311 ALA B C 1
ATOM 5307 O O . ALA B 1 311 ? 2.188 17.297 9.477 1 97.19 311 ALA B O 1
ATOM 5308 N N . LEU B 1 312 ? 0.268 16.859 8.445 1 96.44 312 LEU B N 1
ATOM 5309 C CA . LEU B 1 312 ? -0.457 17.188 9.672 1 96.44 312 LEU B CA 1
ATOM 5310 C C . LEU B 1 312 ? -0.757 15.922 10.477 1 96.44 312 LEU B C 1
ATOM 5312 O O . LEU B 1 312 ? -0.993 15.992 11.688 1 96.44 312 LEU B O 1
ATOM 5316 N N . TYR B 1 313 ? -0.78 14.766 9.805 1 97 313 TYR B N 1
ATOM 5317 C CA . TYR B 1 313 ? -1.113 13.531 10.508 1 97 313 TYR B CA 1
ATOM 5318 C C . TYR B 1 313 ? -0.234 12.383 10.039 1 97 313 TYR B C 1
ATOM 5320 O O . TYR B 1 313 ? 0.245 12.383 8.898 1 97 313 TYR B O 1
ATOM 5328 N N . VAL B 1 314 ? -0.024 11.445 10.898 1 98.12 314 VAL B N 1
ATOM 5329 C CA . VAL B 1 314 ? 0.632 10.18 10.586 1 98.12 314 VAL B CA 1
ATOM 5330 C C . VAL B 1 314 ? -0.094 9.031 11.289 1 98.12 314 VAL B C 1
ATOM 5332 O O . VAL B 1 314 ? -0.54 9.18 12.43 1 98.12 314 VAL B O 1
ATOM 5335 N N . THR B 1 315 ? -0.31 8 10.547 1 97.56 315 THR B N 1
ATOM 5336 C CA . THR B 1 315 ? -0.967 6.848 11.156 1 97.56 315 THR B CA 1
ATOM 5337 C C . THR B 1 315 ? 0.041 5.738 11.43 1 97.56 315 THR B C 1
ATOM 5339 O O . THR B 1 315 ? 1.013 5.574 10.688 1 97.56 315 THR B O 1
ATOM 5342 N N . THR B 1 316 ? -0.203 4.891 12.508 1 94.44 316 THR B N 1
ATOM 5343 C CA . THR B 1 316 ? 0.788 3.951 13.023 1 94.44 316 THR B CA 1
ATOM 5344 C C . THR B 1 316 ? 0.194 2.551 13.141 1 94.44 316 THR B C 1
ATOM 5346 O O . THR B 1 316 ? 0.768 1.682 13.805 1 94.44 316 THR B O 1
ATOM 5349 N N . GLY B 1 317 ? -0.96 2.297 12.602 1 89.94 317 GLY B N 1
ATOM 5350 C CA . GLY B 1 317 ? -1.626 1.007 12.695 1 89.94 317 GLY B CA 1
ATOM 5351 C C . GLY B 1 317 ? -3.049 1.032 12.172 1 89.94 317 GLY B C 1
ATOM 5352 O O . GLY B 1 317 ? -3.445 1.973 11.484 1 89.94 317 GLY B O 1
ATOM 5353 N N . GLN B 1 318 ? -3.809 0.023 12.578 1 86.88 318 GLN B N 1
ATOM 5354 C CA . GLN B 1 318 ? -5.121 -0.172 11.969 1 86.88 318 GLN B CA 1
ATOM 5355 C C . GLN B 1 318 ? -6.238 0.196 12.945 1 86.88 318 GLN B C 1
ATOM 5357 O O . GLN B 1 318 ? -7.398 0.305 12.547 1 86.88 318 GLN B O 1
ATOM 5362 N N . SER B 1 319 ? -5.891 0.482 14.133 1 90.25 319 SER B N 1
ATOM 5363 C CA . SER B 1 319 ? -6.922 0.699 15.148 1 90.25 319 SER B CA 1
ATOM 5364 C C . SER B 1 319 ? -7.621 2.037 14.945 1 90.25 319 SER B C 1
ATOM 5366 O O . SER B 1 319 ? -6.969 3.068 14.773 1 90.25 319 SER B O 1
ATOM 5368 N N . VAL B 1 320 ? -8.898 2.039 14.922 1 91.56 320 VAL B N 1
ATOM 5369 C CA . VAL B 1 320 ? -9.742 3.225 14.898 1 91.56 320 VAL B CA 1
ATOM 5370 C C . VAL B 1 320 ? -10.391 3.424 16.266 1 91.56 320 VAL B C 1
ATOM 5372 O O . VAL B 1 320 ? -11.102 2.545 16.766 1 91.56 320 VAL B O 1
ATOM 5375 N N . PRO B 1 321 ? -10.078 4.469 17.016 1 91.25 321 PRO B N 1
ATOM 5376 C CA . PRO B 1 321 ? -9.531 5.727 16.5 1 91.25 321 PRO B CA 1
ATOM 5377 C C . PRO B 1 321 ? -8.055 5.914 16.828 1 91.25 321 PRO B C 1
ATOM 5379 O O . PRO B 1 321 ? -7.449 6.914 16.438 1 91.25 321 PRO B O 1
ATOM 5382 N N . ASP B 1 322 ? -7.328 5.047 17.375 1 92.44 322 ASP B N 1
ATOM 5383 C CA . ASP B 1 322 ? -6.16 5.324 18.203 1 92.44 322 ASP B CA 1
ATOM 5384 C C . ASP B 1 322 ? -4.895 5.434 17.359 1 92.44 322 ASP B C 1
ATOM 5386 O O . ASP B 1 322 ? -3.965 6.16 17.703 1 92.44 322 ASP B O 1
ATOM 5390 N N . ASP B 1 323 ? -4.82 4.805 16.281 1 95.06 323 ASP B N 1
ATOM 5391 C CA . ASP B 1 323 ? -3.564 4.707 15.539 1 95.06 323 ASP B CA 1
ATOM 5392 C C . ASP B 1 323 ? -3.4 5.879 14.578 1 95.06 323 ASP B C 1
ATOM 5394 O O . ASP B 1 323 ? -3.111 5.684 13.398 1 95.06 323 ASP B O 1
ATOM 5398 N N . ILE B 1 324 ? -3.609 7.094 15.07 1 97.31 324 ILE B N 1
ATOM 5399 C CA . ILE B 1 324 ? -3.371 8.328 14.328 1 97.31 324 ILE B CA 1
ATOM 5400 C C . ILE B 1 324 ? -2.855 9.406 15.273 1 97.31 324 ILE B C 1
ATOM 5402 O O . ILE B 1 324 ? -3.303 9.508 16.422 1 97.31 324 ILE B O 1
ATOM 5406 N N . GLU B 1 325 ? -1.89 10.133 14.844 1 95.88 325 GLU B N 1
ATOM 5407 C CA . GLU B 1 325 ? -1.377 11.219 15.672 1 95.88 325 GLU B CA 1
ATOM 5408 C C . GLU B 1 325 ? -1.123 12.477 14.844 1 95.88 325 GLU B C 1
ATOM 5410 O O . GLU B 1 325 ? -0.858 12.391 13.641 1 95.88 325 GLU B O 1
ATOM 5415 N N . HIS B 1 326 ? -1.313 13.594 15.516 1 94.75 326 HIS B N 1
ATOM 5416 C CA . HIS B 1 326 ? -0.933 14.859 14.906 1 94.75 326 HIS B CA 1
ATOM 5417 C C . HIS B 1 326 ? 0.578 14.953 14.719 1 94.75 326 HIS B C 1
ATOM 5419 O O . HIS B 1 326 ? 1.342 14.539 15.594 1 94.75 326 HIS B O 1
ATOM 5425 N N . LEU B 1 327 ? 0.952 15.492 13.586 1 96.31 327 LEU B N 1
ATOM 5426 C CA . LEU B 1 327 ? 2.373 15.586 13.266 1 96.31 327 LEU B CA 1
ATOM 5427 C C . LEU B 1 327 ? 2.832 17.031 13.242 1 96.31 327 LEU B C 1
ATOM 5429 O O . LEU B 1 327 ? 2.828 17.688 12.188 1 96.31 327 LEU B O 1
ATOM 5433 N N . SER B 1 328 ? 3.26 17.531 14.383 1 96.31 328 SER B N 1
ATOM 5434 C CA . SER B 1 328 ? 3.875 18.859 14.461 1 96.31 328 SER B CA 1
ATOM 5435 C C . SER B 1 328 ? 5.309 18.828 13.938 1 96.31 328 SER B C 1
ATOM 5437 O O . SER B 1 328 ? 5.895 17.75 13.773 1 96.31 328 SER B O 1
ATOM 5439 N N . PRO B 1 329 ? 5.809 20.016 13.664 1 97.06 329 PRO B N 1
ATOM 5440 C CA . PRO B 1 329 ? 7.223 20.047 13.273 1 97.06 329 PRO B CA 1
ATOM 5441 C C . PRO B 1 329 ? 8.125 19.328 14.281 1 97.06 329 PRO B C 1
ATOM 5443 O O . PRO B 1 329 ? 9.023 18.594 13.883 1 97.06 329 PRO B O 1
ATOM 5446 N N . ARG B 1 330 ? 7.879 19.516 15.516 1 97.38 330 ARG B N 1
ATOM 5447 C CA . ARG B 1 330 ? 8.695 18.906 16.562 1 97.38 330 ARG B CA 1
ATOM 5448 C C . ARG B 1 330 ? 8.516 17.391 16.578 1 97.38 330 ARG B C 1
ATOM 5450 O O . ARG B 1 330 ? 9.484 16.656 16.734 1 97.38 330 ARG B O 1
ATOM 5457 N N . ARG B 1 331 ? 7.316 16.953 16.453 1 97.44 331 ARG B N 1
ATOM 5458 C CA . ARG B 1 331 ? 7.078 15.508 16.422 1 97.44 331 ARG B CA 1
ATOM 5459 C C . ARG B 1 331 ? 7.75 14.867 15.219 1 97.44 331 ARG B C 1
ATOM 5461 O O . ARG B 1 331 ? 8.328 13.789 15.328 1 97.44 331 ARG B O 1
ATOM 5468 N N . LEU B 1 332 ? 7.609 15.539 14.07 1 97.94 332 LEU B N 1
ATOM 5469 C CA . LEU B 1 332 ? 8.297 15.062 12.875 1 97.94 332 LEU B CA 1
ATOM 5470 C C . LEU B 1 332 ? 9.789 14.914 13.125 1 97.94 332 LEU B C 1
ATOM 5472 O O . LEU B 1 332 ? 10.383 13.891 12.797 1 97.94 332 LEU B O 1
ATOM 5476 N N . ALA B 1 333 ? 10.391 15.891 13.75 1 97.88 333 ALA B N 1
ATOM 5477 C CA . ALA B 1 333 ? 11.82 15.867 14.07 1 97.88 333 ALA B CA 1
ATOM 5478 C C . ALA B 1 333 ? 12.148 14.703 15.008 1 97.88 333 ALA B C 1
ATOM 5480 O O . ALA B 1 333 ? 13.109 13.969 14.781 1 97.88 333 ALA B O 1
ATOM 5481 N N . ARG B 1 334 ? 11.367 14.555 15.977 1 97.62 334 ARG B N 1
ATOM 5482 C CA . ARG B 1 334 ? 11.602 13.508 16.969 1 97.62 334 ARG B CA 1
ATOM 5483 C C . ARG B 1 334 ? 11.492 12.125 16.328 1 97.62 334 ARG B C 1
ATOM 5485 O O . ARG B 1 334 ? 12.25 11.211 16.672 1 97.62 334 ARG B O 1
ATOM 5492 N N . LEU B 1 335 ? 10.508 11.945 15.461 1 97.19 335 LEU B N 1
ATOM 5493 C CA . LEU B 1 335 ? 10.367 10.672 14.773 1 97.19 335 LEU B CA 1
ATOM 5494 C C . LEU B 1 335 ? 11.617 10.344 13.969 1 97.19 335 LEU B C 1
ATOM 5496 O O . LEU B 1 335 ? 12.094 9.211 13.977 1 97.19 335 LEU B O 1
ATOM 5500 N N . LEU B 1 336 ? 12.141 11.32 13.273 1 97.06 336 LEU B N 1
ATOM 5501 C CA . LEU B 1 336 ? 13.336 11.102 12.469 1 97.06 336 LEU B CA 1
ATOM 5502 C C . LEU B 1 336 ? 14.531 10.766 13.344 1 97.06 336 LEU B C 1
ATOM 5504 O O . LEU B 1 336 ? 15.32 9.867 13.016 1 97.06 336 LEU B O 1
ATOM 5508 N N . ILE B 1 337 ? 14.625 11.477 14.445 1 95.69 337 ILE B N 1
ATOM 5509 C CA . ILE B 1 337 ? 15.727 11.242 15.367 1 95.69 337 ILE B CA 1
ATOM 5510 C C . ILE B 1 337 ? 15.602 9.844 15.977 1 95.69 337 ILE B C 1
ATOM 5512 O O . ILE B 1 337 ? 16.578 9.102 16.031 1 95.69 337 ILE B O 1
ATOM 5516 N N . GLU B 1 338 ? 14.375 9.539 16.406 1 94.88 338 GLU B N 1
ATOM 5517 C CA . GLU B 1 338 ? 14.125 8.203 16.922 1 94.88 338 GLU B CA 1
ATOM 5518 C C . GLU B 1 338 ? 14.492 7.129 15.906 1 94.88 338 GLU B C 1
ATOM 5520 O O . GLU B 1 338 ? 15.117 6.125 16.25 1 94.88 338 GLU B O 1
ATOM 5525 N N . GLY B 1 339 ? 14.125 7.352 14.68 1 93.06 339 GLY B N 1
ATOM 5526 C CA . GLY B 1 339 ? 14.461 6.426 13.609 1 93.06 339 GLY B CA 1
ATOM 5527 C C . GLY B 1 339 ? 15.953 6.293 13.391 1 93.06 339 GLY B C 1
ATOM 5528 O O . GLY B 1 339 ? 16.453 5.188 13.172 1 93.06 339 GLY B O 1
ATOM 5529 N N . GLY B 1 340 ? 16.625 7.367 13.422 1 91.88 340 GLY B N 1
ATOM 5530 C CA . GLY B 1 340 ? 18.062 7.348 13.281 1 91.88 340 GLY B CA 1
ATOM 5531 C C . GLY B 1 340 ? 18.766 6.586 14.391 1 91.88 340 GLY B C 1
ATOM 5532 O O . GLY B 1 340 ? 19.703 5.824 14.133 1 91.88 340 GLY B O 1
ATOM 5533 N N . GLU B 1 341 ? 18.344 6.785 15.57 1 90 341 GLU B N 1
ATOM 5534 C CA . GLU B 1 341 ? 18.922 6.109 16.719 1 90 341 GLU B CA 1
ATOM 5535 C C . GLU B 1 341 ? 18.703 4.602 16.656 1 90 341 GLU B C 1
ATOM 5537 O O . GLU B 1 341 ? 19.562 3.82 17.078 1 90 341 GLU B O 1
ATOM 5542 N N . ARG B 1 342 ? 17.625 4.215 16.156 1 85.75 342 ARG B N 1
ATOM 5543 C CA . ARG B 1 342 ? 17.328 2.795 15.992 1 85.75 342 ARG B CA 1
ATOM 5544 C C . ARG B 1 342 ? 18.281 2.15 14.992 1 85.75 342 ARG B C 1
ATOM 5546 O O . ARG B 1 342 ? 18.641 0.979 15.133 1 85.75 342 ARG B O 1
ATOM 5553 N N . HIS B 1 343 ? 18.625 2.871 13.992 1 79.69 343 HIS B N 1
ATOM 5554 C CA . HIS B 1 343 ? 19.547 2.357 12.977 1 79.69 343 HIS B CA 1
ATOM 5555 C C . HIS B 1 343 ? 20.969 2.25 13.516 1 79.69 343 HIS B C 1
ATOM 5557 O O . HIS B 1 343 ? 21.719 1.364 13.109 1 79.69 343 HIS B O 1
ATOM 5563 N N . ALA B 1 344 ? 21.406 3.279 14.258 1 69.88 344 ALA B N 1
ATOM 5564 C CA . ALA B 1 344 ? 22.75 3.289 14.828 1 69.88 344 ALA B CA 1
ATOM 5565 C C . ALA B 1 344 ? 22.922 2.176 15.859 1 69.88 344 ALA B C 1
ATOM 5567 O O . ALA B 1 344 ? 24.031 1.666 16.062 1 69.88 344 ALA B O 1
ATOM 5568 N N . ARG B 1 345 ? 21.953 1.999 16.656 1 60.72 345 ARG B N 1
ATOM 5569 C CA . ARG B 1 345 ? 22 0.913 17.625 1 60.72 345 ARG B CA 1
ATOM 5570 C C . ARG B 1 345 ? 21.156 -0.271 17.172 1 60.72 345 ARG B C 1
ATOM 5572 O O . ARG B 1 345 ? 20 -0.401 17.578 1 60.72 345 ARG B O 1
ATOM 5579 N N . PRO B 1 346 ? 21.547 -0.774 16.062 1 48.66 346 PRO B N 1
ATOM 5580 C CA . PRO B 1 346 ? 20.656 -1.864 15.672 1 48.66 346 PRO B CA 1
ATOM 5581 C C . PRO B 1 346 ? 20.25 -2.754 16.844 1 48.66 346 PRO B C 1
ATOM 5583 O O . PRO B 1 346 ? 21.062 -3.047 17.719 1 48.66 346 PRO B O 1
ATOM 5586 N N . SER B 1 347 ? 19.172 -2.402 17.359 1 38.5 347 SER B N 1
ATOM 5587 C CA . SER B 1 347 ? 18.656 -3.123 18.516 1 38.5 347 SER B CA 1
ATOM 5588 C C . SER B 1 347 ? 19.172 -4.559 18.547 1 38.5 347 SER B C 1
ATOM 5590 O O . SER B 1 347 ? 19.156 -5.254 17.531 1 38.5 347 SER B O 1
ATOM 5592 N N . VAL B 1 348 ? 20.219 -4.848 19.375 1 35.84 348 VAL B N 1
ATOM 5593 C CA . VAL B 1 348 ? 20.203 -6.176 19.984 1 35.84 348 VAL B CA 1
ATOM 5594 C C . VAL B 1 348 ? 18.766 -6.586 20.297 1 35.84 348 VAL B C 1
ATOM 5596 O O . VAL B 1 348 ? 18.125 -5.992 21.172 1 35.84 348 VAL B O 1
ATOM 5599 N N . GLN B 1 349 ? 17.875 -6.453 19.516 1 28.48 349 GLN B N 1
ATOM 5600 C CA . GLN B 1 349 ? 16.578 -6.953 19.953 1 28.48 349 GLN B CA 1
ATOM 5601 C C . GLN B 1 349 ? 16.734 -8.008 21.047 1 28.48 349 GLN B C 1
ATOM 5603 O O . GLN B 1 349 ? 17.484 -8.969 20.875 1 28.48 349 GLN B O 1
ATOM 5608 N N . ALA B 1 350 ? 16.078 -7.891 22.172 1 22.91 350 ALA B N 1
ATOM 5609 C CA . ALA B 1 350 ? 15.578 -8.664 23.297 1 22.91 350 ALA B CA 1
ATOM 5610 C C . ALA B 1 350 ? 14.953 -9.977 22.828 1 22.91 350 ALA B C 1
ATOM 5612 O O . ALA B 1 350 ? 14.25 -10.016 21.828 1 22.91 350 ALA B O 1
#

Nearest PDB structures (foldseek):
  2px0-assembly3_C  TM=9.046E-01  e=2.155E-21  Bacillus subtilis
  2px3-assembly1_A-2  TM=9.061E-01  e=7.665E-21  Bacillus subtilis
  8r9r-assembly1_A-2  TM=8.813E-01  e=1.371E-19  Shewanella putrefaciens CN-32
  5gad-assembly1_i  TM=8.378E-01  e=1.669E-14  Escherichia coli
  7o9f-assembly3_C  TM=8.593E-01  e=5.606E-14  Bacillus subtilis subsp. subtilis str. 168

Secondary structure (DSSP, 8-state):
-EEEEEEESSHHHHHHHHHHHH-TT-EEEEEEEE--SSTTS--EEEEEEEE-TT---S-HHHHHHHHHHHHHHHHHHHHHHHHSSS-TTS-HHHHHHHHHHHHTT--HHHHHHHHTTTTT-S-HHHHHHHHHHHHHGGG----S--SEEEEE--TTS-HHHHHHHHHHIIIIIS---EEEEE---SSTTHHHHHHHHHHHHT--EEE-SSHHHHHHHHHH-TT-SEEEEE------SSGGGTHHHHHHHHTSPSSEEEEEEEETTB-HHHHHHHHHHHGGG---EEEEE-GGG-S--HHHHHHHHHHT--EEEEE-SS-TTTSEEE--HHHHHHHHHHHHHHHHS-----/-EEEEEEESSHHHHHHHHHHHH-TT-EEEEEEEE--SSTTS--EEEEEEEE-TT---S-HHHHHHHHHHHHHHHHHHHHHHHHTTT-TTS-HHHHHHHHHHHHTT--HHHHHHHHTTTTT-S-HHHHHHHHHHHHHGGG----S--SEEEEE--TTS-HHHHHHHHHHIIIIIS---EEEEE---SSTTHHHHHHHHHHHHT--EEE-SSHHHHHHHHHH-TT-SEEEEE------SSGGGTHHHHHHHHTSPSSEEEEEEEETTB-HHHHHHHHHHHGGG---EEEEE-GGG-S--HHHHHHHHHHT--EEEEE-SS-TTTSEEE--HHHHHHHHHHHHHHHHS-----

Organism: Ammonifex degensii (strain DSM 10501 / KC4) (NCBI:txid429009)

Radius of gyration: 28.26 Å; Cα contacts (8 Å, |Δi|>4): 1173; chains: 2; bounding box: 69×59×98 Å

pLDDT: mean 83.52, std 18.59, range [22.91, 98.81]